Protein AF-A0A1Z4M229-F1 (afdb_monomer_lite)

Foldseek 3Di:
DKKWKAQPPPRDIDIDDADADAPDFGKAFEFCAPPGNHHDPDPLTHNGFWMWTDDPNWIWIAGQPTPNAKAKVNHTHDHGDTDTDDAPIWIDGGRMTMGDDDDDDDDDDDDDDDDDPPCVLVVVVVPPDCDDPLDWWKWAFADWDCQFPFKIKTKIATVVGDWQCDPSANDFQLWWKWWFDQDPNDTDTDIFTWQAASVVRRITMGMAGADDPPDDPDPDCRNVVRVCCVPPGDHGDIITIDHIDDDLGCPNQPDQFAEEAEEQSQCRSVNRVLNHCLVVVDNHAYQHEYEYADPSSDGPVVVLVVSVVPPVRYHYAYEHQHPDCPVPDPGHYHADADVNCCVRCVPQLVHQYEYTYAPVNCVVVVVRCVVVVRPCVSYHYDHPPCVSVVVVVVVD

InterPro domains:
  IPR000253 Forkhead-associated (FHA) domain [PF00498] (29-94)
  IPR000253 Forkhead-associated (FHA) domain [PS50006] (28-77)
  IPR000253 Forkhead-associated (FHA) domain [SM00240] (27-77)
  IPR001433 Oxidoreductase FAD/NAD(P)-binding [PF00175] (260-363)
  IPR008333 Flavoprotein pyridine nucleotide cytochrome reductase-like, FAD-binding domain [PF00970] (166-250)
  IPR008984 SMAD/FHA domain superfamily [SSF49879] (23-103)
  IPR017927 FAD-binding domain, ferredoxin reductase-type [PS51384] (134-251)
  IPR017938 Riboflavin synthase-like beta-barrel [SSF63380] (135-253)
  IPR039261 Ferredoxin-NADP reductase (FNR), nucleotide-binding domain [G3DSA:3.40.50.80] (249-390)
  IPR039261 Ferredoxin-NADP reductase (FNR), nucleotide-binding domain [SSF52343] (239-382)
  IPR050415 Multicomponent Reductase Electron Transfer [PTHR47354] (124-387)

Sequence (396 aa):
MKLKAFNYITGDFLETTIVFEEQNPSKCLIGRHPNCDFILNSPEVSRVHGIILYQQQAYYYIDLASTDGSRINNKPAAVNESFVIETGDGIRIGDYFVFMEFEETSAKYDSDIFFNAETQIAQNIATIPQQSQQEDTTARCIKIIDETEDVKTFCLVAQPPILFNSTSFDYKPGQFVILDLEIEGKQIKCPYYISSSPSRPYNLEITVKRVSSSVNHSELSLDLVSNWLHDSFKVGDKLKISSPMGNFNYFENSHKKLLFISAGSGITPLMSMSRWLCDTTCDFSVIFIYSARTQQDIIFREELEFMAAKYPNFKLAINLTGKESDLNWSGYRGRLNETMLSEIAPDFKERVAYVCGSEGFLEKNQSLLKELNFPMNNYHQESFRLSSAIAFLNHL

Radius of gyration: 25.65 Å; chains: 1; bounding box: 72×62×53 Å

pLDDT: mean 79.86, std 20.77, range [23.44, 98.62]

Structure (mmCIF, N/CA/C/O backbone):
data_AF-A0A1Z4M229-F1
#
_entry.id   AF-A0A1Z4M229-F1
#
loop_
_atom_site.group_PDB
_atom_site.id
_atom_site.type_symbol
_atom_site.label_atom_id
_atom_site.label_alt_id
_atom_site.label_comp_id
_atom_site.label_asym_id
_atom_site.label_entity_id
_atom_site.label_seq_id
_atom_site.pdbx_PDB_ins_code
_atom_site.Cartn_x
_atom_site.Cartn_y
_atom_site.Cartn_z
_atom_site.occupancy
_atom_site.B_iso_or_equiv
_atom_site.auth_seq_id
_atom_site.auth_comp_id
_atom_site.auth_asym_id
_atom_site.auth_atom_id
_atom_site.pdbx_PDB_model_num
ATOM 1 N N . MET A 1 1 ? -25.582 27.043 -8.260 1.00 80.50 1 MET A N 1
ATOM 2 C CA . MET A 1 1 ? -25.320 25.605 -8.036 1.00 80.50 1 MET A CA 1
ATOM 3 C C . MET A 1 1 ? -25.100 24.927 -9.376 1.00 80.50 1 MET A C 1
ATOM 5 O O . MET A 1 1 ? -25.896 25.161 -10.283 1.00 80.50 1 MET A O 1
ATOM 9 N N . LYS A 1 2 ? -24.062 24.102 -9.519 1.00 82.62 2 LYS A N 1
ATOM 10 C CA . LYS A 1 2 ? -23.939 23.176 -10.656 1.00 82.62 2 LYS A CA 1
ATOM 11 C C . LYS A 1 2 ? -24.610 21.855 -10.294 1.00 82.62 2 LYS A C 1
ATOM 13 O O . LYS A 1 2 ? -24.410 21.362 -9.188 1.00 82.62 2 LYS A O 1
ATOM 18 N N . LEU A 1 3 ? -25.412 21.317 -11.206 1.00 85.75 3 LEU A N 1
ATOM 19 C CA . LEU A 1 3 ? -26.000 19.981 -11.135 1.00 85.75 3 LEU A CA 1
ATOM 20 C C . LEU A 1 3 ? -25.361 19.118 -12.213 1.00 85.75 3 LEU A C 1
ATOM 22 O O . LEU A 1 3 ? -25.409 19.463 -13.393 1.00 85.75 3 LEU A O 1
ATOM 26 N N . LYS A 1 4 ? -24.797 17.988 -11.800 1.00 82.94 4 LYS A N 1
ATOM 27 C CA . LYS A 1 4 ? -24.149 17.005 -12.670 1.00 82.94 4 LYS A CA 1
ATOM 28 C C . LYS A 1 4 ? -24.884 15.683 -12.536 1.00 82.94 4 LYS A C 1
ATOM 30 O O . LYS A 1 4 ? -25.168 15.271 -11.418 1.00 82.94 4 LYS A O 1
ATOM 35 N N . ALA A 1 5 ? -25.194 15.013 -13.638 1.00 88.94 5 ALA A N 1
ATOM 36 C CA . ALA A 1 5 ? -25.812 1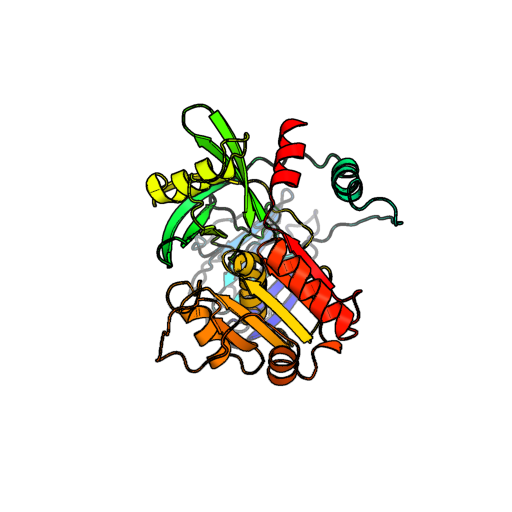3.696 -13.628 1.00 88.94 5 ALA A CA 1
ATOM 37 C C . ALA A 1 5 ? -25.044 12.708 -14.498 1.00 88.94 5 ALA A C 1
ATOM 39 O O . ALA A 1 5 ? -24.694 13.012 -15.635 1.00 88.94 5 ALA A O 1
ATOM 40 N N . PHE A 1 6 ? -24.832 11.509 -13.968 1.00 81.00 6 PHE A N 1
ATOM 41 C CA . PHE A 1 6 ? -24.179 10.403 -14.656 1.00 81.00 6 PHE A CA 1
ATOM 42 C C . PHE A 1 6 ? -25.139 9.219 -14.764 1.00 81.00 6 PHE A C 1
ATOM 44 O O . PHE A 1 6 ? -25.618 8.719 -13.741 1.00 81.00 6 PHE A O 1
ATOM 51 N N . ASN A 1 7 ? -25.415 8.769 -15.988 1.00 88.75 7 ASN A N 1
ATOM 52 C CA . ASN A 1 7 ? -26.138 7.530 -16.239 1.00 88.75 7 ASN A CA 1
ATOM 53 C C . ASN A 1 7 ? -25.174 6.349 -16.071 1.00 88.75 7 ASN A C 1
ATOM 55 O O . ASN A 1 7 ? -24.270 6.165 -16.884 1.00 88.75 7 ASN A O 1
ATOM 59 N N . TYR A 1 8 ? -25.369 5.525 -15.043 1.00 65.56 8 TYR A N 1
ATOM 60 C CA . TYR A 1 8 ? -24.448 4.416 -14.754 1.00 65.56 8 TYR A CA 1
ATOM 61 C C . TYR A 1 8 ? -24.674 3.169 -15.632 1.00 65.56 8 TYR A C 1
ATOM 63 O O . TYR A 1 8 ? -23.929 2.198 -15.502 1.00 65.56 8 TYR A O 1
ATOM 71 N N . ILE A 1 9 ? -25.681 3.181 -16.515 1.00 77.25 9 ILE A N 1
ATOM 72 C CA . ILE A 1 9 ? -25.951 2.120 -17.497 1.00 77.25 9 ILE A CA 1
ATOM 73 C C . ILE A 1 9 ? -25.358 2.470 -18.867 1.00 77.25 9 ILE A C 1
ATOM 75 O O . ILE A 1 9 ? -24.705 1.627 -19.479 1.00 77.25 9 ILE A O 1
ATOM 79 N N . THR A 1 10 ? -25.572 3.695 -19.357 1.00 71.62 10 THR A N 1
ATOM 80 C CA . THR A 1 10 ? -25.078 4.134 -20.677 1.00 71.62 10 THR A CA 1
ATOM 81 C C . THR A 1 10 ? -23.709 4.812 -20.622 1.00 71.62 10 THR A C 1
ATOM 83 O O . THR A 1 10 ? -23.009 4.845 -21.631 1.00 71.62 10 THR A O 1
ATOM 86 N N . GLY A 1 11 ? -23.314 5.336 -19.458 1.00 62.47 11 GLY A N 1
ATOM 87 C CA . GLY A 1 11 ? -22.128 6.176 -19.289 1.00 62.47 11 GLY A CA 1
ATOM 88 C C . GLY A 1 11 ? -22.348 7.653 -19.638 1.00 62.47 11 GLY A C 1
ATOM 89 O O . GLY A 1 11 ? -21.397 8.431 -19.569 1.00 62.47 11 GLY A O 1
ATOM 90 N N . ASP A 1 12 ? -23.570 8.055 -20.011 1.00 74.81 12 ASP A N 1
ATOM 91 C CA . ASP A 1 12 ? -23.869 9.437 -20.402 1.00 74.81 12 ASP A CA 1
ATOM 92 C C . ASP A 1 12 ? -23.716 10.411 -19.228 1.00 74.81 12 ASP A C 1
ATOM 94 O O . ASP A 1 12 ? -24.184 10.154 -18.116 1.00 74.81 12 ASP A O 1
ATOM 98 N N . PHE A 1 13 ? -23.125 11.574 -19.500 1.00 70.25 13 PHE A N 1
ATOM 99 C CA . PHE A 1 13 ? -22.947 12.649 -18.530 1.00 70.25 13 PHE A CA 1
ATOM 100 C C . PHE A 1 13 ? -23.701 13.912 -18.961 1.00 70.25 13 PHE A C 1
ATOM 102 O O . PHE A 1 13 ? -23.641 14.324 -20.120 1.00 70.25 13 PHE A O 1
ATOM 109 N N . LEU A 1 14 ? -24.403 14.530 -18.014 1.00 82.50 14 LEU A N 1
ATOM 110 C CA . LEU A 1 14 ? -25.195 15.746 -18.187 1.00 82.50 14 LEU A CA 1
ATOM 111 C C . LEU A 1 14 ? -24.777 16.765 -17.125 1.00 82.50 14 LEU A C 1
ATOM 113 O O . LEU A 1 14 ? -24.625 16.410 -15.960 1.00 82.50 14 LEU A O 1
ATOM 117 N N . GLU A 1 15 ? -24.657 18.037 -17.491 1.00 86.19 15 GLU A N 1
ATOM 118 C CA . GLU A 1 15 ? -24.398 19.123 -16.543 1.00 86.19 15 GLU A CA 1
ATOM 119 C C . GLU A 1 15 ? -25.287 20.327 -16.861 1.00 86.19 15 GLU A C 1
ATOM 121 O O . GLU A 1 15 ? -25.500 20.669 -18.025 1.00 86.19 15 GLU A O 1
ATOM 126 N N . THR A 1 16 ? -25.808 20.978 -15.822 1.00 81.81 16 THR A N 1
ATOM 127 C CA . THR A 1 16 ? -26.485 22.273 -15.924 1.00 81.81 16 THR A CA 1
ATOM 128 C C . THR A 1 16 ? -26.111 23.163 -14.741 1.00 81.81 16 THR A C 1
ATOM 130 O O . THR A 1 16 ? -25.799 22.680 -13.653 1.00 81.81 16 THR A O 1
ATOM 133 N N . THR A 1 17 ? -26.148 24.480 -14.930 1.00 82.81 17 THR A N 1
ATOM 134 C CA . THR A 1 17 ? -25.972 25.448 -13.840 1.00 82.81 17 THR A CA 1
ATOM 135 C C . THR A 1 17 ? -27.312 26.087 -13.530 1.00 82.81 17 THR A C 1
ATOM 137 O O . THR A 1 17 ? -27.930 26.683 -14.408 1.00 82.81 17 THR A O 1
ATOM 140 N N . ILE A 1 18 ? -27.744 25.989 -12.274 1.00 76.12 18 ILE A N 1
ATOM 141 C CA . ILE A 1 18 ? -28.994 26.580 -11.804 1.00 76.12 18 ILE A CA 1
ATOM 142 C C . ILE A 1 18 ? -28.686 27.720 -10.842 1.00 76.12 18 ILE A C 1
ATOM 144 O O . ILE A 1 18 ? -27.935 27.576 -9.866 1.00 76.12 18 ILE A O 1
ATOM 148 N N . VAL A 1 19 ? -29.279 28.866 -11.159 1.00 75.81 19 VAL A N 1
ATOM 149 C CA . VAL A 1 19 ? -29.286 30.076 -10.346 1.00 75.81 19 VAL A CA 1
ATOM 150 C C . VAL A 1 19 ? -30.622 30.110 -9.616 1.00 75.81 19 VAL A C 1
ATOM 152 O O . VAL A 1 19 ? -31.673 30.006 -10.242 1.00 75.81 19 VAL A O 1
ATOM 155 N N . PHE A 1 20 ? -30.570 30.217 -8.293 1.00 69.38 20 PHE A N 1
ATOM 156 C CA . PHE A 1 20 ? -31.750 30.340 -7.450 1.00 69.38 20 PHE A CA 1
ATOM 157 C C . PHE A 1 20 ? -31.812 31.787 -6.949 1.00 69.38 20 PHE A C 1
ATOM 159 O O . PHE A 1 20 ? -30.894 32.245 -6.274 1.00 69.38 20 PHE A O 1
ATOM 166 N N . GLU A 1 21 ? -32.865 32.514 -7.317 1.00 65.00 21 GLU A N 1
ATOM 167 C CA . GLU A 1 21 ? -33.094 33.903 -6.908 1.00 65.00 21 GLU A CA 1
ATOM 168 C C . GLU A 1 21 ? -33.898 33.961 -5.599 1.00 65.00 21 GLU A C 1
ATOM 170 O O . GLU A 1 21 ? -34.825 33.175 -5.396 1.00 65.00 21 GLU A O 1
ATOM 175 N N . GLU A 1 22 ? -33.571 34.910 -4.716 1.00 53.94 22 GLU A N 1
ATOM 176 C CA . GLU A 1 22 ? -34.121 34.974 -3.350 1.00 53.94 22 GLU A CA 1
ATOM 177 C C . GLU A 1 22 ? -35.581 35.462 -3.253 1.00 53.94 22 GLU A C 1
ATOM 179 O O . GLU A 1 22 ? -36.210 35.284 -2.212 1.00 53.94 22 GLU A O 1
ATOM 184 N N . GLN A 1 23 ? -36.140 36.092 -4.297 1.00 49.03 23 GLN A N 1
ATOM 185 C CA . GLN A 1 23 ? -37.450 36.777 -4.221 1.00 49.03 23 GLN A CA 1
ATOM 186 C C . GLN A 1 23 ? -38.635 36.012 -4.836 1.00 49.03 23 GLN A C 1
ATOM 188 O O . GLN A 1 23 ? -39.755 36.520 -4.872 1.00 49.03 23 GLN A O 1
ATOM 193 N N . ASN A 1 24 ? -38.422 34.781 -5.290 1.00 42.94 24 ASN A N 1
ATOM 194 C CA . ASN A 1 24 ? -39.467 33.858 -5.742 1.00 42.94 24 ASN A CA 1
ATOM 195 C C . ASN A 1 24 ? -39.005 32.436 -5.371 1.00 42.94 24 ASN A C 1
ATOM 197 O O . ASN A 1 24 ? -37.794 32.221 -5.341 1.00 42.94 24 ASN A O 1
ATOM 201 N N . PRO A 1 25 ? -39.888 31.455 -5.084 1.00 49.75 25 PRO A N 1
ATOM 202 C CA . PRO A 1 25 ? -39.459 30.105 -4.721 1.00 49.75 25 PRO A CA 1
ATOM 203 C C . PRO A 1 25 ? -38.812 29.421 -5.929 1.00 49.75 25 PRO A C 1
ATOM 205 O O . PRO A 1 25 ? -39.471 28.777 -6.752 1.00 49.75 25 PRO A O 1
ATOM 208 N N . SER A 1 26 ? -37.501 29.616 -6.031 1.00 66.38 26 SER A N 1
ATOM 209 C CA . SER A 1 26 ? -36.662 29.115 -7.100 1.00 66.38 26 SER A CA 1
ATOM 210 C C . SER A 1 26 ? -36.595 27.599 -6.990 1.00 66.38 26 SER A C 1
ATOM 212 O O . SER A 1 26 ? -36.236 27.037 -5.951 1.00 66.38 26 SER A O 1
ATOM 214 N N . LYS A 1 27 ? -37.015 26.938 -8.065 1.00 84.12 27 LYS A N 1
ATOM 215 C CA . LYS A 1 27 ? -37.248 25.500 -8.101 1.00 84.12 27 LYS A CA 1
ATOM 216 C C . LYS A 1 27 ? -36.703 24.919 -9.398 1.00 84.12 27 LYS A C 1
ATOM 218 O O . LYS A 1 27 ? -36.871 25.521 -10.451 1.00 84.12 27 LYS A O 1
ATOM 223 N N . CYS A 1 28 ? -36.086 23.750 -9.303 1.00 89.69 28 CYS A N 1
ATOM 224 C CA . CYS A 1 28 ? -35.621 22.952 -10.429 1.00 89.69 28 CYS A CA 1
ATOM 225 C C . CYS A 1 28 ? -36.419 21.653 -10.463 1.00 89.69 28 CYS A C 1
ATOM 227 O O . CYS A 1 28 ? -36.239 20.787 -9.606 1.00 89.69 28 CYS A O 1
ATOM 229 N N . LEU A 1 29 ? -37.319 21.523 -11.430 1.00 92.62 29 LEU A N 1
ATOM 230 C CA . LEU A 1 29 ? -38.074 20.308 -11.681 1.00 92.62 29 LEU A CA 1
ATOM 231 C C . LEU A 1 29 ? -37.195 19.292 -12.420 1.00 92.62 29 LEU A C 1
ATOM 233 O O . LEU A 1 29 ? -36.633 19.599 -13.470 1.00 92.62 29 LEU A O 1
ATOM 237 N N . ILE A 1 30 ? -37.122 18.068 -11.903 1.00 94.19 30 ILE A N 1
ATOM 238 C CA . ILE A 1 30 ? -36.312 16.980 -12.459 1.00 94.19 30 ILE A CA 1
ATOM 239 C C . ILE A 1 30 ? -37.234 15.869 -12.966 1.00 94.19 30 ILE A C 1
ATOM 241 O O . ILE A 1 30 ? -38.162 15.449 -12.270 1.00 94.19 30 ILE A O 1
ATOM 245 N N . GLY A 1 31 ? -36.988 15.373 -14.177 1.00 95.75 31 GLY A N 1
ATOM 246 C CA . GLY A 1 31 ? -37.773 14.292 -14.779 1.00 95.75 31 GLY A CA 1
ATOM 247 C C . GLY A 1 31 ? -37.439 14.070 -16.252 1.00 95.75 31 GLY A C 1
ATOM 248 O O . GLY A 1 31 ? -36.588 14.757 -16.810 1.00 95.75 31 GLY A O 1
ATOM 249 N N . ARG A 1 32 ? -38.112 13.116 -16.908 1.00 96.00 32 ARG A N 1
ATOM 250 C CA . ARG A 1 32 ? -37.897 12.855 -18.349 1.00 96.00 32 ARG A CA 1
ATOM 251 C C . ARG A 1 32 ? -38.749 13.703 -19.297 1.00 96.00 32 ARG A C 1
ATOM 253 O O . ARG A 1 32 ? -38.636 13.552 -20.512 1.00 96.00 32 ARG A O 1
ATOM 260 N N . HIS A 1 33 ? -39.680 14.517 -18.795 1.00 95.50 33 HIS A N 1
ATOM 261 C CA . HIS A 1 33 ? -40.506 15.350 -19.670 1.00 95.50 33 HIS A CA 1
ATOM 262 C C . HIS A 1 33 ? -39.702 16.562 -20.173 1.00 95.50 33 HIS A C 1
ATOM 264 O O . HIS A 1 33 ? -39.048 17.208 -19.358 1.00 95.50 33 HIS A O 1
ATOM 270 N N . PRO A 1 34 ? -39.829 16.977 -21.449 1.00 91.88 34 PRO A N 1
ATOM 271 C CA . PRO A 1 34 ? -39.159 18.174 -21.986 1.00 91.88 34 PRO A CA 1
ATOM 272 C C . PRO A 1 34 ? -39.505 19.524 -21.325 1.00 91.88 34 PRO A C 1
ATOM 274 O O . PRO A 1 34 ? -39.027 20.554 -21.781 1.00 91.88 34 PRO A O 1
ATOM 277 N N . ASN A 1 35 ? -40.346 19.529 -20.284 1.00 89.75 35 ASN A N 1
ATOM 278 C CA . ASN A 1 35 ? -40.745 20.727 -19.534 1.00 89.75 35 ASN A CA 1
ATOM 279 C C . ASN A 1 35 ? -40.138 20.735 -18.115 1.00 89.75 35 ASN A C 1
ATOM 281 O O . ASN A 1 35 ? -40.550 21.540 -17.285 1.00 89.75 35 ASN A O 1
ATOM 285 N N . CYS A 1 36 ? -39.237 19.797 -17.810 1.00 90.69 36 CYS A N 1
ATOM 286 C CA . CYS A 1 36 ? -38.433 19.799 -16.594 1.00 90.69 36 CYS A CA 1
ATOM 287 C C . CYS A 1 36 ? -37.188 20.671 -16.799 1.00 90.69 36 CYS A C 1
ATOM 289 O O . CYS A 1 36 ? -36.615 20.680 -17.887 1.00 90.69 36 CYS A O 1
ATOM 291 N N . ASP A 1 37 ? -36.760 21.367 -15.749 1.00 89.75 37 ASP A N 1
ATOM 292 C CA . ASP A 1 37 ? -35.585 22.246 -15.765 1.00 89.75 37 ASP A CA 1
ATOM 293 C C . ASP A 1 37 ? -34.275 21.442 -15.858 1.00 89.75 37 ASP A C 1
ATOM 295 O O . ASP A 1 37 ? -33.289 21.904 -16.434 1.00 89.75 37 ASP A O 1
ATOM 299 N N . PHE A 1 38 ? -34.279 20.203 -15.350 1.00 92.69 38 PHE A N 1
ATOM 300 C CA . PHE A 1 38 ? -33.207 19.231 -15.557 1.00 92.69 38 PHE A CA 1
ATOM 301 C C . PHE A 1 38 ? -33.771 17.907 -16.090 1.00 92.69 38 PHE A C 1
ATOM 303 O O . PHE A 1 38 ? -34.485 17.177 -15.396 1.00 92.69 38 PHE A O 1
ATOM 310 N N . ILE A 1 39 ? -33.479 17.623 -17.363 1.00 95.31 39 ILE A N 1
ATOM 311 C CA . ILE A 1 39 ? -34.082 16.516 -18.112 1.00 95.31 39 ILE A CA 1
ATOM 312 C C . ILE A 1 39 ? -33.192 15.272 -18.024 1.00 95.31 39 ILE A C 1
ATOM 314 O O . ILE A 1 39 ? -32.071 15.270 -18.527 1.00 95.31 39 ILE A O 1
ATOM 318 N N . LEU A 1 40 ? -33.722 14.193 -17.446 1.00 93.88 40 LEU A N 1
ATOM 319 C CA . LEU A 1 40 ? -33.052 12.891 -17.344 1.00 93.88 40 LEU A CA 1
ATOM 320 C C . LEU A 1 40 ? -33.782 11.871 -18.228 1.00 93.88 40 LEU A C 1
ATOM 322 O O . LEU A 1 40 ? -34.872 11.406 -17.894 1.00 93.88 40 LEU A O 1
ATOM 326 N N . ASN A 1 41 ? -33.211 11.551 -19.389 1.00 91.38 41 ASN A N 1
ATOM 327 C CA . ASN A 1 41 ? -33.897 10.801 -20.445 1.00 91.38 41 ASN A CA 1
ATOM 328 C C . ASN A 1 41 ? -33.717 9.271 -20.323 1.00 91.38 41 ASN A C 1
ATOM 330 O O . ASN A 1 41 ? -33.075 8.650 -21.166 1.00 91.38 41 ASN A O 1
ATOM 334 N N . SER A 1 42 ? -34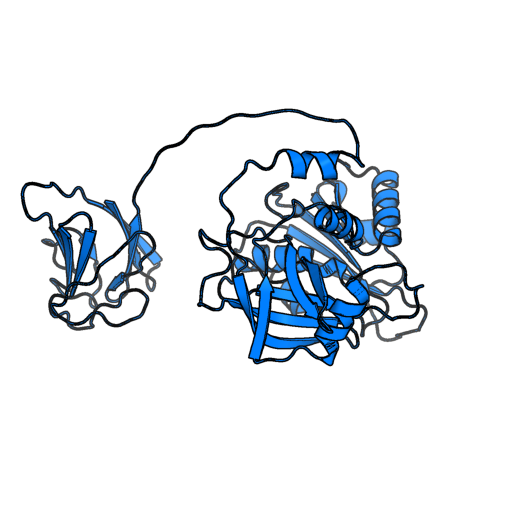.315 8.660 -19.295 1.00 91.75 42 SER A N 1
ATOM 335 C CA . SER A 1 42 ? -34.486 7.196 -19.181 1.00 91.75 42 SER A CA 1
ATOM 336 C C . SER A 1 42 ? -35.970 6.834 -18.975 1.00 91.75 42 SER A C 1
ATOM 338 O O . SER A 1 42 ? -36.710 7.624 -18.379 1.00 91.75 42 SER A O 1
ATOM 340 N N . PRO A 1 43 ? -36.456 5.670 -19.462 1.00 91.38 43 PRO A N 1
ATOM 341 C CA . PRO A 1 43 ? -37.796 5.171 -19.138 1.00 91.38 43 PRO A CA 1
ATOM 342 C C . PRO A 1 43 ? -38.042 5.002 -17.627 1.00 91.38 43 PRO A C 1
ATOM 344 O O . PRO A 1 43 ? -39.168 5.277 -17.203 1.00 91.38 43 PRO A O 1
ATOM 347 N N . GLU A 1 44 ? -37.000 4.667 -16.854 1.00 91.62 44 GLU A N 1
ATOM 348 C CA . GLU A 1 44 ? -36.983 4.491 -15.383 1.00 91.62 44 GLU A CA 1
ATOM 349 C C . GLU A 1 44 ? -37.064 5.828 -14.611 1.00 91.62 44 GLU A C 1
ATOM 351 O O . GLU A 1 44 ? -36.964 5.888 -13.385 1.00 91.62 44 GLU A O 1
ATOM 356 N N . VAL A 1 45 ? -37.199 6.949 -15.324 1.00 95.38 45 VAL A N 1
ATOM 357 C CA . VAL A 1 45 ? -37.417 8.270 -14.735 1.00 95.38 45 VAL A CA 1
ATOM 358 C C . VAL A 1 45 ? -38.862 8.683 -15.004 1.00 95.38 45 VAL A C 1
ATOM 360 O O . VAL A 1 45 ? -39.303 8.767 -16.150 1.00 95.38 45 VAL A O 1
ATOM 363 N N . SER A 1 46 ? -39.644 8.983 -13.965 1.00 96.56 46 SER A N 1
ATOM 364 C CA . SER A 1 46 ? -40.985 9.557 -14.131 1.00 96.56 46 SER A CA 1
ATOM 365 C C . SER A 1 46 ? -40.967 10.878 -14.922 1.00 96.56 46 SER A C 1
ATOM 367 O O . SER A 1 46 ? -39.987 11.624 -14.929 1.00 96.56 46 SER A O 1
ATOM 369 N N . ARG A 1 47 ? -42.067 11.180 -15.633 1.00 95.25 47 ARG A N 1
ATOM 370 C CA . ARG A 1 47 ? -42.184 12.393 -16.478 1.00 9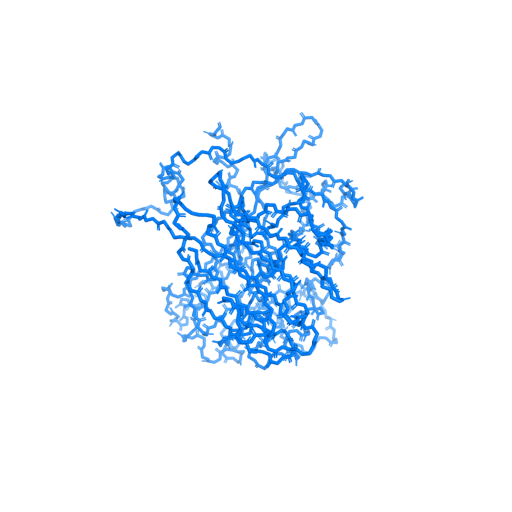5.25 47 ARG A CA 1
ATOM 371 C C . ARG A 1 47 ? -41.855 13.666 -15.700 1.00 95.25 47 ARG A C 1
ATOM 373 O O . ARG A 1 47 ? -41.088 14.484 -16.186 1.00 95.25 47 ARG A O 1
ATOM 380 N N . VAL A 1 48 ? -42.398 13.760 -14.495 1.00 95.31 48 VAL A N 1
ATOM 381 C CA . VAL A 1 48 ? -41.949 14.636 -13.417 1.00 95.31 48 VAL A CA 1
ATOM 382 C C . VAL A 1 48 ? -41.597 13.683 -12.278 1.00 95.31 48 VAL A C 1
ATOM 384 O O . VAL A 1 48 ? -42.431 12.846 -11.938 1.00 95.31 48 VAL A O 1
ATOM 387 N N . HIS A 1 49 ? -40.360 13.718 -11.787 1.00 96.69 49 HIS A N 1
ATOM 388 C CA . HIS A 1 49 ? -39.836 12.737 -10.827 1.00 96.69 49 HIS A CA 1
ATOM 389 C C . HIS A 1 49 ? -39.610 13.372 -9.456 1.00 96.69 49 HIS A C 1
ATOM 391 O O . HIS A 1 49 ? -40.064 12.849 -8.444 1.00 96.69 49 HIS A O 1
ATOM 397 N N . GLY A 1 50 ? -38.963 14.533 -9.427 1.00 94.81 50 GLY A N 1
ATOM 398 C CA . GLY A 1 50 ? -38.717 15.268 -8.196 1.00 94.81 50 GLY A CA 1
ATOM 399 C C . GLY A 1 50 ? -38.434 16.735 -8.455 1.00 94.81 50 GLY A C 1
ATOM 400 O O . GLY A 1 50 ? -38.520 17.211 -9.591 1.00 94.81 50 GLY A O 1
ATOM 401 N N . ILE A 1 51 ? -38.113 17.463 -7.396 1.00 94.12 51 ILE A N 1
ATOM 402 C CA . ILE A 1 51 ? -37.836 18.893 -7.465 1.00 94.12 51 ILE A CA 1
ATOM 403 C C . ILE A 1 51 ? -36.756 19.277 -6.458 1.00 94.12 51 ILE A C 1
ATOM 405 O O . ILE A 1 51 ? -36.776 18.805 -5.323 1.00 94.12 51 ILE A O 1
ATOM 409 N N . ILE A 1 52 ? -35.824 20.135 -6.876 1.00 92.19 52 ILE A N 1
ATOM 410 C CA . ILE A 1 52 ? -34.899 20.817 -5.970 1.00 92.19 52 ILE A CA 1
ATOM 411 C C . ILE A 1 52 ? -35.434 22.219 -5.692 1.00 92.19 52 ILE A C 1
ATOM 413 O O . ILE A 1 52 ? -35.695 22.978 -6.625 1.00 92.19 52 ILE A O 1
ATOM 417 N N . LEU A 1 53 ? -35.586 22.565 -4.418 1.00 87.25 53 LEU A N 1
ATOM 418 C CA . LEU A 1 53 ? -35.950 23.897 -3.936 1.00 87.25 53 LEU A CA 1
ATOM 419 C C . LEU A 1 53 ? -34.747 24.539 -3.248 1.00 87.25 53 LEU A C 1
ATOM 421 O O . LEU A 1 53 ? -34.007 23.847 -2.555 1.00 87.25 53 LEU A O 1
ATOM 425 N N . TYR A 1 54 ? -34.599 25.857 -3.364 1.00 83.75 54 TYR A N 1
ATOM 426 C CA . TYR A 1 54 ? -33.718 26.636 -2.491 1.00 83.75 54 TYR A CA 1
ATOM 427 C C . TYR A 1 54 ? -34.561 27.565 -1.618 1.00 83.75 54 TYR A C 1
ATOM 429 O O . TYR A 1 54 ? -35.349 28.363 -2.129 1.00 83.75 54 TYR A O 1
ATOM 437 N N . GLN A 1 55 ? -34.428 27.437 -0.299 1.00 77.62 55 GLN A N 1
ATOM 438 C CA . GLN A 1 55 ? -35.140 28.251 0.688 1.00 77.62 55 GLN A CA 1
ATOM 439 C C . GLN A 1 55 ? -34.354 28.271 2.003 1.00 77.62 55 GLN A C 1
ATOM 441 O O . GLN A 1 55 ? -33.673 27.306 2.324 1.00 77.62 55 GLN A O 1
ATOM 446 N N . GLN A 1 56 ? -34.454 29.349 2.786 1.00 74.50 56 GLN A N 1
ATOM 447 C CA . GLN A 1 56 ? -33.800 29.449 4.106 1.00 74.50 56 GLN A CA 1
ATOM 448 C C . GLN A 1 56 ? -32.284 29.130 4.082 1.00 74.50 56 GLN A C 1
ATOM 450 O O . GLN A 1 56 ? -31.762 28.533 5.014 1.00 74.50 56 GLN A O 1
ATOM 455 N N . GLN A 1 57 ? -31.589 29.528 3.007 1.00 73.31 57 GLN A N 1
ATOM 456 C CA . GLN A 1 57 ? -30.160 29.259 2.755 1.00 73.31 57 GLN A CA 1
ATOM 457 C C . GLN A 1 57 ? -29.770 27.774 2.595 1.00 73.31 57 GLN A C 1
ATOM 459 O O . GLN A 1 57 ? -28.584 27.460 2.538 1.00 73.31 57 GLN A O 1
ATOM 464 N N . ALA A 1 58 ? -30.739 26.869 2.435 1.00 79.75 58 ALA A N 1
ATOM 465 C CA . ALA A 1 58 ? -30.508 25.450 2.182 1.00 79.75 58 ALA A CA 1
ATOM 466 C C . ALA A 1 58 ? -31.187 24.978 0.886 1.00 79.75 58 ALA A C 1
ATOM 468 O O . ALA A 1 58 ? -32.218 25.511 0.456 1.00 79.75 58 ALA A O 1
ATOM 469 N N . TYR A 1 59 ? -30.608 23.949 0.269 1.00 85.38 59 TYR A N 1
ATOM 470 C CA . TYR A 1 59 ? -31.222 23.229 -0.842 1.00 85.38 59 TYR A CA 1
ATOM 471 C C . TYR A 1 59 ? -31.995 22.024 -0.307 1.00 85.38 59 TYR A C 1
ATOM 473 O O . TYR A 1 59 ? -31.573 21.382 0.654 1.00 85.38 59 TYR A O 1
ATOM 481 N N . TYR A 1 60 ? -33.122 21.706 -0.941 1.00 88.38 60 TYR A N 1
ATOM 482 C CA . TYR A 1 60 ? -33.970 20.575 -0.576 1.00 88.38 60 TYR A CA 1
ATOM 483 C C . TYR A 1 60 ? -34.374 19.782 -1.811 1.00 88.38 60 TYR A C 1
ATOM 485 O O . TYR A 1 60 ? -34.862 20.379 -2.766 1.00 88.38 60 TYR A O 1
ATOM 493 N N . TYR A 1 61 ? -34.260 18.456 -1.771 1.00 93.31 61 TYR A N 1
ATOM 494 C CA . TYR A 1 61 ? -34.876 17.560 -2.747 1.00 93.31 61 TYR A CA 1
ATOM 495 C C . TYR A 1 61 ? -36.216 17.035 -2.225 1.00 93.31 61 TYR A C 1
ATOM 497 O O . TYR A 1 61 ? -36.322 16.652 -1.060 1.00 93.31 61 TYR A O 1
ATOM 505 N N . ILE A 1 62 ? -37.218 16.966 -3.100 1.00 91.88 62 ILE A N 1
ATOM 506 C CA . ILE A 1 62 ? -38.506 16.309 -2.846 1.00 91.88 62 ILE A CA 1
ATOM 507 C C . ILE A 1 62 ? -38.794 15.346 -4.002 1.00 91.88 62 ILE A C 1
ATOM 509 O O . ILE A 1 62 ? -38.799 15.763 -5.163 1.00 91.88 62 ILE A O 1
ATOM 513 N N . ASP A 1 63 ? -39.082 14.078 -3.697 1.00 95.12 63 ASP A N 1
ATOM 514 C CA . ASP A 1 63 ? -39.640 13.126 -4.668 1.00 95.12 63 ASP A CA 1
ATOM 515 C C . ASP A 1 63 ? -41.143 13.398 -4.849 1.00 95.12 63 ASP A C 1
ATOM 517 O O . ASP A 1 63 ? -41.891 13.448 -3.872 1.00 95.12 63 ASP A O 1
ATOM 521 N N . LEU A 1 64 ? -41.599 13.582 -6.090 1.00 92.56 64 LEU A N 1
ATOM 522 C CA . LEU A 1 64 ? -42.969 14.000 -6.415 1.00 92.56 64 LEU A CA 1
ATOM 523 C C . LEU A 1 64 ? -43.890 12.812 -6.741 1.00 92.56 64 LEU A C 1
ATOM 525 O O . LEU A 1 64 ? -44.656 12.857 -7.706 1.00 92.56 64 LEU A O 1
ATOM 529 N N . ALA A 1 65 ? -43.817 11.758 -5.925 1.00 89.19 65 ALA A N 1
ATOM 530 C CA . ALA A 1 65 ? -44.513 10.484 -6.126 1.00 89.19 65 ALA A CA 1
ATOM 531 C C . ALA A 1 65 ? -44.084 9.786 -7.426 1.00 89.19 65 ALA A C 1
ATOM 533 O O . ALA A 1 65 ? -44.915 9.363 -8.239 1.00 89.19 65 ALA A O 1
ATOM 534 N N . SER A 1 66 ? -42.769 9.689 -7.621 1.00 93.00 66 SER A N 1
ATOM 535 C CA . SER A 1 66 ? -42.184 8.956 -8.736 1.00 93.00 66 SER A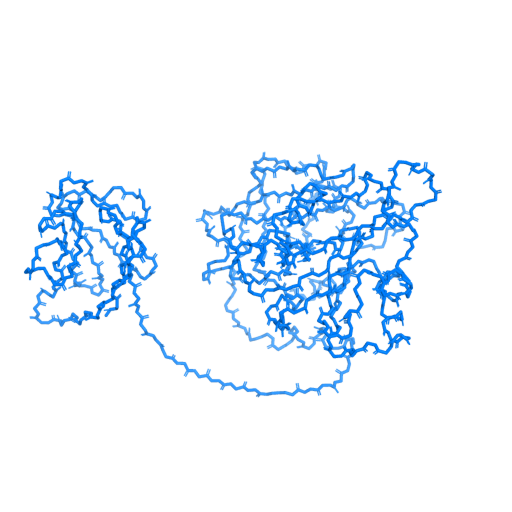 CA 1
ATOM 536 C C . SER A 1 66 ? -42.531 7.461 -8.679 1.00 93.00 66 SER A C 1
ATOM 538 O O . SER A 1 66 ? -42.866 6.902 -7.635 1.00 93.00 66 SER A O 1
ATOM 540 N N . THR A 1 67 ? -42.488 6.803 -9.836 1.00 88.94 67 THR A N 1
ATOM 541 C CA . THR A 1 67 ? -42.882 5.392 -9.977 1.00 88.94 67 THR A CA 1
ATOM 542 C C . THR A 1 67 ? -41.884 4.449 -9.305 1.00 88.94 67 THR A C 1
ATOM 544 O O . THR A 1 67 ? -42.297 3.497 -8.647 1.00 88.94 67 THR A O 1
ATOM 547 N N . ASP A 1 68 ? -40.591 4.751 -9.429 1.00 86.00 68 ASP A N 1
ATOM 548 C CA . ASP A 1 68 ? -39.490 3.867 -9.023 1.00 86.00 68 ASP A CA 1
ATOM 549 C C . ASP A 1 68 ? -38.741 4.369 -7.773 1.00 86.00 68 ASP A C 1
ATOM 551 O O . ASP A 1 68 ? -37.907 3.655 -7.203 1.00 86.00 68 ASP A O 1
ATOM 555 N N . GLY A 1 69 ? -39.090 5.574 -7.307 1.00 89.06 69 GLY A N 1
ATOM 556 C CA . GLY A 1 69 ? -38.556 6.210 -6.110 1.00 89.06 69 GLY A CA 1
ATOM 557 C C . GLY A 1 69 ? -37.155 6.798 -6.289 1.00 89.06 69 GLY A C 1
ATOM 558 O O . GLY A 1 69 ? -36.261 6.212 -6.904 1.00 89.06 69 GLY A O 1
ATOM 559 N N . SER A 1 70 ? -36.926 7.933 -5.638 1.00 90.75 70 SER A N 1
ATOM 560 C CA . SER A 1 70 ? -35.592 8.518 -5.497 1.00 90.75 70 SER A CA 1
ATOM 561 C C . SER A 1 70 ? -34.821 7.920 -4.317 1.00 90.75 70 SER A C 1
ATOM 563 O O . SER A 1 70 ? -35.405 7.474 -3.323 1.00 90.75 70 SER A O 1
ATOM 565 N N . ARG A 1 71 ? -33.484 7.947 -4.373 1.00 84.62 71 ARG A N 1
ATOM 566 C CA . ARG A 1 71 ? -32.628 7.637 -3.211 1.00 84.62 71 ARG A CA 1
ATOM 567 C C . ARG A 1 71 ? -31.562 8.705 -3.005 1.00 84.62 71 ARG A C 1
ATOM 569 O O . ARG A 1 71 ? -30.789 8.949 -3.919 1.00 84.62 71 ARG A O 1
ATOM 576 N N . ILE A 1 72 ? -31.448 9.263 -1.805 1.00 79.00 72 ILE A N 1
ATOM 577 C CA . ILE A 1 72 ? -30.384 10.212 -1.441 1.00 79.00 72 ILE A CA 1
ATOM 578 C C . ILE A 1 72 ? -29.363 9.459 -0.592 1.00 79.00 72 ILE A C 1
ATOM 580 O O . ILE A 1 72 ? -29.726 8.823 0.401 1.00 79.00 72 ILE A O 1
ATOM 584 N N . ASN A 1 73 ? -28.095 9.456 -1.010 1.00 65.75 73 ASN A N 1
ATOM 585 C CA . ASN A 1 73 ? -27.012 8.701 -0.365 1.00 65.75 73 ASN A CA 1
ATOM 586 C C . ASN A 1 73 ? -27.399 7.231 -0.094 1.00 65.75 73 ASN A C 1
ATOM 588 O O . ASN A 1 73 ? -27.192 6.681 0.989 1.00 65.75 73 ASN A O 1
ATOM 592 N N . ASN A 1 74 ? -28.019 6.605 -1.103 1.00 61.75 74 ASN A N 1
ATOM 593 C CA . ASN A 1 74 ? -28.580 5.247 -1.102 1.00 61.75 74 ASN A CA 1
ATOM 594 C C . ASN A 1 74 ? -29.753 4.967 -0.134 1.00 61.75 74 ASN A C 1
ATOM 596 O O . ASN A 1 74 ? -30.279 3.851 -0.147 1.00 61.75 74 ASN A O 1
ATOM 600 N N . LYS A 1 75 ? -30.239 5.948 0.635 1.00 72.38 75 LYS A N 1
ATOM 601 C CA . LYS A 1 75 ? -31.482 5.830 1.422 1.00 72.38 75 LYS A CA 1
ATOM 602 C C . LYS A 1 75 ? -32.691 6.233 0.566 1.00 72.38 75 LYS A C 1
ATOM 604 O O . LYS A 1 75 ? -32.591 7.243 -0.126 1.00 72.38 75 LYS A O 1
ATOM 609 N N . PRO A 1 76 ? -33.824 5.503 0.588 1.00 83.62 76 PRO A N 1
ATOM 610 C CA . PRO A 1 76 ? -35.049 5.940 -0.085 1.00 83.62 76 PRO A CA 1
ATOM 611 C C . PRO A 1 76 ? -35.495 7.321 0.404 1.00 83.62 76 PRO A C 1
ATOM 613 O O . PRO A 1 76 ? -35.593 7.534 1.612 1.00 83.62 76 PRO A O 1
ATOM 616 N N . ALA A 1 77 ? -35.768 8.235 -0.526 1.00 83.25 77 ALA A N 1
ATOM 617 C CA . ALA A 1 77 ? -36.447 9.486 -0.217 1.00 83.25 77 ALA A CA 1
ATOM 618 C C . ALA A 1 77 ? -37.951 9.206 -0.101 1.00 83.25 77 ALA A C 1
ATOM 620 O O . ALA A 1 77 ? -38.534 8.542 -0.960 1.00 83.25 77 ALA A O 1
ATOM 621 N N . ALA A 1 78 ? -38.579 9.678 0.973 1.00 85.38 78 ALA A N 1
ATOM 622 C CA . ALA A 1 78 ? -40.017 9.549 1.145 1.00 85.38 78 ALA A CA 1
ATOM 623 C C . ALA A 1 78 ? -40.759 10.501 0.194 1.00 85.38 78 ALA A C 1
ATOM 625 O O . ALA A 1 78 ? -40.372 11.652 -0.011 1.00 85.38 78 ALA A O 1
ATOM 626 N N . VAL A 1 79 ? -41.840 9.997 -0.395 1.00 87.00 79 VAL A N 1
ATOM 627 C CA . VAL A 1 79 ? -42.665 10.729 -1.358 1.00 87.00 79 VAL A CA 1
ATOM 628 C C . VAL A 1 79 ? -43.279 11.974 -0.709 1.00 87.00 79 VAL A C 1
ATOM 630 O O . VAL A 1 79 ? -43.945 11.877 0.320 1.00 87.00 79 VAL A O 1
ATOM 633 N N . ASN A 1 80 ? -43.105 13.127 -1.357 1.00 83.56 80 ASN A N 1
ATOM 634 C CA . ASN A 1 80 ? -43.528 14.461 -0.920 1.00 83.56 80 ASN A CA 1
ATOM 635 C C . ASN A 1 80 ? -42.898 14.973 0.397 1.00 83.56 80 ASN A C 1
ATOM 637 O O . ASN A 1 80 ? -43.370 15.978 0.930 1.00 83.56 80 ASN A O 1
ATOM 641 N N . GLU A 1 81 ? -41.829 14.349 0.905 1.00 87.00 81 GLU A N 1
ATOM 642 C CA . GLU A 1 81 ? -41.029 14.899 2.012 1.00 87.00 81 GLU A CA 1
ATOM 643 C C . GLU A 1 81 ? -39.804 15.675 1.502 1.00 87.00 81 GLU A C 1
ATOM 645 O O . GLU A 1 81 ? -39.218 15.341 0.471 1.00 87.00 81 GLU A O 1
ATOM 650 N N . SER A 1 82 ? -39.415 16.720 2.240 1.00 85.19 82 SER A N 1
ATOM 651 C CA . SER A 1 82 ? -38.260 17.571 1.927 1.00 85.19 82 SER A CA 1
ATOM 652 C C . SER A 1 82 ? -36.993 17.064 2.603 1.00 85.19 82 SER A C 1
ATOM 654 O O . SER A 1 82 ? -36.877 17.103 3.828 1.00 85.19 82 SER A O 1
ATOM 656 N N . PHE A 1 83 ? -36.005 16.685 1.801 1.00 80.00 83 PHE A N 1
ATOM 657 C CA . PHE A 1 83 ? -34.682 16.268 2.255 1.00 80.00 83 PHE A CA 1
ATOM 658 C C . PHE A 1 83 ? -33.684 17.388 1.998 1.00 80.00 83 PHE A C 1
ATOM 660 O O . PHE A 1 83 ? -33.549 17.803 0.853 1.00 80.00 83 PHE A O 1
ATOM 667 N N . VAL A 1 84 ? -32.991 17.876 3.031 1.00 82.81 84 VAL A N 1
ATOM 668 C CA . VAL A 1 84 ? -31.851 18.795 2.848 1.00 82.81 84 VAL A CA 1
ATOM 669 C C . VAL A 1 84 ? -30.785 18.095 2.004 1.00 82.81 84 VAL A C 1
ATOM 671 O O . VAL A 1 84 ? -30.561 16.898 2.192 1.00 82.81 84 VAL A O 1
ATOM 674 N N . ILE A 1 85 ? -30.169 18.833 1.080 1.00 79.38 85 ILE A N 1
ATOM 675 C CA . ILE A 1 85 ? -29.099 18.341 0.208 1.00 79.38 85 ILE A CA 1
ATOM 676 C C . ILE A 1 85 ? -27.933 19.339 0.144 1.00 79.38 85 ILE A C 1
ATOM 678 O O . ILE A 1 85 ? -28.143 20.551 0.044 1.00 79.38 85 ILE A O 1
ATOM 682 N N . GLU A 1 86 ? -26.707 18.827 0.175 1.00 77.06 86 GLU A N 1
ATOM 683 C CA . GLU A 1 86 ? -25.457 19.598 0.205 1.00 77.06 86 GLU A CA 1
ATOM 684 C C . GLU A 1 86 ? -24.484 19.160 -0.914 1.00 77.06 86 GLU A C 1
ATOM 686 O O . GLU A 1 86 ? -24.747 18.224 -1.675 1.00 77.06 86 GLU A O 1
ATOM 691 N N . THR A 1 87 ? -23.346 19.852 -1.071 1.00 59.62 87 THR A N 1
ATOM 692 C CA . THR A 1 87 ? -22.317 19.429 -2.043 1.00 59.62 87 THR A CA 1
ATOM 693 C C . THR A 1 87 ? -21.709 18.100 -1.604 1.00 59.62 87 THR A C 1
ATOM 695 O O . THR A 1 87 ? -21.281 17.948 -0.463 1.00 59.62 87 THR A O 1
ATOM 698 N N . GLY A 1 88 ? -21.654 17.144 -2.532 1.00 53.44 88 GLY A N 1
ATOM 699 C CA . GLY A 1 88 ? -21.242 15.764 -2.266 1.00 53.44 88 GLY A CA 1
ATOM 700 C C . GLY A 1 88 ? -22.399 14.783 -2.043 1.00 53.44 88 GLY A C 1
ATOM 701 O O . GLY A 1 88 ? -22.173 13.577 -2.151 1.00 53.44 88 GLY A O 1
ATOM 702 N N . ASP A 1 89 ? -23.632 15.256 -1.826 1.00 73.44 89 ASP A N 1
ATOM 703 C CA . ASP A 1 89 ? -24.799 14.370 -1.789 1.00 73.44 89 ASP A CA 1
ATOM 704 C C . ASP A 1 89 ? -25.119 13.808 -3.181 1.00 73.44 89 ASP A C 1
ATOM 706 O O . ASP A 1 89 ? -25.177 14.531 -4.181 1.00 73.44 89 ASP A O 1
ATOM 710 N N . GLY A 1 90 ? -25.359 12.496 -3.232 1.00 72.50 90 GLY A N 1
ATOM 711 C CA . GLY A 1 90 ? -25.741 11.773 -4.442 1.00 72.50 90 GLY A CA 1
ATOM 712 C C . GLY A 1 90 ? -27.220 11.394 -4.433 1.00 72.50 90 GLY A C 1
ATOM 713 O O . GLY A 1 90 ? -27.642 10.539 -3.648 1.00 72.50 90 GLY A O 1
ATOM 714 N N . ILE A 1 91 ? -27.999 11.978 -5.343 1.00 88.50 91 ILE A N 1
ATOM 715 C CA . ILE A 1 91 ? -29.417 11.666 -5.557 1.00 88.50 91 ILE A CA 1
ATOM 716 C C . ILE A 1 91 ? -29.537 10.699 -6.735 1.00 88.50 91 ILE A C 1
ATOM 718 O O . ILE A 1 91 ? -29.317 11.067 -7.887 1.00 88.50 91 ILE A O 1
ATOM 722 N N . ARG A 1 92 ? -29.904 9.447 -6.471 1.00 90.25 92 ARG A N 1
ATOM 723 C CA . ARG A 1 92 ? -30.214 8.465 -7.510 1.00 90.25 92 ARG A CA 1
ATOM 724 C C . ARG A 1 92 ? -31.664 8.609 -7.964 1.00 90.25 92 ARG A C 1
ATOM 726 O O . ARG A 1 92 ? -32.575 8.493 -7.144 1.00 90.25 92 ARG A O 1
ATOM 733 N N . ILE A 1 93 ? -31.842 8.806 -9.267 1.00 92.94 93 ILE A N 1
ATOM 734 C CA . ILE A 1 93 ? -33.119 9.001 -9.962 1.00 92.94 93 ILE A CA 1
ATOM 735 C C . ILE A 1 93 ? -33.126 8.039 -11.158 1.00 92.94 93 ILE A C 1
ATOM 737 O O . ILE A 1 93 ? -32.490 8.303 -12.181 1.00 92.94 93 ILE A O 1
ATOM 741 N N . GLY A 1 94 ? -33.784 6.885 -11.007 1.00 91.12 94 GLY A N 1
ATOM 742 C CA . GLY A 1 94 ? -33.694 5.781 -11.973 1.00 91.12 94 GLY A CA 1
ATOM 743 C C . GLY A 1 94 ? -32.238 5.349 -12.218 1.00 91.12 94 GLY A C 1
ATOM 744 O O . GLY A 1 94 ? -31.521 4.980 -11.279 1.00 91.12 94 GLY A O 1
ATOM 745 N N . ASP A 1 95 ? -31.806 5.453 -13.479 1.00 89.62 95 ASP A N 1
ATOM 746 C CA . ASP A 1 95 ? -30.454 5.112 -13.956 1.00 89.62 95 ASP A CA 1
ATOM 747 C C . ASP A 1 95 ? -29.400 6.211 -13.778 1.00 89.62 95 ASP A C 1
ATOM 749 O O . ASP A 1 95 ? -28.240 6.025 -14.148 1.00 89.62 95 ASP A O 1
ATOM 753 N N . TYR A 1 96 ? -29.781 7.359 -13.220 1.00 90.62 96 TYR A N 1
ATOM 754 C CA . TYR A 1 96 ? -28.883 8.491 -13.020 1.00 90.62 96 TYR A CA 1
ATOM 755 C C . TYR A 1 96 ? -28.485 8.632 -11.553 1.00 90.62 96 TYR A C 1
ATOM 757 O O . TYR A 1 96 ? -29.334 8.549 -10.666 1.00 90.62 96 TYR A O 1
ATOM 765 N N . PHE A 1 97 ? -27.211 8.932 -11.303 1.00 78.75 97 PHE A N 1
ATOM 766 C CA . PHE A 1 97 ? -26.785 9.618 -10.083 1.00 78.75 97 PHE A CA 1
ATOM 767 C C . PHE A 1 97 ? -26.634 11.107 -10.376 1.00 78.75 97 PHE A C 1
ATOM 769 O O . PHE A 1 97 ? -25.914 11.469 -11.303 1.00 78.75 97 PHE A O 1
ATOM 776 N N . VAL A 1 98 ? -27.302 11.946 -9.591 1.00 85.75 98 VAL A N 1
ATOM 777 C CA . VAL A 1 98 ? -27.263 13.408 -9.655 1.00 85.75 98 VAL A CA 1
ATOM 778 C C . VAL A 1 98 ? -26.488 13.944 -8.452 1.00 85.75 98 VAL A C 1
ATOM 780 O O . VAL A 1 98 ? -26.754 13.539 -7.323 1.00 85.75 98 VAL A O 1
ATOM 783 N N . PHE A 1 99 ? -25.558 14.862 -8.692 1.00 76.44 99 PHE A N 1
ATOM 784 C CA . PHE A 1 99 ? -24.662 15.465 -7.706 1.00 76.44 99 PHE A CA 1
ATOM 785 C C . PHE A 1 99 ? -24.674 16.991 -7.837 1.00 76.44 99 PHE A C 1
ATOM 787 O O . PHE A 1 99 ? -24.977 17.526 -8.910 1.00 76.44 99 PHE A O 1
ATOM 794 N N . MET A 1 100 ? -24.310 17.689 -6.762 1.00 78.88 100 MET A N 1
ATOM 795 C CA . MET A 1 100 ? -24.262 19.153 -6.710 1.00 78.88 100 MET A CA 1
ATOM 796 C C . MET A 1 100 ? -22.871 19.664 -6.347 1.00 78.88 100 MET A C 1
ATOM 798 O O . MET A 1 100 ? -22.190 19.067 -5.515 1.00 78.88 100 MET A O 1
ATOM 802 N N . GLU A 1 101 ? -22.496 20.792 -6.952 1.00 73.94 101 GLU A N 1
ATOM 803 C CA . GLU A 1 101 ? -21.276 21.545 -6.642 1.00 73.94 101 GLU A CA 1
ATOM 804 C C . GLU A 1 101 ? -21.583 23.040 -6.411 1.00 73.94 101 GLU A C 1
ATOM 806 O O . GLU A 1 101 ? -22.396 23.664 -7.118 1.00 73.94 101 GLU A O 1
ATOM 811 N N . PHE A 1 102 ? -20.883 23.616 -5.430 1.00 65.38 102 PHE A N 1
ATOM 812 C CA . PHE A 1 102 ? -20.828 25.043 -5.088 1.00 65.38 102 PHE A CA 1
ATOM 813 C C . PHE A 1 102 ? -19.368 25.549 -5.234 1.00 65.38 102 PHE A C 1
ATOM 815 O O . PHE A 1 102 ? -18.440 24.753 -5.119 1.00 65.38 102 PHE A O 1
ATOM 822 N N . GLU A 1 103 ? -19.141 26.842 -5.506 1.00 56.00 103 GLU A N 1
ATOM 823 C CA . GLU A 1 103 ? -17.801 27.418 -5.782 1.00 56.00 103 GLU A CA 1
ATOM 824 C C . GLU A 1 103 ? -17.384 28.477 -4.732 1.00 56.00 103 GLU A C 1
ATOM 826 O O . GLU A 1 103 ? -18.186 29.347 -4.400 1.00 56.00 103 GLU A O 1
ATOM 831 N N . GLU A 1 104 ? -16.120 28.451 -4.270 1.00 43.31 104 GLU A N 1
ATOM 832 C CA . GLU A 1 104 ? -15.489 29.438 -3.355 1.00 43.31 104 GLU A CA 1
ATOM 833 C C . GLU A 1 104 ? -14.038 29.814 -3.794 1.00 43.31 104 GLU A C 1
ATOM 835 O O . GLU A 1 104 ? -13.491 29.197 -4.708 1.00 43.31 104 GLU A O 1
ATOM 840 N N . THR A 1 105 ? -13.408 30.858 -3.211 1.00 36.66 105 THR A N 1
ATOM 841 C CA . THR A 1 105 ? -12.231 31.592 -3.786 1.00 36.66 105 THR A CA 1
ATOM 842 C C . THR A 1 105 ? -10.973 31.723 -2.872 1.00 36.66 105 THR A C 1
ATOM 844 O O . THR A 1 105 ? -11.073 31.589 -1.659 1.00 36.66 105 THR A O 1
ATOM 847 N N . SER A 1 106 ? -9.765 31.966 -3.443 1.00 37.19 106 SER A N 1
ATOM 848 C CA . SER A 1 106 ? -8.423 31.558 -2.898 1.00 37.19 106 SER A CA 1
ATOM 849 C C . SER A 1 106 ? -7.241 32.588 -2.916 1.00 37.19 106 SER A C 1
ATOM 851 O O . SER A 1 106 ? -7.292 33.525 -3.711 1.00 37.19 106 SER A O 1
ATOM 853 N N . ALA A 1 107 ? -6.105 32.341 -2.205 1.00 31.98 107 ALA A N 1
ATOM 854 C CA . ALA A 1 107 ? -4.784 33.047 -2.344 1.00 31.98 107 ALA A CA 1
ATOM 855 C C . ALA A 1 107 ? -3.505 32.224 -1.909 1.00 31.98 107 ALA A C 1
ATOM 857 O O . ALA A 1 107 ? -3.660 31.159 -1.321 1.00 31.98 107 ALA A O 1
ATOM 858 N N . LYS A 1 108 ? -2.255 32.687 -2.209 1.00 33.97 108 LYS A N 1
ATOM 859 C CA . LYS A 1 108 ? -0.938 31.937 -2.234 1.00 33.97 108 LYS A CA 1
ATOM 860 C C . LYS A 1 108 ? 0.275 32.618 -1.520 1.00 33.97 108 LYS A C 1
ATOM 862 O O . LYS A 1 108 ? 0.218 33.838 -1.399 1.00 33.97 108 LYS A O 1
ATOM 867 N N . TYR A 1 109 ? 1.403 31.905 -1.243 1.00 27.25 109 TYR A N 1
ATOM 868 C CA . TYR A 1 109 ? 2.762 32.098 -1.871 1.00 27.25 109 TYR A CA 1
ATOM 869 C C . TYR A 1 109 ? 3.925 31.184 -1.354 1.00 27.25 109 TYR A C 1
ATOM 871 O O . TYR A 1 109 ? 3.841 30.602 -0.277 1.00 27.25 109 TYR A O 1
ATOM 879 N N . ASP A 1 110 ? 4.987 31.085 -2.170 1.00 29.67 110 ASP A N 1
ATOM 880 C CA . ASP A 1 110 ? 6.240 30.284 -2.083 1.00 29.67 110 ASP A CA 1
ATOM 881 C C . ASP A 1 110 ? 7.388 30.989 -1.265 1.00 29.67 110 ASP A C 1
ATOM 883 O O . ASP A 1 110 ? 7.133 32.067 -0.728 1.00 29.67 110 ASP A O 1
ATOM 887 N N . SER A 1 111 ? 8.660 30.543 -1.091 1.00 27.94 111 SER A N 1
ATOM 888 C CA . SER A 1 111 ? 9.533 29.493 -1.698 1.00 27.94 111 SER A CA 1
ATOM 889 C C . SER A 1 111 ? 10.795 29.124 -0.830 1.00 27.94 111 SER A C 1
ATOM 891 O O . SER A 1 111 ? 10.969 29.642 0.271 1.00 27.94 111 SER A O 1
ATOM 893 N N . ASP A 1 112 ? 11.712 28.295 -1.384 1.00 25.78 112 ASP A N 1
ATOM 894 C CA . ASP A 1 112 ? 13.181 28.164 -1.111 1.00 25.78 112 ASP A CA 1
ATOM 895 C C . ASP A 1 112 ? 13.771 27.169 -0.054 1.00 25.78 112 ASP A C 1
ATOM 897 O O . ASP A 1 112 ? 13.056 26.340 0.505 1.00 25.78 112 ASP A O 1
ATOM 901 N N . ILE A 1 113 ? 15.125 27.057 0.006 1.00 27.00 113 ILE A N 1
ATOM 902 C CA . ILE A 1 113 ? 15.835 25.761 -0.228 1.00 27.00 113 ILE A CA 1
ATOM 903 C C . ILE A 1 113 ? 17.245 25.550 0.448 1.00 27.00 113 ILE A C 1
ATOM 905 O O . ILE A 1 113 ? 17.954 26.497 0.764 1.00 27.00 113 ILE A O 1
ATOM 909 N N . PHE A 1 114 ? 17.665 24.271 0.607 1.00 25.89 114 PHE A N 1
ATOM 910 C CA . PHE A 1 114 ? 18.994 23.674 0.960 1.00 25.89 114 PHE A CA 1
ATOM 911 C C . PHE A 1 114 ? 19.880 24.252 2.097 1.00 25.89 114 PHE A C 1
ATOM 913 O O . PHE A 1 114 ? 20.960 24.797 1.859 1.00 25.89 114 PHE A O 1
ATOM 920 N N . PHE A 1 115 ? 19.578 23.856 3.341 1.00 23.44 115 PHE A N 1
ATOM 921 C CA . PHE A 1 115 ? 20.606 23.430 4.310 1.00 23.44 115 PHE A CA 1
ATOM 922 C C . PHE A 1 115 ? 20.031 22.335 5.238 1.00 23.44 115 PHE A C 1
ATOM 924 O O . PHE A 1 115 ? 18.834 22.328 5.506 1.00 23.44 115 PHE A O 1
ATOM 931 N N . ASN A 1 116 ? 20.892 21.445 5.750 1.00 27.64 116 ASN A N 1
ATOM 932 C CA . ASN A 1 116 ? 20.630 20.413 6.776 1.00 27.64 116 ASN A CA 1
ATOM 933 C C . ASN A 1 116 ? 19.734 19.193 6.437 1.00 27.64 116 ASN A C 1
ATOM 935 O O . ASN A 1 116 ? 18.513 19.261 6.525 1.00 27.64 116 ASN A O 1
ATOM 939 N N . ALA A 1 117 ? 20.332 18.005 6.289 1.00 29.78 117 ALA A N 1
ATOM 940 C CA . ALA A 1 117 ? 19.581 16.738 6.317 1.00 29.78 117 ALA A CA 1
ATOM 941 C C . ALA A 1 117 ? 19.005 16.393 7.714 1.00 29.78 117 ALA A C 1
ATOM 943 O O . ALA A 1 117 ? 17.992 15.708 7.810 1.00 29.78 117 ALA A O 1
ATOM 944 N N . GLU A 1 118 ? 19.614 16.892 8.798 1.00 27.31 118 GLU A N 1
ATOM 945 C CA . GLU A 1 118 ? 19.128 16.684 10.175 1.00 27.31 118 GLU A CA 1
ATOM 946 C C . GLU A 1 118 ? 18.142 17.775 10.627 1.00 27.31 118 GLU A C 1
ATOM 948 O O . GLU A 1 118 ? 17.236 17.512 11.413 1.00 27.31 118 GLU A O 1
ATOM 953 N N . THR A 1 119 ? 18.258 18.997 10.094 1.00 30.70 119 THR A N 1
ATOM 954 C CA . THR A 1 119 ? 17.361 20.115 10.439 1.00 30.70 119 THR A CA 1
ATOM 955 C C . THR A 1 119 ? 16.198 20.278 9.459 1.00 30.70 119 THR A C 1
ATOM 957 O O . THR A 1 119 ? 15.225 20.909 9.841 1.00 30.70 119 THR A O 1
ATOM 960 N N . GLN A 1 120 ? 16.198 19.665 8.265 1.00 33.44 120 GLN A N 1
ATOM 961 C CA . GLN A 1 120 ? 15.007 19.646 7.393 1.00 33.44 120 GLN A CA 1
ATOM 962 C C . GLN A 1 120 ? 13.824 18.894 8.018 1.00 33.44 120 GLN A C 1
ATOM 964 O O . GLN A 1 120 ? 12.684 19.307 7.823 1.00 33.44 120 GLN A O 1
ATOM 969 N N . ILE A 1 121 ? 14.067 17.852 8.824 1.00 35.38 121 ILE A N 1
ATOM 970 C CA . ILE A 1 121 ? 12.997 17.197 9.596 1.00 35.38 121 ILE A CA 1
ATOM 971 C C . ILE A 1 121 ? 12.459 18.167 10.660 1.00 35.38 121 ILE A C 1
ATOM 973 O O . ILE A 1 121 ? 11.254 18.361 10.752 1.00 35.38 121 ILE A O 1
ATOM 977 N N . ALA A 1 122 ? 13.333 18.854 11.403 1.00 31.80 122 ALA A N 1
ATOM 978 C CA . ALA A 1 122 ? 12.912 19.837 12.404 1.00 31.80 122 ALA A CA 1
ATOM 979 C C . ALA A 1 122 ? 12.224 21.081 11.794 1.00 31.80 122 ALA A C 1
ATOM 981 O O . ALA A 1 122 ? 11.274 21.604 12.369 1.00 31.80 122 ALA A O 1
ATOM 982 N N . GLN A 1 123 ? 12.672 21.554 10.627 1.00 32.00 123 GLN A N 1
ATOM 983 C CA . GLN A 1 123 ? 12.172 22.772 9.982 1.00 32.00 123 GLN A CA 1
ATOM 984 C C . GLN A 1 123 ? 10.866 22.546 9.221 1.00 32.00 123 GLN A C 1
ATOM 986 O O . GLN A 1 123 ? 9.971 23.370 9.364 1.00 32.00 123 GLN A O 1
ATOM 991 N N . ASN A 1 124 ? 10.696 21.418 8.518 1.00 37.47 124 ASN A N 1
ATOM 992 C CA . ASN A 1 124 ? 9.419 21.084 7.867 1.00 37.47 124 ASN A CA 1
ATOM 993 C C . ASN A 1 124 ? 8.280 20.858 8.873 1.00 37.47 124 ASN A C 1
ATOM 995 O O . ASN A 1 124 ? 7.112 20.940 8.504 1.00 37.47 124 ASN A O 1
ATOM 999 N N . ILE A 1 125 ? 8.610 20.575 10.136 1.00 36.72 125 ILE A N 1
ATOM 1000 C CA . ILE A 1 125 ? 7.632 20.480 11.221 1.00 36.72 125 ILE A CA 1
ATOM 1001 C C . ILE A 1 125 ? 7.426 21.850 11.904 1.00 36.72 125 ILE A C 1
ATOM 1003 O O . ILE A 1 125 ? 6.311 22.178 12.303 1.00 36.72 125 ILE A O 1
ATOM 1007 N N . ALA A 1 126 ? 8.459 22.697 11.978 1.00 28.95 126 ALA A N 1
ATOM 1008 C CA . ALA A 1 126 ? 8.377 24.041 12.562 1.00 28.95 126 ALA A CA 1
ATOM 1009 C C . ALA A 1 126 ? 7.679 25.101 11.679 1.00 28.95 126 ALA A C 1
ATOM 1011 O O . ALA A 1 126 ? 7.337 26.168 12.189 1.00 28.95 126 ALA A O 1
ATOM 1012 N N . THR A 1 127 ? 7.462 24.843 10.384 1.00 28.42 127 THR A N 1
ATOM 1013 C CA . THR A 1 127 ? 6.701 25.725 9.470 1.00 28.42 127 THR A CA 1
ATOM 1014 C C . THR A 1 127 ? 5.304 25.213 9.115 1.00 28.42 127 THR A C 1
ATOM 1016 O O . THR A 1 127 ? 4.653 25.781 8.238 1.00 28.42 127 THR A O 1
ATOM 1019 N N . ILE A 1 128 ? 4.794 24.204 9.830 1.00 34.47 128 ILE A N 1
ATOM 1020 C CA . ILE A 1 128 ? 3.363 23.874 9.815 1.00 34.47 128 ILE A CA 1
ATOM 1021 C C . ILE A 1 128 ? 2.595 25.123 10.292 1.00 34.47 128 ILE A C 1
ATOM 1023 O O . ILE A 1 128 ? 2.795 25.550 11.435 1.00 34.47 128 ILE A O 1
ATOM 1027 N N . PRO A 1 129 ? 1.724 25.744 9.468 1.00 23.92 129 PRO A N 1
ATOM 1028 C CA . PRO A 1 129 ? 0.822 26.776 9.966 1.00 23.92 129 PRO A CA 1
ATOM 1029 C C . PRO A 1 129 ? -0.040 26.152 11.062 1.00 23.92 129 PRO A C 1
ATOM 1031 O O . PRO A 1 129 ? -0.415 24.990 10.930 1.00 23.92 129 PRO A O 1
ATOM 1034 N N . GLN A 1 130 ? -0.403 26.902 12.108 1.00 32.06 130 GLN A N 1
ATOM 1035 C CA . GLN A 1 130 ? -1.361 26.439 13.122 1.00 32.06 130 GLN A CA 1
ATOM 1036 C C . GLN A 1 130 ? -2.767 26.280 12.512 1.00 32.06 130 GLN A C 1
ATOM 1038 O O . GLN A 1 130 ? -3.675 27.071 12.760 1.00 32.06 130 GLN A O 1
ATOM 1043 N N . GLN A 1 131 ? -2.939 25.257 11.678 1.00 32.03 131 GLN A N 1
ATOM 1044 C CA . GLN A 1 131 ? -4.226 24.765 11.235 1.00 32.03 131 GLN A CA 1
ATOM 1045 C C . GLN A 1 131 ? -4.876 24.074 12.432 1.00 32.03 131 GLN A C 1
ATOM 1047 O O . GLN A 1 131 ? -4.230 23.338 13.178 1.00 32.03 131 GLN A O 1
ATOM 1052 N N . SER A 1 132 ? -6.145 24.413 12.645 1.00 29.06 132 SER A N 1
ATOM 1053 C CA . SER A 1 132 ? -6.987 23.980 13.760 1.00 29.06 132 SER A CA 1
ATOM 1054 C C . SER A 1 132 ? -6.774 22.514 14.133 1.00 29.06 132 SER A C 1
ATOM 1056 O O . SER A 1 132 ? -6.792 21.667 13.243 1.00 29.06 132 SER A O 1
ATOM 1058 N N . GLN A 1 133 ? -6.655 22.235 15.437 1.00 32.00 133 GLN A N 1
ATOM 1059 C CA . GLN A 1 133 ? -6.582 20.884 16.003 1.00 32.00 133 GLN A CA 1
ATOM 1060 C C . GLN A 1 133 ? -7.654 19.975 15.383 1.00 32.00 133 GLN A C 1
ATOM 1062 O O . GLN A 1 133 ? -8.828 20.051 15.738 1.00 32.00 133 GLN A O 1
ATOM 1067 N N . GLN A 1 134 ? -7.242 19.135 14.436 1.00 47.22 134 GLN A N 1
ATOM 1068 C CA . GLN A 1 134 ? -8.094 18.128 13.824 1.00 47.22 134 GLN A CA 1
ATOM 1069 C C . GLN A 1 134 ? -8.055 16.912 14.755 1.00 47.22 134 GLN A C 1
ATOM 1071 O O . GLN A 1 134 ? -6.982 16.366 15.007 1.00 47.22 134 GLN A O 1
ATOM 1076 N N . GLU A 1 135 ? -9.192 16.566 15.362 1.00 56.09 135 GLU A N 1
ATOM 1077 C CA . GLU A 1 135 ? -9.241 15.540 16.410 1.00 56.09 135 GLU A CA 1
ATOM 1078 C C . GLU A 1 135 ? -8.839 14.154 15.878 1.00 56.09 135 GLU A C 1
ATOM 1080 O O . GLU A 1 135 ? -9.228 13.763 14.775 1.00 56.09 135 GLU A O 1
ATOM 1085 N N . ASP A 1 136 ? -8.094 13.387 16.687 1.00 67.56 136 ASP A N 1
ATOM 1086 C CA . ASP A 1 136 ? -7.696 12.018 16.344 1.00 67.56 136 ASP A CA 1
ATOM 1087 C C . ASP A 1 136 ? -8.929 11.162 16.011 1.00 67.56 136 ASP A C 1
ATOM 1089 O O . ASP A 1 136 ? -9.830 10.963 16.838 1.00 67.56 136 ASP A O 1
ATOM 1093 N N . THR A 1 137 ? -8.948 10.580 14.814 1.00 82.38 137 THR A N 1
ATOM 1094 C CA . THR A 1 137 ? -10.039 9.707 14.382 1.00 82.38 137 THR A CA 1
ATOM 1095 C C . THR A 1 137 ? -9.968 8.395 15.154 1.00 82.38 137 THR A C 1
ATOM 1097 O O . THR A 1 137 ? -8.980 7.667 15.090 1.00 82.38 137 THR A O 1
ATOM 1100 N N . THR A 1 138 ? -11.036 8.033 15.866 1.00 89.75 138 THR A N 1
ATOM 1101 C CA . THR A 1 138 ? -11.136 6.679 16.426 1.00 89.75 138 THR A CA 1
ATOM 1102 C C . THR A 1 138 ? -11.412 5.695 15.292 1.00 89.75 138 THR A C 1
ATOM 1104 O O . THR A 1 138 ? -12.393 5.835 14.565 1.00 89.75 138 THR A O 1
ATOM 1107 N N . ALA A 1 139 ? -10.566 4.680 15.142 1.00 90.44 139 ALA A N 1
ATOM 1108 C CA . ALA A 1 139 ? -10.693 3.637 14.135 1.00 90.44 139 ALA A CA 1
ATOM 1109 C C . ALA A 1 139 ? -10.861 2.265 14.802 1.00 90.44 139 ALA A C 1
ATOM 1111 O O . ALA A 1 139 ? -10.216 1.955 15.804 1.00 90.44 139 ALA A O 1
ATOM 1112 N N . ARG A 1 140 ? -11.751 1.436 14.254 1.00 94.31 140 ARG A N 1
ATOM 1113 C CA . ARG A 1 140 ? -12.096 0.104 14.764 1.00 94.31 140 ARG A CA 1
ATOM 1114 C C . ARG A 1 140 ? -11.610 -0.981 13.813 1.00 94.31 140 ARG A C 1
ATOM 1116 O O . ARG A 1 140 ? -11.889 -0.914 12.616 1.00 94.31 140 ARG A O 1
ATOM 1123 N N . CYS A 1 141 ? -10.966 -2.015 14.345 1.00 95.44 141 CYS A N 1
ATOM 1124 C CA . CYS A 1 141 ? -10.575 -3.183 13.564 1.00 95.44 141 CYS A CA 1
ATOM 1125 C C . CYS A 1 141 ? -11.809 -3.980 13.106 1.00 95.44 141 CYS A C 1
ATOM 1127 O O . CYS A 1 141 ? -12.679 -4.325 13.914 1.00 95.44 141 CYS A O 1
ATOM 1129 N N . ILE A 1 142 ? -11.887 -4.280 11.807 1.00 93.69 142 ILE A N 1
ATOM 1130 C CA . ILE A 1 142 ? -12.933 -5.129 11.205 1.00 93.69 142 ILE A CA 1
ATOM 1131 C C . ILE A 1 142 ? -12.409 -6.474 10.703 1.00 93.69 142 ILE A C 1
ATOM 1133 O O . ILE A 1 142 ? -13.190 -7.412 10.560 1.00 93.69 142 ILE A O 1
ATOM 1137 N N . LYS A 1 143 ? -11.109 -6.569 10.417 1.00 94.88 143 LYS A N 1
ATOM 1138 C CA . LYS A 1 143 ? -10.458 -7.761 9.873 1.00 94.88 143 LYS A CA 1
ATOM 1139 C C . LYS A 1 143 ? -8.972 -7.711 10.217 1.00 94.88 143 LYS A C 1
ATOM 1141 O O . LYS A 1 143 ? -8.371 -6.639 10.196 1.00 94.88 143 LYS A O 1
ATOM 1146 N N . ILE A 1 144 ? -8.404 -8.876 10.497 1.00 96.69 144 ILE A N 1
ATOM 1147 C CA . ILE A 1 144 ? -6.962 -9.101 10.587 1.00 96.69 144 ILE A CA 1
ATOM 1148 C C . ILE A 1 144 ? -6.627 -10.163 9.536 1.00 96.69 144 ILE A C 1
ATOM 1150 O O . ILE A 1 144 ? -7.412 -11.095 9.337 1.00 96.69 144 ILE A O 1
ATOM 1154 N N . ILE A 1 145 ? -5.521 -9.981 8.822 1.00 95.44 145 ILE A N 1
ATOM 1155 C CA . ILE A 1 145 ? -4.996 -10.908 7.815 1.00 95.44 145 ILE A CA 1
ATOM 1156 C C . ILE A 1 145 ? -3.575 -11.258 8.240 1.00 95.44 145 ILE A C 1
ATOM 1158 O O . ILE A 1 145 ? -2.771 -10.354 8.452 1.00 95.44 145 ILE A O 1
ATOM 1162 N N . ASP A 1 146 ? -3.262 -12.543 8.365 1.00 95.62 146 ASP A N 1
ATOM 1163 C CA . ASP A 1 146 ? -1.890 -13.006 8.557 1.00 95.62 146 ASP A CA 1
ATOM 1164 C C . ASP A 1 146 ? -1.211 -13.080 7.174 1.00 95.62 146 ASP A C 1
ATOM 1166 O O . ASP A 1 146 ? -1.592 -13.893 6.334 1.00 95.62 146 ASP A O 1
ATOM 1170 N N . GLU A 1 147 ? -0.257 -12.182 6.910 1.00 94.50 147 GLU A N 1
ATOM 1171 C CA . GLU A 1 147 ? 0.462 -12.080 5.625 1.00 94.50 147 GLU A CA 1
ATOM 1172 C C . GLU A 1 147 ? 1.656 -13.043 5.574 1.00 94.50 147 GLU A C 1
ATOM 1174 O O . GLU A 1 147 ? 1.949 -13.650 4.546 1.00 94.50 147 GLU A O 1
ATOM 1179 N N . THR A 1 148 ? 2.362 -13.163 6.701 1.00 93.50 148 THR A N 1
ATOM 1180 C CA . THR A 1 148 ? 3.462 -14.105 6.954 1.00 93.50 148 THR A CA 1
ATOM 1181 C C . THR A 1 148 ? 3.425 -14.509 8.434 1.00 93.50 148 THR A C 1
ATOM 1183 O O . THR A 1 148 ? 2.633 -13.970 9.205 1.00 93.50 148 THR A O 1
ATOM 1186 N N . GLU A 1 149 ? 4.309 -15.412 8.874 1.00 93.25 149 GLU A N 1
ATOM 1187 C CA . GLU A 1 149 ? 4.424 -15.805 10.293 1.00 93.25 149 GLU A CA 1
ATOM 1188 C C . GLU A 1 149 ? 4.604 -14.607 11.251 1.00 93.25 149 GLU A C 1
ATOM 1190 O O . GLU A 1 149 ? 4.103 -14.630 12.374 1.00 93.25 149 GLU A O 1
ATOM 1195 N N . ASP A 1 150 ? 5.293 -13.547 10.810 1.00 92.25 150 ASP A N 1
ATOM 1196 C CA . ASP A 1 150 ? 5.602 -12.370 11.626 1.00 92.25 150 ASP A CA 1
ATOM 1197 C C . ASP A 1 150 ? 5.024 -11.048 11.083 1.00 92.25 150 ASP A C 1
ATOM 1199 O O . ASP A 1 150 ? 5.399 -9.979 11.570 1.00 92.25 150 ASP A O 1
ATOM 1203 N N . VAL A 1 151 ? 4.086 -11.083 10.124 1.00 95.62 151 VAL A N 1
ATOM 1204 C CA . VAL A 1 151 ? 3.434 -9.888 9.550 1.00 95.62 151 VAL A CA 1
ATOM 1205 C C . VAL A 1 151 ? 1.918 -10.049 9.495 1.00 95.62 151 VAL A C 1
ATOM 1207 O O . VAL A 1 151 ? 1.411 -11.034 8.965 1.00 95.62 151 VAL A O 1
ATOM 1210 N N . LYS A 1 152 ? 1.193 -9.035 9.982 1.00 97.75 152 LYS A N 1
ATOM 1211 C CA . LYS A 1 152 ? -0.274 -8.964 9.918 1.00 97.75 152 LYS A CA 1
ATOM 1212 C C . LYS A 1 152 ? -0.757 -7.647 9.320 1.00 97.75 152 LYS A C 1
ATOM 1214 O O . LYS A 1 152 ? -0.219 -6.592 9.661 1.00 97.75 152 LYS A O 1
ATOM 1219 N N . THR A 1 153 ? -1.808 -7.705 8.510 1.00 98.00 153 THR A N 1
ATOM 1220 C CA . THR A 1 153 ? -2.561 -6.541 8.023 1.00 98.00 153 THR A CA 1
ATOM 1221 C C . THR A 1 153 ? -3.809 -6.343 8.876 1.00 98.00 153 THR A C 1
ATOM 1223 O O . THR A 1 153 ? -4.623 -7.256 9.022 1.00 98.00 153 THR A O 1
ATOM 1226 N N . PHE A 1 154 ? -3.984 -5.145 9.429 1.00 97.62 154 PHE A N 1
ATOM 1227 C CA . PHE A 1 154 ? -5.148 -4.751 10.221 1.00 97.62 154 PHE A CA 1
ATOM 1228 C C . PHE A 1 154 ? -6.021 -3.818 9.385 1.00 97.62 154 PHE A C 1
ATOM 1230 O O . PHE A 1 154 ? -5.639 -2.677 9.121 1.00 97.62 154 PHE A O 1
ATOM 1237 N N . CYS A 1 155 ? -7.201 -4.290 8.984 1.00 95.69 155 CYS A N 1
ATOM 1238 C CA . CYS A 1 155 ? -8.181 -3.477 8.273 1.00 95.69 155 CYS A CA 1
ATOM 1239 C C . CYS A 1 155 ? -9.024 -2.704 9.295 1.00 95.69 155 CYS A C 1
ATOM 1241 O O . CYS A 1 155 ? -9.727 -3.300 10.124 1.00 95.69 155 CYS A O 1
ATOM 1243 N N . LEU A 1 156 ? -8.964 -1.378 9.224 1.00 93.88 156 LEU A N 1
ATOM 1244 C CA . LEU A 1 156 ? -9.640 -0.449 10.120 1.00 93.88 156 LEU A CA 1
ATOM 1245 C C . LEU A 1 156 ? -10.782 0.272 9.390 1.00 93.88 156 LEU A C 1
ATOM 1247 O O . LEU A 1 156 ? -10.683 0.564 8.199 1.00 93.88 156 LEU A O 1
ATOM 1251 N N . VAL A 1 157 ? -11.848 0.605 10.118 1.00 89.19 157 VAL A N 1
ATOM 1252 C CA . VAL A 1 157 ? -12.903 1.542 9.682 1.00 89.19 157 VAL A CA 1
ATOM 1253 C C . VAL A 1 157 ? -13.035 2.661 10.703 1.00 89.19 157 VAL A C 1
ATOM 1255 O O . VAL A 1 157 ? -12.898 2.410 11.902 1.00 89.19 157 VAL A O 1
ATOM 1258 N N . ALA A 1 158 ? -13.324 3.884 10.270 1.00 83.25 158 ALA A N 1
ATOM 1259 C CA . ALA A 1 158 ? -13.544 4.981 11.204 1.00 83.25 158 ALA A CA 1
ATOM 1260 C C . ALA A 1 158 ? -14.810 4.771 12.060 1.00 83.25 158 ALA A C 1
ATOM 1262 O O . ALA A 1 158 ? -15.789 4.138 11.644 1.00 83.25 158 ALA A O 1
ATOM 1263 N N . GLN A 1 159 ? -14.785 5.302 13.280 1.00 76.62 159 GLN A N 1
ATOM 1264 C CA . GLN A 1 159 ? -15.901 5.319 14.216 1.00 76.62 159 GLN A CA 1
ATOM 1265 C C . GLN A 1 159 ? -15.950 6.682 14.943 1.00 76.62 159 GLN A C 1
ATOM 1267 O O . GLN A 1 159 ? -15.153 6.892 15.853 1.00 76.62 159 GLN A O 1
ATOM 1272 N N . PRO A 1 160 ? -16.900 7.585 14.621 1.00 69.50 160 PRO A N 1
ATOM 1273 C CA . PRO A 1 160 ? -18.039 7.398 13.715 1.00 69.50 160 PRO A CA 1
ATOM 1274 C C . PRO A 1 160 ? -17.618 7.135 12.256 1.00 69.50 160 PRO A C 1
ATOM 1276 O O . PRO A 1 160 ? -16.497 7.474 11.887 1.00 69.50 160 PRO A O 1
ATOM 1279 N N . PRO A 1 161 ? -18.478 6.507 11.428 1.00 68.12 161 PRO A N 1
ATOM 1280 C CA . PRO A 1 161 ? -18.136 6.186 10.045 1.00 68.12 161 PRO A CA 1
ATOM 1281 C C . PRO A 1 161 ? -17.914 7.450 9.206 1.00 68.12 161 PRO A C 1
ATOM 1283 O O . PRO A 1 161 ? -18.864 8.050 8.708 1.00 68.12 161 PRO A O 1
ATOM 1286 N N . ILE A 1 162 ? -16.649 7.824 9.039 1.00 67.94 162 ILE A N 1
ATOM 1287 C CA . ILE A 1 162 ? -16.175 8.746 8.006 1.00 67.94 162 ILE A CA 1
ATOM 1288 C C . ILE A 1 162 ? -15.436 7.955 6.926 1.00 67.94 162 ILE A C 1
ATOM 1290 O O . ILE A 1 162 ? -14.972 6.836 7.160 1.00 67.94 162 ILE A O 1
ATOM 1294 N N . LEU A 1 163 ? -15.330 8.542 5.738 1.00 63.66 163 LEU A N 1
ATOM 1295 C CA . LEU A 1 163 ? -14.439 8.037 4.704 1.00 63.66 163 LEU A CA 1
ATOM 1296 C C . LEU A 1 163 ? -13.005 8.458 5.033 1.00 63.66 163 LEU A C 1
ATOM 1298 O O . LEU A 1 163 ? -12.739 9.643 5.253 1.00 63.66 163 LEU A O 1
ATOM 1302 N N . PHE A 1 164 ? -12.081 7.504 5.001 1.00 57.69 164 PHE A N 1
ATOM 1303 C CA . PHE A 1 164 ? -10.676 7.830 4.796 1.00 57.69 164 PHE A CA 1
ATOM 1304 C C . PHE A 1 164 ? -10.540 8.312 3.350 1.00 57.69 164 PHE A C 1
ATOM 1306 O O . PHE A 1 164 ? -11.105 7.692 2.458 1.00 57.69 164 PHE A O 1
ATOM 1313 N N . ASN A 1 165 ? -9.831 9.409 3.109 1.00 50.75 165 ASN A N 1
ATOM 1314 C CA . ASN A 1 165 ? -9.911 10.204 1.880 1.00 50.75 165 ASN A CA 1
ATOM 1315 C C . ASN A 1 165 ? -11.233 10.996 1.707 1.00 50.75 165 ASN A C 1
ATOM 1317 O O . ASN A 1 165 ? -11.861 10.988 0.650 1.00 50.75 165 ASN A O 1
ATOM 1321 N N . SER A 1 166 ? -11.663 11.677 2.776 1.00 51.44 166 SER A N 1
ATOM 1322 C CA . SER A 1 166 ? -12.657 12.769 2.741 1.00 51.44 166 SER A CA 1
ATOM 1323 C C . SER A 1 166 ? -12.006 14.111 3.094 1.00 51.44 166 SER A C 1
ATOM 1325 O O . SER A 1 166 ? -10.828 14.153 3.438 1.00 51.44 166 SER A O 1
ATOM 1327 N N . THR A 1 167 ? -12.772 15.206 3.100 1.00 49.00 167 THR A N 1
ATOM 1328 C CA . THR A 1 167 ? -12.322 16.533 3.570 1.00 49.00 167 THR A CA 1
ATOM 1329 C C . THR A 1 167 ? -11.751 16.543 4.995 1.00 49.00 167 THR A C 1
ATOM 1331 O O . THR A 1 167 ? -11.010 17.461 5.337 1.00 49.00 167 THR A O 1
ATOM 1334 N N . SER A 1 168 ? -12.047 15.535 5.826 1.00 50.16 168 SER A N 1
ATOM 1335 C CA . SER A 1 168 ? -11.454 15.364 7.159 1.00 50.16 168 SER A CA 1
ATOM 1336 C C . SER A 1 168 ? -10.287 14.365 7.223 1.00 50.16 168 SER A C 1
ATOM 1338 O O . SER A 1 168 ? -9.718 14.194 8.298 1.00 50.16 168 SER A O 1
ATOM 1340 N N . PHE A 1 169 ? -9.923 13.697 6.118 1.00 57.78 169 PHE A N 1
ATOM 1341 C CA . PHE A 1 169 ? -8.869 12.669 6.092 1.00 57.78 169 PHE A CA 1
ATOM 1342 C C . PHE A 1 169 ? -8.274 12.428 4.681 1.00 57.78 169 PHE A C 1
ATOM 1344 O O . PHE A 1 169 ? -8.187 11.284 4.246 1.00 57.78 169 PHE A O 1
ATOM 1351 N N . ASP A 1 170 ? -7.908 13.458 3.914 1.00 71.50 170 ASP A N 1
ATOM 1352 C CA . ASP A 1 170 ? -7.276 13.289 2.586 1.00 71.50 170 ASP A CA 1
ATOM 1353 C C . ASP A 1 170 ? -5.881 12.646 2.722 1.00 71.50 170 ASP A C 1
ATOM 1355 O O . ASP A 1 170 ? -4.992 13.240 3.334 1.00 71.50 170 ASP A O 1
ATOM 1359 N N . TYR A 1 171 ? -5.695 11.429 2.185 1.00 80.88 171 TYR A N 1
ATOM 1360 C CA . TYR A 1 171 ? -4.407 10.726 2.213 1.00 80.88 171 TYR A CA 1
ATOM 1361 C C . TYR A 1 171 ? -3.904 10.356 0.820 1.00 80.88 171 TYR A C 1
ATOM 1363 O O . TYR A 1 171 ? -4.602 9.763 -0.003 1.00 80.88 171 TYR A O 1
ATOM 1371 N N . LYS A 1 172 ? -2.624 10.638 0.586 1.00 90.06 172 LYS A N 1
ATOM 1372 C CA . LYS A 1 172 ? -1.894 10.282 -0.632 1.00 90.06 172 LYS A CA 1
ATOM 1373 C C . LYS A 1 172 ? -1.305 8.868 -0.494 1.00 90.06 172 LYS A C 1
ATOM 1375 O O . LYS A 1 172 ? -0.836 8.502 0.588 1.00 90.06 172 LYS A O 1
ATOM 1380 N N . PRO A 1 173 ? -1.266 8.053 -1.564 1.00 94.06 173 PRO A N 1
ATOM 1381 C CA . PRO A 1 173 ? -0.785 6.682 -1.461 1.00 94.06 173 PRO A CA 1
ATOM 1382 C C . PRO A 1 173 ? 0.725 6.660 -1.182 1.00 94.06 173 PRO A C 1
ATOM 1384 O O . PRO A 1 173 ? 1.508 7.260 -1.925 1.00 94.06 173 PRO A O 1
ATOM 1387 N N . GLY A 1 174 ? 1.111 5.980 -0.101 1.00 91.19 174 GLY A N 1
ATOM 1388 C CA . GLY A 1 174 ? 2.468 5.977 0.462 1.00 91.19 174 GLY A CA 1
ATOM 1389 C C . GLY A 1 174 ? 2.620 6.686 1.819 1.00 91.19 174 GLY A C 1
ATOM 1390 O O . GLY A 1 174 ? 3.642 6.509 2.476 1.00 91.19 174 GLY A O 1
ATOM 1391 N N . GLN A 1 175 ? 1.613 7.440 2.272 1.00 89.12 175 GLN A N 1
ATOM 1392 C CA . GLN A 1 175 ? 1.630 8.123 3.575 1.00 89.12 175 GLN A CA 1
ATOM 1393 C C . GLN A 1 175 ? 1.487 7.181 4.785 1.00 89.12 175 GLN A C 1
ATOM 1395 O O . GLN A 1 175 ? 1.156 6.000 4.655 1.00 89.12 175 GLN A O 1
ATOM 1400 N N . PHE A 1 176 ? 1.732 7.719 5.983 1.00 88.50 176 PHE A N 1
ATOM 1401 C CA . PHE A 1 176 ? 1.569 7.035 7.269 1.00 88.50 176 PHE A CA 1
ATOM 1402 C C . PHE A 1 176 ? 0.567 7.752 8.184 1.00 88.50 176 PHE A C 1
ATOM 1404 O O . PHE A 1 176 ? 0.248 8.919 7.979 1.00 88.50 176 PHE A O 1
ATOM 1411 N N . VAL A 1 177 ? 0.094 7.054 9.215 1.00 85.50 177 VAL A N 1
ATOM 1412 C CA . VAL A 1 177 ? -0.707 7.608 10.324 1.00 85.50 177 VAL A CA 1
ATOM 1413 C C . VAL A 1 177 ? 0.007 7.359 11.645 1.00 85.50 177 VAL A C 1
ATOM 1415 O O . VAL A 1 177 ? 0.745 6.382 11.763 1.00 85.50 177 VAL A O 1
ATOM 1418 N N . ILE A 1 178 ? -0.216 8.197 12.654 1.00 83.50 178 ILE A N 1
ATOM 1419 C CA . ILE A 1 178 ? 0.228 7.938 14.027 1.00 83.50 178 ILE A CA 1
ATOM 1420 C C . ILE A 1 178 ? -0.899 7.217 14.761 1.00 83.50 178 ILE A C 1
ATOM 1422 O O . ILE A 1 178 ? -1.999 7.751 14.867 1.00 83.50 178 ILE A O 1
ATOM 1426 N N . LEU A 1 179 ? -0.625 6.017 15.273 1.00 85.31 179 LEU A N 1
ATOM 1427 C CA . LEU A 1 179 ? -1.512 5.334 16.212 1.00 85.31 179 LEU A CA 1
ATOM 1428 C C . LEU A 1 179 ? -1.276 5.916 17.606 1.00 85.31 179 LEU A C 1
ATOM 1430 O O . LEU A 1 179 ? -0.126 5.949 18.047 1.00 85.31 179 LEU A O 1
ATOM 1434 N N . ASP A 1 180 ? -2.339 6.333 18.287 1.00 84.25 180 ASP A N 1
ATOM 1435 C CA . ASP A 1 180 ? -2.313 6.749 19.694 1.00 84.25 180 ASP A CA 1
ATOM 1436 C C . ASP A 1 180 ? -2.970 5.646 20.542 1.00 84.25 180 ASP A C 1
ATOM 1438 O O . ASP A 1 180 ? -4.138 5.286 20.334 1.00 84.25 180 ASP A O 1
ATOM 1442 N N . LEU A 1 181 ? -2.166 5.028 21.412 1.00 84.00 181 LEU A N 1
ATOM 1443 C CA . LEU A 1 181 ? -2.443 3.749 22.068 1.00 84.00 181 LEU A CA 1
ATOM 1444 C C . LEU A 1 181 ? -2.096 3.799 23.556 1.00 84.00 181 LEU A C 1
ATOM 1446 O O . LEU A 1 181 ? -0.969 4.121 23.924 1.00 84.00 181 LEU A O 1
ATOM 1450 N N . GLU A 1 182 ? -3.018 3.343 24.403 1.00 84.12 182 GLU A N 1
ATOM 1451 C CA . GLU A 1 182 ? -2.748 3.129 25.824 1.00 84.12 182 GLU A CA 1
ATOM 1452 C C . GLU A 1 182 ? -2.360 1.663 26.070 1.00 84.12 182 GLU A C 1
ATOM 1454 O O . GLU A 1 182 ? -3.200 0.763 25.994 1.00 84.12 182 GLU A O 1
ATOM 1459 N N . ILE A 1 183 ? -1.082 1.411 26.361 1.00 82.94 183 ILE A N 1
ATOM 1460 C CA . ILE A 1 183 ? -0.545 0.072 26.639 1.00 82.94 183 ILE A CA 1
ATOM 1461 C C . ILE A 1 183 ? 0.005 0.063 28.065 1.00 82.94 183 ILE A C 1
ATOM 1463 O O . ILE A 1 183 ? 0.863 0.870 28.413 1.00 82.94 183 ILE A O 1
ATOM 1467 N N . GLU A 1 184 ? -0.507 -0.839 28.908 1.00 81.25 184 GLU A N 1
ATOM 1468 C CA . GLU A 1 184 ? -0.112 -0.968 30.325 1.00 81.25 184 GLU A CA 1
ATOM 1469 C C . GLU A 1 184 ? -0.209 0.357 31.122 1.00 81.25 184 GLU A C 1
ATOM 1471 O O . GLU A 1 184 ? 0.596 0.631 32.012 1.00 81.25 184 GLU A O 1
ATOM 1476 N N . GLY A 1 185 ? -1.195 1.202 30.791 1.00 79.12 185 GLY A N 1
ATOM 1477 C CA . GLY A 1 185 ? -1.401 2.516 31.416 1.00 79.12 185 GLY A CA 1
ATOM 1478 C C . GLY A 1 185 ? -0.419 3.605 30.960 1.00 79.12 185 GLY A C 1
ATOM 1479 O O . GLY A 1 185 ? -0.374 4.679 31.560 1.00 79.12 185 GLY A O 1
ATOM 1480 N N . LYS A 1 186 ? 0.378 3.350 29.915 1.00 78.00 186 LYS A N 1
ATOM 1481 C CA . LYS A 1 186 ? 1.241 4.340 29.258 1.00 78.00 186 LYS A CA 1
ATOM 1482 C C . LYS A 1 186 ? 0.635 4.715 27.913 1.00 78.00 186 LYS A C 1
ATOM 1484 O O . LYS A 1 186 ? 0.340 3.829 27.115 1.00 78.00 186 LYS A O 1
ATOM 1489 N N . GLN A 1 187 ? 0.495 6.012 27.648 1.00 79.50 187 GLN A N 1
ATOM 1490 C CA . GLN A 1 187 ? 0.165 6.487 26.305 1.00 79.50 187 GLN A CA 1
ATOM 1491 C C . GLN A 1 187 ? 1.396 6.400 25.407 1.00 79.50 187 GLN A C 1
ATOM 1493 O O . GLN A 1 187 ? 2.497 6.792 25.802 1.00 79.50 187 GLN A O 1
ATOM 1498 N N . ILE A 1 188 ? 1.203 5.858 24.211 1.00 78.75 188 ILE A N 1
ATOM 1499 C CA . ILE A 1 188 ? 2.252 5.576 23.242 1.00 78.75 188 ILE A CA 1
ATOM 1500 C C . ILE A 1 188 ? 1.761 5.987 21.858 1.00 78.75 188 ILE A C 1
ATOM 1502 O O . ILE A 1 188 ? 0.775 5.456 21.350 1.00 78.75 188 ILE A O 1
ATOM 1506 N N . LYS A 1 189 ? 2.509 6.893 21.223 1.00 78.75 189 LYS A N 1
ATOM 1507 C CA . LYS A 1 189 ? 2.272 7.329 19.847 1.00 78.75 189 LYS A CA 1
ATOM 1508 C C . LYS A 1 189 ? 3.290 6.688 18.907 1.00 78.75 189 LYS A C 1
ATOM 1510 O O . LYS A 1 189 ? 4.495 6.897 19.061 1.00 78.75 189 LYS A O 1
ATOM 1515 N N . CYS A 1 190 ? 2.818 5.901 17.939 1.00 76.25 190 CYS A N 1
ATOM 1516 C CA . CYS A 1 190 ? 3.669 5.195 16.974 1.00 76.25 190 CYS A CA 1
ATOM 1517 C C . CYS A 1 190 ? 3.169 5.359 15.529 1.00 76.25 190 CYS A C 1
ATOM 1519 O O . CYS A 1 190 ? 2.034 4.980 15.240 1.00 76.25 190 CYS A O 1
ATOM 1521 N N . PRO A 1 191 ? 4.002 5.864 14.602 1.00 82.44 191 PRO A N 1
ATOM 1522 C CA . PRO A 1 191 ? 3.651 5.949 13.185 1.00 82.44 191 PRO A CA 1
ATOM 1523 C C . PRO A 1 191 ? 3.654 4.584 12.478 1.00 82.44 191 PRO A C 1
ATOM 1525 O O . PRO A 1 191 ? 4.530 3.756 12.717 1.00 82.44 191 PRO A O 1
ATOM 1528 N N . TYR A 1 192 ? 2.704 4.377 11.564 1.00 86.19 192 TYR A N 1
ATOM 1529 C CA . TYR A 1 192 ? 2.592 3.199 10.699 1.00 86.19 192 TYR A CA 1
ATOM 1530 C C . TYR A 1 192 ? 2.141 3.589 9.288 1.00 86.19 192 TYR A C 1
ATOM 1532 O O . TYR A 1 192 ? 1.167 4.324 9.116 1.00 86.19 192 TYR A O 1
ATOM 1540 N N . TYR A 1 193 ? 2.839 3.074 8.272 1.00 90.94 193 TYR A N 1
ATOM 1541 C CA . TYR A 1 193 ? 2.504 3.303 6.866 1.00 90.94 193 TYR A CA 1
ATOM 1542 C C . TYR A 1 193 ? 1.151 2.698 6.500 1.00 90.94 193 TYR A C 1
ATOM 1544 O O . TYR A 1 193 ? 0.846 1.550 6.843 1.00 90.94 193 TYR A O 1
ATOM 1552 N N . ILE A 1 194 ? 0.360 3.475 5.762 1.00 94.75 194 ILE A N 1
ATOM 1553 C CA . ILE A 1 194 ? -0.885 3.012 5.169 1.00 94.75 194 ILE A CA 1
ATOM 1554 C C . ILE A 1 194 ? -0.522 2.104 3.991 1.00 94.75 194 ILE A C 1
ATOM 1556 O O . ILE A 1 194 ? 0.250 2.477 3.110 1.00 94.75 194 ILE A O 1
ATOM 1560 N N . SER A 1 195 ? -1.085 0.901 3.986 1.00 96.06 195 SER A N 1
ATOM 1561 C CA . SER A 1 195 ? -0.941 -0.095 2.918 1.00 96.06 195 SER A CA 1
ATOM 1562 C C . SER A 1 195 ? -2.156 -0.146 1.987 1.00 96.06 195 SER A C 1
ATOM 1564 O O . SER A 1 195 ? -2.033 -0.566 0.836 1.00 96.06 195 SER A O 1
ATOM 1566 N N . SER A 1 196 ? -3.331 0.306 2.436 1.00 95.06 196 SER A N 1
ATOM 1567 C CA . SER A 1 196 ? -4.528 0.473 1.598 1.00 95.06 196 SER A CA 1
ATOM 1568 C C . SER A 1 196 ? -4.355 1.588 0.563 1.00 95.06 196 SER A C 1
ATOM 1570 O O . SER A 1 196 ? -3.506 2.470 0.700 1.00 95.06 196 SER A O 1
ATOM 1572 N N . SER A 1 197 ? -5.185 1.565 -0.480 1.00 93.12 197 SER A N 1
ATOM 1573 C CA . SER A 1 197 ? -5.261 2.658 -1.450 1.00 93.12 197 SER A CA 1
ATOM 1574 C C . SER A 1 197 ? -6.310 3.700 -1.042 1.00 93.12 197 SER A C 1
ATOM 1576 O O . SER A 1 197 ? -7.419 3.305 -0.672 1.00 93.12 197 SER A O 1
ATOM 1578 N N . PRO A 1 198 ? -6.053 5.010 -1.224 1.00 90.06 198 PRO A N 1
ATOM 1579 C CA . PRO A 1 198 ? -7.057 6.058 -1.029 1.00 90.06 198 PRO A CA 1
ATOM 1580 C C . PRO A 1 198 ? -8.204 6.037 -2.058 1.00 90.06 198 PRO A C 1
ATOM 1582 O O . PRO A 1 198 ? -9.190 6.749 -1.884 1.00 90.06 198 PRO A O 1
ATOM 1585 N N . SER A 1 199 ? -8.140 5.183 -3.092 1.00 86.12 199 SER A N 1
ATOM 1586 C CA . SER A 1 199 ? -9.296 4.823 -3.939 1.00 86.12 199 SER A CA 1
ATOM 1587 C C . SER A 1 199 ? -10.286 3.864 -3.259 1.00 86.12 199 SER A C 1
ATOM 1589 O O . SER A 1 199 ? -11.353 3.600 -3.812 1.00 86.12 199 SER A O 1
ATOM 1591 N N . ARG A 1 200 ? -9.961 3.326 -2.073 1.00 85.81 200 ARG A N 1
ATOM 1592 C CA . ARG A 1 200 ? -10.789 2.382 -1.298 1.00 85.81 200 ARG A CA 1
ATOM 1593 C C . ARG A 1 200 ? -11.217 3.014 0.045 1.00 85.81 200 ARG A C 1
ATOM 1595 O O . ARG A 1 200 ? -10.896 2.476 1.101 1.00 85.81 200 ARG A O 1
ATOM 1602 N N . PRO A 1 201 ? -11.958 4.139 0.036 1.00 79.81 201 PRO A N 1
ATOM 1603 C CA . PRO A 1 201 ? -12.079 5.063 1.174 1.00 79.81 201 PRO A CA 1
ATOM 1604 C C . PRO A 1 201 ? -12.799 4.513 2.422 1.00 79.81 201 PRO A C 1
ATOM 1606 O O . PRO A 1 201 ? -12.759 5.110 3.496 1.00 79.81 201 PRO A O 1
ATOM 1609 N N . TYR A 1 202 ? -13.473 3.368 2.305 1.00 77.38 202 TYR A N 1
ATOM 1610 C CA . TYR A 1 202 ? -14.211 2.739 3.406 1.00 77.38 202 TYR A CA 1
ATOM 1611 C C . TYR A 1 202 ? -13.329 1.984 4.407 1.00 77.38 202 TYR A C 1
ATOM 1613 O O . TYR A 1 202 ? -13.823 1.604 5.469 1.00 77.38 202 TYR A O 1
ATOM 1621 N N . ASN A 1 203 ? -12.062 1.721 4.080 1.00 83.69 203 ASN A N 1
ATOM 1622 C CA . ASN A 1 203 ? -11.118 1.082 4.989 1.00 83.69 203 ASN A CA 1
ATOM 1623 C C . ASN A 1 203 ? -9.730 1.725 4.907 1.00 83.69 203 ASN A C 1
ATOM 1625 O O . ASN A 1 203 ? -9.339 2.290 3.887 1.00 83.69 203 ASN A O 1
ATOM 1629 N N . LEU A 1 204 ? -9.001 1.630 6.015 1.00 92.69 204 LEU A N 1
ATOM 1630 C CA . LEU A 1 204 ? -7.592 1.976 6.106 1.00 92.69 204 LEU A CA 1
ATOM 1631 C C . LEU A 1 204 ? -6.848 0.759 6.644 1.00 92.69 204 LEU A C 1
ATOM 1633 O O . LEU A 1 204 ? -7.225 0.199 7.672 1.00 92.69 204 LEU A O 1
ATOM 1637 N N . GLU A 1 205 ? -5.822 0.317 5.928 1.00 96.75 205 GLU A N 1
ATOM 1638 C CA . GLU A 1 205 ? -5.079 -0.897 6.259 1.00 96.75 205 GLU A CA 1
ATOM 1639 C C . GLU A 1 205 ? -3.659 -0.542 6.677 1.00 96.75 205 GLU A C 1
ATOM 1641 O O . GLU A 1 205 ? -2.899 0.013 5.880 1.00 96.75 205 GLU A O 1
ATOM 1646 N N . ILE A 1 206 ? -3.273 -0.912 7.897 1.00 96.19 206 ILE A N 1
ATOM 1647 C CA . ILE A 1 206 ? -1.875 -0.882 8.345 1.00 96.19 206 ILE A CA 1
ATOM 1648 C C . ILE A 1 206 ? -1.322 -2.304 8.349 1.00 96.19 206 ILE A C 1
ATOM 1650 O O . ILE A 1 206 ? -2.009 -3.238 8.760 1.00 96.19 206 ILE A O 1
ATOM 1654 N N . THR A 1 207 ? -0.077 -2.472 7.913 1.00 96.44 207 THR A N 1
ATOM 1655 C CA . THR A 1 207 ? 0.567 -3.790 7.845 1.00 96.44 207 THR A CA 1
ATOM 1656 C C . THR A 1 207 ? 1.822 -3.791 8.698 1.00 96.44 207 THR A C 1
ATOM 1658 O O . THR A 1 207 ? 2.741 -2.996 8.498 1.00 96.44 207 THR A O 1
ATOM 1661 N N . VAL A 1 208 ? 1.829 -4.657 9.705 1.00 94.25 208 VAL A N 1
ATOM 1662 C CA . VAL A 1 208 ? 2.699 -4.562 10.875 1.00 94.25 208 VAL A CA 1
ATOM 1663 C C . VAL A 1 208 ? 3.538 -5.822 10.976 1.00 94.25 208 VAL A C 1
ATOM 1665 O O . VAL A 1 208 ? 3.013 -6.913 11.208 1.00 94.25 208 VAL A O 1
ATOM 1668 N N . LYS A 1 209 ? 4.855 -5.658 10.848 1.00 91.06 209 LYS A N 1
ATOM 1669 C CA . LYS A 1 209 ? 5.829 -6.705 11.157 1.00 91.06 209 LYS A CA 1
ATOM 1670 C C . LYS A 1 209 ? 6.140 -6.701 12.651 1.00 91.06 209 LYS A C 1
ATOM 1672 O O . LYS A 1 209 ? 6.424 -5.647 13.218 1.00 91.06 209 LYS A O 1
ATOM 1677 N N . ARG A 1 210 ? 6.115 -7.878 13.269 1.00 89.12 210 ARG A N 1
ATOM 1678 C CA . ARG A 1 210 ? 6.491 -8.097 14.665 1.00 89.12 210 ARG A CA 1
ATOM 1679 C C . ARG A 1 210 ? 7.993 -7.871 14.847 1.00 89.12 210 ARG A C 1
ATOM 1681 O O . ARG A 1 210 ? 8.803 -8.373 14.068 1.00 89.12 210 ARG A O 1
ATOM 1688 N N . VAL A 1 211 ? 8.378 -7.137 15.889 1.00 81.69 211 VAL A N 1
ATOM 1689 C CA . VAL A 1 211 ? 9.789 -6.929 16.249 1.00 81.69 211 VAL A CA 1
ATOM 1690 C C . VAL A 1 211 ? 10.169 -7.871 17.390 1.00 81.69 211 VAL A C 1
ATOM 1692 O O . VAL A 1 211 ? 9.496 -7.920 18.417 1.00 81.69 211 VAL A O 1
ATOM 1695 N N . SER A 1 212 ? 11.253 -8.631 17.224 1.00 68.75 212 SER A N 1
ATOM 1696 C CA . SER A 1 212 ? 11.773 -9.519 18.269 1.00 68.75 212 SER A CA 1
ATOM 1697 C C . SER A 1 212 ? 12.470 -8.724 19.376 1.00 68.75 212 SER A C 1
ATOM 1699 O O . SER A 1 212 ? 13.402 -7.973 19.085 1.00 68.75 212 SER A O 1
ATOM 1701 N N . SER A 1 213 ? 12.115 -8.981 20.633 1.00 56.34 213 SER A N 1
ATOM 1702 C CA . SER A 1 213 ? 12.608 -8.327 21.861 1.00 56.34 213 SER A CA 1
ATOM 1703 C C . SER A 1 213 ? 14.082 -8.604 22.234 1.00 56.34 213 SER A C 1
ATOM 1705 O O . SER A 1 213 ? 14.472 -8.487 23.390 1.00 56.34 213 SER A O 1
ATOM 1707 N N . SER A 1 214 ? 14.924 -8.990 21.270 1.00 47.53 214 SER A N 1
ATOM 1708 C CA . SER A 1 214 ? 16.338 -9.353 21.478 1.00 47.53 214 SER A CA 1
ATOM 1709 C C . SER A 1 214 ? 17.328 -8.196 21.276 1.00 47.53 214 SER A C 1
ATOM 1711 O O . SER A 1 214 ? 18.538 -8.395 21.388 1.00 47.53 214 SER A O 1
ATOM 1713 N N . VAL A 1 215 ? 16.837 -6.991 20.974 1.00 44.00 215 VAL A N 1
ATOM 1714 C CA . VAL A 1 215 ? 17.653 -5.778 20.823 1.00 44.00 215 VAL A CA 1
ATOM 1715 C C . VAL A 1 215 ? 17.478 -4.916 22.071 1.00 44.00 215 VAL A C 1
ATOM 1717 O O . VAL A 1 215 ? 16.353 -4.669 22.489 1.00 44.00 215 VAL A O 1
ATOM 1720 N N . ASN A 1 216 ? 18.599 -4.499 22.670 1.00 38.47 216 ASN A N 1
ATOM 1721 C CA . ASN A 1 216 ? 18.674 -3.818 23.969 1.00 38.47 216 ASN A CA 1
ATOM 1722 C C . ASN A 1 216 ? 17.574 -2.760 24.182 1.00 38.47 216 ASN A C 1
ATOM 1724 O O . ASN A 1 216 ? 17.395 -1.883 23.339 1.00 38.47 216 ASN A O 1
ATOM 1728 N N . HIS A 1 217 ? 16.908 -2.810 25.342 1.00 36.09 217 HIS A N 1
ATOM 1729 C CA . HIS A 1 217 ? 15.796 -1.935 25.735 1.00 36.09 217 HIS A CA 1
ATOM 1730 C C . HIS A 1 217 ? 16.201 -0.457 25.931 1.00 36.09 217 HIS A C 1
ATOM 1732 O O . HIS A 1 217 ? 16.228 0.052 27.052 1.00 36.09 217 HIS A O 1
ATOM 1738 N N . SER A 1 218 ? 16.492 0.255 24.844 1.00 38.81 218 SER A N 1
ATOM 1739 C CA . SER A 1 218 ? 16.609 1.715 24.816 1.00 38.81 218 SER A CA 1
ATOM 1740 C C . SER A 1 218 ? 15.309 2.337 24.298 1.00 38.81 218 SER A C 1
ATOM 1742 O O . SER A 1 218 ? 15.172 2.535 23.094 1.00 38.81 218 SER A O 1
ATOM 1744 N N . GLU A 1 219 ? 14.363 2.599 25.206 1.00 41.41 219 GLU A N 1
ATOM 1745 C CA . GLU A 1 219 ? 13.246 3.567 25.085 1.00 41.41 219 GLU A CA 1
ATOM 1746 C C . GLU A 1 219 ? 12.462 3.642 23.747 1.00 41.41 219 GLU A C 1
ATOM 1748 O O . GLU A 1 219 ? 11.893 4.683 23.423 1.00 41.41 219 GLU A O 1
ATOM 1753 N N . LEU A 1 220 ? 12.378 2.563 22.959 1.00 49.78 220 LEU A N 1
ATOM 1754 C CA . LEU A 1 220 ? 11.688 2.573 21.664 1.00 49.78 220 LEU A CA 1
ATOM 1755 C C . LEU A 1 220 ? 10.345 1.847 21.728 1.00 49.78 220 LEU A C 1
ATOM 1757 O O . LEU A 1 220 ? 10.280 0.627 21.737 1.00 49.78 220 LEU A O 1
ATOM 1761 N N . SER A 1 221 ? 9.265 2.617 21.654 1.00 59.28 221 SER A N 1
ATOM 1762 C CA . SER A 1 221 ? 7.857 2.190 21.687 1.00 59.28 221 SER A CA 1
ATOM 1763 C C . SER A 1 221 ? 7.402 1.174 20.618 1.00 59.28 221 SER A C 1
ATOM 1765 O O . SER A 1 221 ? 6.279 0.675 20.674 1.00 59.28 221 SER A O 1
ATOM 1767 N N . LEU A 1 222 ? 8.245 0.861 19.633 1.00 64.38 222 LEU A N 1
ATOM 1768 C CA . LEU A 1 222 ? 7.883 0.112 18.425 1.00 64.38 222 LEU A CA 1
ATOM 1769 C C . LEU A 1 222 ? 7.830 -1.406 18.615 1.00 64.38 222 LEU A C 1
ATOM 1771 O O . LEU A 1 222 ? 6.995 -2.067 17.990 1.00 64.38 222 LEU A O 1
ATOM 1775 N N . ASP A 1 223 ? 8.690 -1.981 19.458 1.00 73.31 223 ASP A N 1
ATOM 1776 C CA . ASP A 1 223 ? 8.604 -3.408 19.777 1.00 73.31 223 ASP A CA 1
ATOM 1777 C C . ASP A 1 223 ? 7.351 -3.683 20.617 1.00 73.31 223 ASP A C 1
ATOM 1779 O O . ASP A 1 223 ? 6.561 -4.559 20.262 1.00 73.31 223 ASP A O 1
ATOM 1783 N N . LEU A 1 224 ? 7.096 -2.859 21.632 1.00 81.75 224 LEU A N 1
ATOM 1784 C CA . LEU A 1 224 ? 5.906 -2.920 22.472 1.00 81.75 224 LEU A CA 1
ATOM 1785 C C . LEU A 1 224 ? 4.613 -2.804 21.650 1.00 81.75 224 LEU A C 1
ATOM 1787 O O . LEU A 1 224 ? 3.758 -3.682 21.750 1.00 81.75 224 LEU A O 1
ATOM 1791 N N . VAL A 1 225 ? 4.482 -1.789 20.785 1.00 85.75 225 VAL A N 1
ATOM 1792 C CA . VAL A 1 225 ? 3.272 -1.625 19.957 1.00 85.75 225 VAL A CA 1
ATOM 1793 C C . VAL A 1 225 ? 3.125 -2.741 18.921 1.00 85.75 225 VAL A C 1
ATOM 1795 O O . VAL A 1 225 ? 2.023 -3.261 18.760 1.00 85.75 225 VAL A O 1
ATOM 1798 N N . SER A 1 226 ? 4.196 -3.160 18.235 1.00 86.94 226 SER A N 1
ATOM 1799 C CA . SER A 1 226 ? 4.083 -4.233 17.230 1.00 86.94 226 SER A CA 1
ATOM 1800 C C . SER A 1 226 ? 3.724 -5.588 17.854 1.00 86.94 226 SER A C 1
ATOM 1802 O O . SER A 1 226 ? 2.893 -6.304 17.296 1.00 86.94 226 SER A O 1
ATOM 1804 N N . ASN A 1 227 ? 4.268 -5.926 19.029 1.00 89.56 227 ASN A N 1
ATOM 1805 C CA . ASN A 1 227 ? 3.879 -7.137 19.759 1.00 89.56 227 ASN A CA 1
ATOM 1806 C C . ASN A 1 227 ? 2.447 -7.019 20.318 1.00 89.56 227 ASN A C 1
ATOM 1808 O O . ASN A 1 227 ? 1.659 -7.948 20.153 1.00 89.56 227 ASN A O 1
ATOM 1812 N N . TRP A 1 228 ? 2.060 -5.871 20.887 1.00 92.12 228 TRP A N 1
ATOM 1813 C CA . TRP A 1 228 ? 0.696 -5.649 21.385 1.00 92.12 228 TRP A CA 1
ATOM 1814 C C . TRP A 1 228 ? -0.364 -5.750 20.277 1.00 92.12 228 TRP A C 1
ATOM 1816 O O . TRP A 1 228 ? -1.389 -6.407 20.471 1.00 92.12 228 TRP A O 1
ATOM 1826 N N . LEU A 1 229 ? -0.101 -5.183 19.094 1.00 93.88 229 LEU A N 1
ATOM 1827 C CA . LEU A 1 229 ? -0.977 -5.330 17.928 1.00 93.88 229 LEU A CA 1
ATOM 1828 C C . LEU A 1 229 ? -1.103 -6.799 17.491 1.00 93.88 229 LEU A C 1
ATOM 1830 O O . LEU A 1 229 ? -2.182 -7.234 17.106 1.00 93.88 229 LEU A O 1
ATOM 1834 N N . HIS A 1 230 ? -0.022 -7.580 17.571 1.00 94.75 230 HIS A N 1
ATOM 1835 C CA . HIS A 1 230 ? -0.025 -8.997 17.182 1.00 94.75 230 HIS A CA 1
ATOM 1836 C C . HIS A 1 230 ? -0.723 -9.929 18.180 1.00 94.75 230 HIS A C 1
ATOM 1838 O O . HIS A 1 230 ? -1.353 -10.895 17.733 1.00 94.75 230 HIS A O 1
ATOM 1844 N N . ASP A 1 231 ? -0.590 -9.656 19.482 1.00 93.75 231 ASP A N 1
ATOM 1845 C CA . ASP A 1 231 ? -1.001 -10.550 20.577 1.00 93.75 231 ASP A CA 1
ATOM 1846 C C . ASP A 1 231 ? -2.322 -10.141 21.253 1.00 93.75 231 ASP A C 1
ATOM 1848 O O . ASP A 1 231 ? -3.099 -10.998 21.686 1.00 93.75 231 ASP A O 1
ATOM 1852 N N . SER A 1 232 ? -2.572 -8.833 21.382 1.00 93.50 232 SER A N 1
ATOM 1853 C CA . SER A 1 232 ? -3.680 -8.282 22.177 1.00 93.50 232 SER A CA 1
ATOM 1854 C C . SER A 1 232 ? -4.806 -7.702 21.325 1.00 93.50 232 SER A C 1
ATOM 1856 O O . SER A 1 232 ? -5.967 -7.976 21.631 1.00 93.50 232 SER A O 1
ATOM 1858 N N . PHE A 1 233 ? -4.478 -6.944 20.273 1.00 94.94 233 PHE A N 1
ATOM 1859 C CA . PHE A 1 233 ? -5.453 -6.226 19.443 1.00 94.94 233 PHE A CA 1
ATOM 1860 C C . PHE A 1 233 ? -6.236 -7.165 18.512 1.00 94.94 233 PHE A C 1
ATOM 1862 O O . PHE A 1 233 ? -5.662 -7.979 17.784 1.00 94.94 233 PHE A O 1
ATOM 1869 N N . LYS A 1 234 ? -7.567 -7.068 18.543 1.00 95.38 234 LYS A N 1
ATOM 1870 C CA . LYS A 1 234 ? -8.499 -8.011 17.906 1.00 95.38 234 LYS A CA 1
ATOM 1871 C C . LYS A 1 234 ? -9.566 -7.299 17.077 1.00 95.38 234 LYS A C 1
ATOM 1873 O O . LYS A 1 234 ? -9.828 -6.107 17.212 1.00 95.38 234 LYS A O 1
ATOM 1878 N N . VAL A 1 235 ? -10.242 -8.068 16.224 1.00 95.62 235 VAL A N 1
ATOM 1879 C CA . VAL A 1 235 ? -11.430 -7.594 15.499 1.00 95.62 235 VAL A CA 1
ATOM 1880 C C . VAL A 1 235 ? -12.490 -7.121 16.499 1.00 95.62 235 VAL A C 1
ATOM 1882 O O . VAL A 1 235 ? -12.888 -7.871 17.387 1.00 95.62 235 VAL A O 1
ATOM 1885 N N . GLY A 1 236 ? -12.958 -5.884 16.329 1.00 93.56 236 GLY A N 1
ATOM 1886 C CA . GLY A 1 236 ? -13.863 -5.197 17.253 1.00 93.56 236 GLY A CA 1
ATOM 1887 C C . GLY A 1 236 ? -13.185 -4.136 18.125 1.00 93.56 236 GLY A C 1
ATOM 1888 O O . GLY A 1 236 ? -13.855 -3.165 18.488 1.00 93.56 236 GLY A O 1
ATOM 1889 N N . ASP A 1 237 ? -11.881 -4.264 18.387 1.00 95.12 237 ASP A N 1
ATOM 1890 C CA . ASP A 1 237 ? -11.120 -3.297 19.182 1.00 95.12 237 ASP A CA 1
ATOM 1891 C C . ASP A 1 237 ? -10.937 -1.972 18.438 1.00 95.12 237 ASP A C 1
ATOM 1893 O O . ASP A 1 237 ? -11.056 -1.887 17.209 1.00 95.12 237 ASP A O 1
ATOM 1897 N N . LYS A 1 238 ? -10.657 -0.916 19.204 1.00 94.44 238 LYS A N 1
ATOM 1898 C CA . LYS A 1 238 ? -10.512 0.452 18.705 1.00 94.44 238 LYS A CA 1
ATOM 1899 C C . LYS A 1 238 ? -9.176 1.039 19.122 1.00 94.44 238 LYS A C 1
ATOM 1901 O O . LYS A 1 238 ? -8.682 0.747 20.206 1.00 94.44 238 LYS A O 1
ATOM 1906 N N . LEU A 1 239 ? -8.655 1.911 18.277 1.00 92.06 239 LEU A N 1
ATOM 1907 C CA . LEU A 1 239 ? -7.497 2.755 18.539 1.00 92.06 239 LEU A CA 1
ATOM 1908 C C . LEU A 1 239 ? -7.759 4.155 17.974 1.00 92.06 239 LEU A C 1
ATOM 1910 O O . LEU A 1 239 ? -8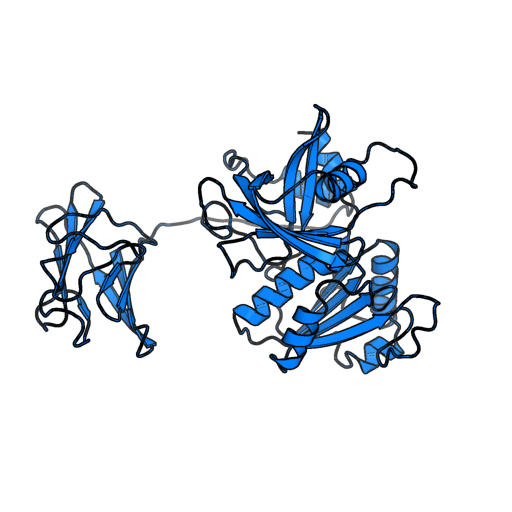.722 4.356 17.230 1.00 92.06 239 LEU A O 1
ATOM 1914 N N . LYS A 1 240 ? -6.928 5.128 18.330 1.00 89.88 240 LYS A N 1
ATOM 1915 C CA . LYS A 1 240 ? -6.940 6.453 17.705 1.00 89.88 240 LYS A CA 1
ATOM 1916 C C . LYS A 1 240 ? -5.900 6.509 16.594 1.00 89.88 240 LYS A C 1
ATOM 1918 O O . LYS A 1 240 ? -4.813 5.954 16.755 1.00 89.88 240 LYS A O 1
ATOM 1923 N N . ILE A 1 241 ? -6.224 7.191 15.500 1.00 87.44 241 ILE A N 1
ATOM 1924 C CA . ILE A 1 241 ? -5.282 7.527 14.432 1.00 87.44 241 ILE A CA 1
ATOM 1925 C C . ILE A 1 241 ? -5.284 9.030 14.161 1.00 87.44 241 ILE A C 1
ATOM 1927 O O . ILE A 1 241 ? -6.346 9.653 14.094 1.00 87.44 241 ILE A O 1
ATOM 1931 N N . SER A 1 242 ? -4.095 9.595 13.971 1.00 81.44 242 SER A N 1
ATOM 1932 C CA . SER A 1 242 ? -3.940 10.962 13.476 1.00 81.44 242 SER A CA 1
ATOM 1933 C C . SER A 1 242 ? -4.422 11.090 12.028 1.00 81.44 242 SER A C 1
ATOM 1935 O O . SER A 1 242 ? -4.519 10.095 11.301 1.00 81.44 242 SER A O 1
ATOM 1937 N N . SER A 1 243 ? -4.589 12.331 11.570 1.00 80.62 243 SER A N 1
ATOM 1938 C CA . SER A 1 243 ? -4.564 12.661 10.140 1.00 80.62 243 SER A CA 1
ATOM 1939 C C . SER A 1 243 ? -3.309 12.073 9.454 1.00 80.62 243 SER A C 1
ATOM 1941 O O . SER A 1 243 ? -2.279 11.870 10.114 1.00 80.62 243 SER A O 1
ATOM 1943 N N . PRO A 1 244 ? -3.377 11.769 8.147 1.00 81.75 244 PRO A N 1
ATOM 1944 C CA . PRO A 1 244 ? -2.273 11.188 7.385 1.00 81.75 244 PRO A CA 1
ATOM 1945 C C . PRO A 1 244 ? -1.096 12.162 7.232 1.00 81.75 244 PRO A C 1
ATOM 1947 O O . PRO A 1 244 ? -1.271 13.375 7.126 1.00 81.75 244 PRO A O 1
ATOM 1950 N N . MET A 1 245 ? 0.123 11.623 7.209 1.00 79.56 245 MET A N 1
ATOM 1951 C CA . MET A 1 245 ? 1.373 12.385 7.209 1.00 79.56 245 MET A CA 1
ATOM 1952 C C . MET A 1 245 ? 2.421 11.776 6.265 1.00 79.56 245 MET A C 1
ATOM 1954 O O . MET A 1 245 ? 2.368 10.600 5.902 1.00 79.56 245 MET A O 1
ATOM 1958 N N . GLY A 1 246 ? 3.421 12.586 5.907 1.00 79.19 246 GLY A N 1
ATOM 1959 C CA . GLY A 1 246 ? 4.609 12.163 5.164 1.00 79.19 246 GLY A CA 1
ATOM 1960 C C . GLY A 1 246 ? 4.614 12.570 3.688 1.00 79.19 246 GLY A C 1
ATOM 1961 O O . GLY A 1 246 ? 3.574 12.660 3.032 1.00 79.19 246 GLY A O 1
ATOM 1962 N N . ASN A 1 247 ? 5.821 12.789 3.161 1.00 83.94 247 ASN A N 1
ATOM 1963 C CA . ASN A 1 247 ? 6.053 13.250 1.785 1.00 83.94 247 ASN A CA 1
ATOM 1964 C C . ASN A 1 247 ? 6.430 12.102 0.828 1.00 83.94 247 ASN A C 1
ATOM 1966 O O . ASN A 1 247 ? 6.522 12.308 -0.378 1.00 83.94 247 ASN A O 1
ATOM 1970 N N . PHE A 1 248 ? 6.629 10.881 1.336 1.00 88.00 248 PHE A N 1
ATOM 1971 C CA . PHE A 1 248 ? 6.900 9.697 0.518 1.00 88.00 248 PHE A CA 1
ATOM 1972 C C . PHE A 1 248 ? 5.608 9.160 -0.118 1.00 88.00 248 PHE A C 1
ATOM 1974 O O . PHE A 1 248 ? 5.070 8.128 0.275 1.00 88.00 248 PHE A O 1
ATOM 1981 N N . ASN A 1 249 ? 5.072 9.891 -1.093 1.00 91.88 249 ASN A N 1
ATOM 1982 C CA . ASN A 1 249 ? 3.848 9.519 -1.795 1.00 91.88 249 ASN A CA 1
ATOM 1983 C C . ASN A 1 249 ? 4.014 9.604 -3.327 1.00 91.88 249 ASN A C 1
ATOM 1985 O O . ASN A 1 249 ? 4.981 10.183 -3.833 1.00 91.88 249 ASN A O 1
ATOM 1989 N N . TYR A 1 250 ? 3.086 8.999 -4.075 1.00 90.44 250 TYR A N 1
ATOM 1990 C CA . TYR A 1 250 ? 3.119 9.026 -5.547 1.00 90.44 250 TYR A CA 1
ATOM 1991 C C . TYR A 1 250 ? 3.032 10.450 -6.124 1.00 90.44 250 TYR A C 1
ATOM 1993 O O . TYR A 1 250 ? 3.717 10.763 -7.095 1.00 90.44 250 TYR A O 1
ATOM 2001 N N . PHE A 1 251 ? 2.203 11.319 -5.539 1.00 88.62 251 PHE A N 1
ATOM 2002 C CA . PHE A 1 251 ? 1.859 12.596 -6.157 1.00 88.62 251 PHE A CA 1
ATOM 2003 C C . PHE A 1 251 ? 3.029 13.584 -6.204 1.00 88.62 251 PHE A C 1
ATOM 2005 O O . PHE A 1 251 ? 3.184 14.243 -7.233 1.00 88.62 251 PHE A O 1
ATOM 2012 N N . GLU A 1 252 ? 3.882 13.634 -5.169 1.00 86.06 252 GLU A N 1
ATOM 2013 C CA . GLU A 1 252 ? 5.040 14.554 -5.131 1.00 86.06 252 GLU A CA 1
ATOM 2014 C C . GLU A 1 252 ? 6.001 14.365 -6.317 1.00 86.06 252 GLU A C 1
ATOM 2016 O O . GLU A 1 252 ? 6.618 15.326 -6.764 1.00 86.06 252 GLU A O 1
ATOM 2021 N N . ASN A 1 253 ? 6.124 13.138 -6.842 1.00 85.44 253 ASN A N 1
ATOM 2022 C CA . ASN A 1 253 ? 7.026 12.801 -7.951 1.00 85.44 253 ASN A CA 1
ATOM 2023 C C . ASN A 1 253 ? 6.288 11.991 -9.034 1.00 85.44 253 ASN A C 1
ATOM 2025 O O . ASN A 1 253 ? 6.795 10.995 -9.556 1.00 85.44 253 ASN A O 1
ATOM 2029 N N . SER A 1 254 ? 5.061 12.427 -9.352 1.00 84.19 254 SER A N 1
ATOM 2030 C CA . SER A 1 254 ? 4.154 11.784 -10.314 1.00 84.19 254 SER A CA 1
ATOM 2031 C C . SER A 1 254 ? 4.843 11.498 -11.652 1.00 84.19 254 SER A C 1
ATOM 2033 O O . SER A 1 254 ? 5.173 12.418 -12.403 1.00 84.19 254 SER A O 1
ATOM 2035 N N . HIS A 1 255 ? 5.021 10.221 -11.994 1.00 88.62 255 HIS A N 1
ATOM 2036 C CA . HIS A 1 255 ? 5.698 9.820 -13.227 1.00 88.62 255 HIS A CA 1
ATOM 2037 C C . HIS A 1 255 ? 5.123 8.527 -13.808 1.00 88.62 255 HIS A C 1
ATOM 2039 O O . HIS A 1 255 ? 4.758 7.611 -13.074 1.00 88.62 255 HIS A O 1
ATOM 2045 N N . LYS A 1 256 ? 5.090 8.422 -15.145 1.00 89.69 256 LYS A N 1
ATOM 2046 C CA . LYS A 1 256 ? 4.559 7.232 -15.831 1.00 89.69 256 LYS A CA 1
ATOM 2047 C C . LYS A 1 256 ? 5.419 5.995 -15.587 1.00 89.69 256 LYS A C 1
ATOM 2049 O O . LYS A 1 256 ? 4.887 4.927 -15.307 1.00 89.69 256 LYS A O 1
ATOM 2054 N N . LYS A 1 257 ? 6.747 6.114 -15.702 1.00 96.38 257 LYS A N 1
ATOM 2055 C CA . LYS A 1 257 ? 7.677 4.998 -15.464 1.00 96.38 257 LYS A CA 1
ATOM 2056 C C . LYS A 1 257 ? 8.163 4.991 -14.017 1.00 96.38 257 LYS A C 1
ATOM 2058 O O . LYS A 1 257 ? 8.904 5.888 -13.613 1.00 96.38 257 LYS A O 1
ATOM 2063 N N . LEU A 1 258 ? 7.804 3.955 -13.272 1.00 97.94 258 LEU A N 1
ATOM 2064 C CA . LEU A 1 258 ? 8.131 3.793 -11.857 1.00 97.94 258 LEU A CA 1
ATOM 2065 C C . LEU A 1 258 ? 9.016 2.562 -11.640 1.00 97.94 258 LEU A C 1
ATOM 2067 O O . LEU A 1 258 ? 8.884 1.552 -12.342 1.00 97.94 258 LEU A O 1
ATOM 2071 N N . LEU A 1 259 ? 9.923 2.658 -10.672 1.00 98.50 259 LEU A N 1
ATOM 2072 C CA . LEU A 1 259 ? 10.779 1.576 -10.197 1.00 98.50 259 LEU A CA 1
ATOM 2073 C C . LEU A 1 259 ? 10.625 1.470 -8.677 1.00 98.50 259 LEU A C 1
ATOM 2075 O O . LEU A 1 259 ? 11.147 2.288 -7.926 1.00 98.50 259 LEU A O 1
ATOM 2079 N N . PHE A 1 260 ? 9.875 0.480 -8.221 1.00 98.62 260 PHE A N 1
ATOM 2080 C CA . PHE A 1 260 ? 9.628 0.234 -6.805 1.00 98.62 260 PHE A CA 1
ATOM 2081 C C . PHE A 1 260 ? 10.630 -0.809 -6.310 1.00 98.62 260 PHE A C 1
ATOM 2083 O O . PHE A 1 260 ? 10.727 -1.884 -6.894 1.00 98.62 260 PHE A O 1
ATOM 2090 N N . ILE A 1 261 ? 11.398 -0.497 -5.265 1.00 98.56 261 ILE A N 1
ATOM 2091 C CA . ILE A 1 261 ? 12.416 -1.393 -4.697 1.00 98.56 261 ILE A CA 1
ATOM 2092 C C . ILE A 1 261 ? 12.174 -1.499 -3.190 1.00 98.56 261 ILE A C 1
ATOM 2094 O O . ILE A 1 261 ? 12.383 -0.535 -2.455 1.00 98.56 261 ILE A O 1
ATOM 2098 N N . SER A 1 262 ? 11.741 -2.660 -2.700 1.00 97.69 262 SER A N 1
ATOM 2099 C CA . SER A 1 262 ? 11.462 -2.829 -1.265 1.00 97.69 262 SER A CA 1
ATOM 2100 C C . SER A 1 262 ? 11.931 -4.146 -0.665 1.00 97.69 262 SER A C 1
ATOM 2102 O O . SER A 1 262 ? 12.229 -5.108 -1.373 1.00 97.69 262 SER A O 1
ATOM 2104 N N . ALA A 1 263 ? 12.018 -4.174 0.667 1.00 94.25 263 ALA A N 1
ATOM 2105 C CA . ALA A 1 263 ? 12.339 -5.369 1.439 1.00 94.25 263 ALA A CA 1
ATOM 2106 C C . ALA A 1 263 ? 11.549 -5.436 2.752 1.00 94.25 263 ALA A C 1
ATOM 2108 O O . ALA A 1 263 ? 11.481 -4.452 3.496 1.00 94.25 263 ALA A O 1
ATOM 2109 N N . GLY A 1 264 ? 11.009 -6.618 3.069 1.00 90.25 264 GLY A N 1
ATOM 2110 C CA . GLY A 1 264 ? 10.203 -6.841 4.274 1.00 90.25 264 GLY A CA 1
ATOM 2111 C C . GLY A 1 264 ? 9.052 -5.835 4.404 1.00 90.25 264 GLY A C 1
ATOM 2112 O O . GLY A 1 264 ? 8.426 -5.467 3.415 1.00 90.25 264 GLY A O 1
ATOM 2113 N N . SER A 1 265 ? 8.809 -5.324 5.616 1.00 89.69 265 SER A N 1
ATOM 2114 C CA . SER A 1 265 ? 7.748 -4.335 5.889 1.00 89.69 265 SER A CA 1
ATOM 2115 C C . SER A 1 265 ? 7.892 -3.000 5.144 1.00 89.69 265 SER A C 1
ATOM 2117 O O . SER A 1 265 ? 6.922 -2.245 5.077 1.00 89.69 265 SER A O 1
ATOM 2119 N N . GLY A 1 266 ? 9.045 -2.719 4.522 1.00 91.44 266 GLY A N 1
ATOM 2120 C CA . GLY A 1 266 ? 9.211 -1.580 3.610 1.00 91.44 266 GLY A CA 1
ATOM 2121 C C . GLY A 1 266 ? 8.347 -1.667 2.345 1.00 91.44 266 GLY A C 1
ATOM 2122 O O . GLY A 1 266 ? 8.242 -0.698 1.602 1.00 91.44 266 GLY A O 1
ATOM 2123 N N . ILE A 1 267 ? 7.688 -2.802 2.095 1.00 96.56 267 ILE A N 1
ATOM 2124 C CA . ILE A 1 267 ? 6.715 -2.940 1.007 1.00 96.56 267 ILE A CA 1
ATOM 2125 C C . ILE A 1 267 ? 5.471 -2.054 1.190 1.00 96.56 267 ILE A C 1
ATOM 2127 O O . ILE A 1 267 ? 4.827 -1.689 0.212 1.00 96.56 267 ILE A O 1
ATOM 2131 N N . THR A 1 268 ? 5.129 -1.687 2.427 1.00 95.69 268 THR A N 1
ATOM 2132 C CA . THR A 1 268 ? 3.825 -1.100 2.784 1.00 95.69 268 THR A CA 1
ATOM 2133 C C . THR A 1 268 ? 3.444 0.190 2.039 1.00 95.69 268 THR A C 1
ATOM 2135 O O . THR A 1 268 ? 2.381 0.175 1.409 1.00 95.69 268 THR A O 1
ATOM 2138 N N . PRO A 1 269 ? 4.269 1.258 1.979 1.00 95.50 269 PRO A N 1
ATOM 2139 C CA . PRO A 1 269 ? 3.928 2.442 1.187 1.00 95.50 269 PRO A CA 1
ATOM 2140 C C . PRO A 1 269 ? 3.881 2.146 -0.320 1.00 95.50 269 PRO A C 1
ATOM 2142 O O . PRO A 1 269 ? 3.023 2.672 -1.028 1.00 95.50 269 PRO A O 1
ATOM 2145 N N . LEU A 1 270 ? 4.749 1.258 -0.822 1.00 97.88 270 LEU A N 1
ATOM 2146 C CA . LEU A 1 270 ? 4.778 0.891 -2.245 1.00 97.88 270 LEU A CA 1
ATOM 2147 C C . LEU A 1 270 ? 3.565 0.037 -2.639 1.00 97.88 270 LEU A C 1
ATOM 2149 O O . LEU A 1 270 ? 3.116 0.101 -3.785 1.00 97.88 270 LEU A O 1
ATOM 2153 N N . MET A 1 271 ? 2.993 -0.719 -1.697 1.00 97.81 271 MET A N 1
ATOM 2154 C CA . MET A 1 271 ? 1.739 -1.443 -1.895 1.00 97.81 271 MET A CA 1
ATOM 2155 C C . MET A 1 271 ? 0.553 -0.481 -1.998 1.00 97.81 271 MET A C 1
ATOM 2157 O O . MET A 1 271 ? -0.265 -0.631 -2.903 1.00 97.81 271 MET A O 1
ATOM 2161 N N . SER A 1 272 ? 0.501 0.557 -1.155 1.00 96.94 272 SER A N 1
ATOM 2162 C CA . SER A 1 272 ? -0.507 1.625 -1.257 1.00 96.94 272 SER A CA 1
ATOM 2163 C C . SER A 1 272 ? -0.454 2.323 -2.623 1.00 96.94 272 SER A C 1
ATOM 2165 O O . SER A 1 272 ? -1.479 2.432 -3.301 1.00 96.94 272 SER A O 1
ATOM 2167 N N . MET A 1 273 ? 0.749 2.687 -3.092 1.00 96.81 273 MET A N 1
ATOM 2168 C CA . MET A 1 273 ? 0.965 3.222 -4.448 1.00 96.81 273 MET A CA 1
ATOM 2169 C C . MET A 1 273 ? 0.523 2.240 -5.539 1.00 96.81 273 MET A C 1
ATOM 2171 O O . MET A 1 273 ? -0.180 2.629 -6.469 1.00 96.81 273 MET A O 1
ATOM 2175 N N . SER A 1 274 ? 0.890 0.961 -5.424 1.00 97.06 274 SER A N 1
ATOM 2176 C CA . SER A 1 274 ? 0.565 -0.067 -6.425 1.00 97.06 274 SER A CA 1
ATOM 2177 C C . SER A 1 274 ? -0.938 -0.324 -6.527 1.00 97.06 274 SER A C 1
ATOM 2179 O O . SER A 1 274 ? -1.478 -0.354 -7.635 1.00 97.06 274 SER A O 1
ATOM 2181 N N . ARG A 1 275 ? -1.630 -0.434 -5.384 1.00 95.81 275 ARG A N 1
ATOM 2182 C CA . ARG A 1 275 ? -3.094 -0.543 -5.313 1.00 95.81 275 ARG A CA 1
ATOM 2183 C C . ARG A 1 275 ? -3.761 0.683 -5.944 1.00 95.81 275 ARG A C 1
ATOM 2185 O O . ARG A 1 275 ? -4.644 0.509 -6.775 1.00 95.81 275 ARG A O 1
ATOM 2192 N N . TRP A 1 276 ? -3.302 1.898 -5.631 1.00 94.38 276 TRP A N 1
ATOM 2193 C CA . TRP A 1 276 ? -3.861 3.132 -6.202 1.00 94.38 276 TRP A CA 1
ATOM 2194 C C . TRP A 1 276 ? -3.687 3.231 -7.720 1.00 94.38 276 TRP A C 1
ATOM 2196 O O . TRP A 1 276 ? -4.647 3.535 -8.431 1.00 94.38 276 TRP A O 1
ATOM 2206 N N . LEU A 1 277 ? -2.496 2.914 -8.235 1.00 93.50 277 LEU A N 1
ATOM 2207 C CA . LEU A 1 277 ? -2.218 2.903 -9.674 1.00 93.50 277 LEU A CA 1
ATOM 2208 C C . LEU A 1 277 ? -3.119 1.894 -10.406 1.00 93.50 277 LEU A C 1
ATOM 2210 O O . LEU A 1 277 ? -3.751 2.235 -11.407 1.00 93.50 277 LEU A O 1
ATOM 2214 N N . CYS A 1 278 ? -3.226 0.672 -9.875 1.00 91.69 278 CYS A N 1
ATOM 2215 C CA . CYS A 1 278 ? -4.032 -0.404 -10.459 1.00 91.69 278 CYS A CA 1
ATOM 2216 C C . CYS A 1 278 ? -5.547 -0.142 -10.386 1.00 91.69 278 CYS A C 1
ATOM 2218 O O . CYS A 1 278 ? -6.273 -0.516 -11.313 1.00 91.69 278 CYS A O 1
ATOM 2220 N N . ASP A 1 279 ? -6.026 0.486 -9.309 1.00 89.88 279 ASP A N 1
ATOM 2221 C CA . ASP A 1 279 ? -7.439 0.834 -9.119 1.00 89.88 279 ASP A CA 1
ATOM 2222 C C . ASP A 1 279 ? -7.878 1.989 -10.029 1.00 89.88 279 ASP A C 1
ATOM 2224 O O . ASP A 1 279 ? -8.968 1.947 -10.592 1.00 89.88 279 ASP A O 1
ATOM 2228 N N . THR A 1 280 ? -7.034 3.013 -10.191 1.00 83.62 280 THR A N 1
ATOM 2229 C CA . THR A 1 280 ? -7.345 4.200 -11.010 1.00 83.62 280 THR A CA 1
ATOM 2230 C C . THR A 1 280 ? -7.101 3.989 -12.507 1.00 83.62 280 THR A C 1
ATOM 2232 O O . THR A 1 280 ? -7.437 4.854 -13.312 1.00 83.62 280 THR A O 1
ATOM 2235 N N . THR A 1 281 ? -6.542 2.840 -12.912 1.00 70.75 281 THR A N 1
ATOM 2236 C CA . THR A 1 281 ? -6.207 2.504 -14.313 1.00 70.75 281 THR A CA 1
ATOM 2237 C C . THR A 1 281 ? -5.341 3.563 -15.011 1.00 70.75 281 THR A C 1
ATOM 2239 O O . THR A 1 281 ? -5.456 3.784 -16.215 1.00 70.75 281 THR A O 1
ATOM 2242 N N . CYS A 1 282 ? -4.467 4.231 -14.249 1.00 67.56 282 CYS A N 1
ATOM 2243 C CA . CYS A 1 282 ? -3.579 5.266 -14.775 1.00 67.56 282 CYS A CA 1
ATOM 2244 C C . CYS A 1 282 ? -2.665 4.731 -15.898 1.00 67.56 282 CYS A C 1
ATOM 2246 O O . CYS A 1 282 ? -2.308 3.554 -15.932 1.00 67.56 282 CYS A O 1
ATOM 2248 N N . ASP A 1 283 ? -2.206 5.620 -16.784 1.00 83.06 283 ASP A N 1
ATOM 2249 C CA . ASP A 1 283 ? -1.184 5.307 -17.794 1.00 83.06 283 ASP A CA 1
ATOM 2250 C C . ASP A 1 283 ? 0.213 5.232 -17.147 1.00 83.06 283 ASP A C 1
ATOM 2252 O O . ASP A 1 283 ? 1.030 6.154 -17.242 1.00 83.06 283 ASP A O 1
ATOM 2256 N N . PHE A 1 284 ? 0.447 4.144 -16.410 1.00 87.00 284 PHE A N 1
ATOM 2257 C CA . PHE A 1 284 ? 1.688 3.852 -15.695 1.00 87.00 284 PHE A CA 1
ATOM 2258 C C . PHE A 1 284 ? 2.460 2.685 -16.326 1.00 87.00 284 PHE A C 1
ATOM 2260 O O . PHE A 1 284 ? 1.925 1.900 -17.102 1.00 87.00 284 PHE A O 1
ATOM 2267 N N . SER A 1 285 ? 3.726 2.541 -15.939 1.00 95.12 285 SER A N 1
ATOM 2268 C CA . SER A 1 285 ? 4.586 1.375 -16.140 1.00 95.12 285 SER A CA 1
ATOM 2269 C C . SER A 1 285 ? 5.391 1.170 -14.859 1.00 95.12 285 SER A C 1
ATOM 2271 O O . SER A 1 285 ? 6.372 1.878 -14.626 1.00 95.12 285 SER A O 1
ATOM 2273 N N . VAL A 1 286 ? 4.991 0.212 -14.026 1.00 97.38 286 VAL A N 1
ATOM 2274 C CA . VAL A 1 286 ? 5.671 -0.133 -12.769 1.00 97.38 286 VAL A CA 1
ATOM 2275 C C . VAL A 1 286 ? 6.576 -1.335 -13.004 1.00 97.38 286 VAL A C 1
ATOM 2277 O O . VAL A 1 286 ? 6.150 -2.344 -13.566 1.00 97.38 286 VAL A O 1
ATOM 2280 N N . ILE A 1 287 ? 7.816 -1.243 -12.527 1.00 98.56 287 ILE A N 1
ATOM 2281 C CA . ILE A 1 287 ? 8.642 -2.415 -12.237 1.00 98.56 287 ILE A CA 1
ATOM 2282 C C . ILE A 1 287 ? 8.801 -2.488 -10.721 1.00 98.56 287 ILE A C 1
ATOM 2284 O O . ILE A 1 287 ? 9.325 -1.556 -10.114 1.00 98.56 287 ILE A O 1
ATOM 2288 N N . PHE A 1 288 ? 8.324 -3.574 -10.120 1.00 98.62 288 PHE A N 1
ATOM 2289 C CA . PHE A 1 288 ? 8.335 -3.820 -8.685 1.00 98.62 288 PHE A CA 1
ATOM 2290 C C . PHE A 1 288 ? 9.366 -4.900 -8.360 1.00 98.62 288 PHE A C 1
ATOM 2292 O O . PHE A 1 288 ? 9.182 -6.066 -8.703 1.00 98.62 288 PHE A O 1
ATOM 2299 N N . ILE A 1 289 ? 10.442 -4.513 -7.682 1.00 98.56 289 ILE A N 1
ATOM 2300 C CA . ILE A 1 289 ? 11.490 -5.396 -7.175 1.00 98.56 289 ILE A CA 1
ATOM 2301 C C . ILE A 1 289 ? 11.282 -5.579 -5.671 1.00 98.56 289 ILE A C 1
ATOM 2303 O O . ILE A 1 289 ? 11.374 -4.616 -4.904 1.00 98.56 289 ILE A O 1
ATOM 2307 N N . TYR A 1 290 ? 11.015 -6.811 -5.238 1.00 98.19 290 TYR A N 1
ATOM 2308 C CA . TYR A 1 290 ? 10.791 -7.131 -3.829 1.00 98.19 290 TYR A CA 1
ATOM 2309 C C . TYR A 1 290 ? 11.777 -8.176 -3.296 1.00 98.19 290 TYR A C 1
ATOM 2311 O O . TYR A 1 290 ? 11.856 -9.303 -3.786 1.00 98.19 290 TYR A O 1
ATOM 2319 N N . SER A 1 291 ? 12.515 -7.799 -2.253 1.00 96.00 291 SER A N 1
ATOM 2320 C CA . SER A 1 291 ? 13.474 -8.652 -1.553 1.00 96.00 291 SER A CA 1
ATOM 2321 C C . SER A 1 291 ? 12.863 -9.280 -0.297 1.00 96.00 291 SER A C 1
ATOM 2323 O O . SER A 1 291 ? 12.634 -8.596 0.703 1.00 96.00 291 SER A O 1
ATOM 2325 N N . ALA A 1 292 ? 12.702 -10.602 -0.310 1.00 93.88 292 ALA A N 1
ATOM 2326 C CA . ALA A 1 292 ? 12.313 -11.397 0.856 1.00 93.88 292 ALA A CA 1
ATOM 2327 C C . ALA A 1 292 ? 13.498 -12.242 1.374 1.00 93.88 292 ALA A C 1
ATOM 2329 O O . ALA A 1 292 ? 14.572 -12.293 0.760 1.00 93.88 292 ALA A O 1
ATOM 2330 N N . ARG A 1 293 ? 13.350 -12.890 2.535 1.00 90.50 293 ARG A N 1
ATOM 2331 C CA . ARG A 1 293 ? 14.341 -13.856 3.049 1.00 90.50 293 ARG A CA 1
ATOM 2332 C C . ARG A 1 293 ? 14.106 -15.226 2.413 1.00 90.50 293 ARG A C 1
ATOM 2334 O O . ARG A 1 293 ? 14.955 -15.676 1.645 1.00 90.50 293 ARG A O 1
ATOM 2341 N N . THR A 1 294 ? 12.958 -15.829 2.686 1.00 90.88 294 THR A N 1
ATOM 2342 C CA . THR A 1 294 ? 12.466 -17.097 2.127 1.00 90.88 294 THR A CA 1
ATOM 2343 C C . THR A 1 294 ? 11.174 -16.873 1.335 1.00 90.88 294 THR A C 1
ATOM 2345 O O . THR A 1 294 ? 10.664 -15.750 1.286 1.00 90.88 294 THR A O 1
ATOM 2348 N N . GLN A 1 295 ? 10.621 -17.923 0.721 1.00 90.69 295 GLN A N 1
ATOM 2349 C CA . GLN A 1 295 ? 9.322 -17.843 0.048 1.00 90.69 295 GLN A CA 1
ATOM 2350 C C . GLN A 1 295 ? 8.169 -17.536 1.029 1.00 90.69 295 GLN A C 1
ATOM 2352 O O . GLN A 1 295 ? 7.165 -16.942 0.642 1.00 90.69 295 GLN A O 1
ATOM 2357 N N . GLN A 1 296 ? 8.319 -17.920 2.298 1.00 90.50 296 GLN A N 1
ATOM 2358 C CA . GLN A 1 296 ? 7.357 -17.712 3.382 1.00 90.50 296 GLN A CA 1
ATOM 2359 C C . GLN A 1 296 ? 7.390 -16.270 3.926 1.00 90.50 296 GLN A C 1
ATOM 2361 O O . GLN A 1 296 ? 6.430 -15.826 4.548 1.00 90.50 296 GLN A O 1
ATOM 2366 N N . ASP A 1 297 ? 8.461 -15.513 3.657 1.00 91.81 297 ASP A N 1
ATOM 2367 C CA . ASP A 1 297 ? 8.601 -14.094 4.020 1.00 91.81 297 ASP A CA 1
ATOM 2368 C C . ASP A 1 297 ? 7.984 -13.129 2.976 1.00 91.81 297 ASP A C 1
ATOM 2370 O O . ASP A 1 297 ? 8.197 -11.909 3.046 1.00 91.81 297 ASP A O 1
ATOM 2374 N N . ILE A 1 298 ? 7.271 -13.639 1.961 1.00 94.06 298 ILE A N 1
ATOM 2375 C CA . ILE A 1 298 ? 6.704 -12.810 0.888 1.00 94.06 298 ILE A CA 1
ATOM 2376 C C . ILE A 1 298 ? 5.344 -12.224 1.310 1.00 94.06 298 ILE A C 1
ATOM 2378 O O . ILE A 1 298 ? 4.296 -12.809 1.065 1.00 94.06 298 ILE A O 1
ATOM 2382 N N . ILE A 1 299 ? 5.377 -11.031 1.908 1.00 96.50 299 ILE A N 1
ATOM 2383 C CA . ILE A 1 299 ? 4.196 -10.210 2.242 1.00 96.50 299 ILE A CA 1
ATOM 2384 C C . ILE A 1 299 ? 3.406 -9.867 0.961 1.00 96.50 299 ILE A C 1
ATOM 2386 O O . ILE A 1 299 ? 4.021 -9.579 -0.069 1.00 96.50 299 ILE A O 1
ATOM 2390 N N . PHE A 1 300 ? 2.066 -9.874 1.020 1.00 97.44 300 PHE A N 1
ATOM 2391 C CA . PHE A 1 300 ? 1.154 -9.584 -0.102 1.00 97.44 300 PHE A CA 1
ATOM 2392 C C . PHE A 1 300 ? 1.337 -10.451 -1.361 1.00 97.44 300 PHE A C 1
ATOM 2394 O O . PHE A 1 300 ? 0.920 -10.048 -2.451 1.00 97.44 300 PHE A O 1
ATOM 2401 N N . ARG A 1 301 ? 1.955 -11.636 -1.248 1.00 94.00 301 ARG A N 1
ATOM 2402 C CA . ARG A 1 301 ? 2.355 -12.461 -2.401 1.00 94.00 301 ARG A CA 1
ATOM 2403 C C . ARG A 1 301 ? 1.254 -12.634 -3.451 1.00 94.00 301 ARG A C 1
ATOM 2405 O O . ARG A 1 301 ? 1.480 -12.330 -4.619 1.00 94.00 301 ARG A O 1
ATOM 2412 N N . GLU A 1 302 ? 0.084 -13.112 -3.033 1.00 92.44 302 GLU A N 1
ATOM 2413 C CA . GLU A 1 302 ? -1.026 -13.422 -3.940 1.00 92.44 302 GLU A CA 1
ATOM 2414 C C . GLU A 1 302 ? -1.560 -12.166 -4.647 1.00 92.44 302 GLU A C 1
ATOM 2416 O O . GLU A 1 302 ? -1.876 -12.214 -5.834 1.00 92.44 302 GLU A O 1
ATOM 2421 N N . GLU A 1 303 ? -1.613 -11.021 -3.955 1.00 95.06 303 GLU A N 1
ATOM 2422 C CA . GLU A 1 303 ? -2.083 -9.761 -4.543 1.00 95.06 303 GLU A CA 1
ATOM 2423 C C . GLU A 1 303 ? -1.063 -9.191 -5.542 1.00 95.06 303 GLU A C 1
ATOM 2425 O O . GLU A 1 303 ? -1.457 -8.720 -6.609 1.00 95.06 303 GLU A O 1
ATOM 2430 N N . LEU A 1 304 ? 0.239 -9.288 -5.254 1.00 95.94 304 LEU A N 1
ATOM 2431 C CA . LEU A 1 304 ? 1.308 -8.873 -6.173 1.00 95.94 304 LEU A CA 1
ATOM 2432 C C . LEU A 1 304 ? 1.349 -9.751 -7.433 1.00 95.94 304 LEU A C 1
ATOM 2434 O O . LEU A 1 304 ? 1.440 -9.229 -8.547 1.00 95.94 304 LEU A O 1
ATOM 2438 N N . GLU A 1 305 ? 1.264 -11.076 -7.270 1.00 93.44 305 GLU A N 1
ATOM 2439 C CA . GLU A 1 305 ? 1.198 -12.028 -8.387 1.00 93.44 305 GLU A CA 1
ATOM 2440 C C . GLU A 1 305 ? -0.075 -11.792 -9.227 1.00 93.44 305 GLU A C 1
ATOM 2442 O O . GLU A 1 305 ? -0.007 -11.764 -10.459 1.00 93.44 305 GLU A O 1
ATOM 2447 N N . PHE A 1 306 ? -1.217 -11.507 -8.587 1.00 91.94 306 PHE A N 1
ATOM 2448 C CA . PHE A 1 306 ? -2.458 -11.123 -9.269 1.00 91.94 306 PHE A CA 1
ATOM 2449 C C . PHE A 1 306 ? -2.344 -9.787 -10.020 1.00 91.94 306 PHE A C 1
ATOM 2451 O O . PHE A 1 306 ? -2.798 -9.696 -11.162 1.00 91.94 306 PHE A O 1
ATOM 2458 N N . MET A 1 307 ? -1.722 -8.758 -9.431 1.00 93.12 307 MET A N 1
ATOM 2459 C CA . MET A 1 307 ? -1.470 -7.480 -10.112 1.00 93.12 307 MET A CA 1
ATOM 2460 C C . MET A 1 307 ? -0.618 -7.682 -11.369 1.00 93.12 307 MET A C 1
ATOM 2462 O O . MET A 1 307 ? -0.989 -7.193 -12.436 1.00 93.12 307 MET A O 1
ATOM 2466 N N . ALA A 1 308 ? 0.467 -8.455 -11.270 1.00 93.94 308 ALA A N 1
ATOM 2467 C CA . ALA A 1 308 ? 1.343 -8.754 -12.402 1.00 93.94 308 ALA A CA 1
ATOM 2468 C C . ALA A 1 308 ? 0.657 -9.587 -13.501 1.00 93.94 308 ALA A C 1
ATOM 2470 O O . ALA A 1 308 ? 0.937 -9.399 -14.684 1.00 93.94 308 ALA A O 1
ATOM 2471 N N . ALA A 1 309 ? -0.265 -10.482 -13.133 1.00 91.44 309 ALA A N 1
ATOM 2472 C CA . ALA A 1 309 ? -1.052 -11.256 -14.092 1.00 91.44 309 ALA A CA 1
ATOM 2473 C C . ALA A 1 309 ? -2.170 -10.433 -14.763 1.00 91.44 309 ALA A C 1
ATOM 2475 O O . ALA A 1 309 ? -2.475 -10.649 -15.937 1.00 91.44 309 ALA A O 1
ATOM 2476 N N . LYS A 1 310 ? -2.798 -9.502 -14.030 1.00 90.94 310 LYS A N 1
ATOM 2477 C CA . LYS A 1 310 ? -3.945 -8.708 -14.504 1.00 90.94 310 LYS A CA 1
ATOM 2478 C C . LYS A 1 310 ? -3.538 -7.465 -15.301 1.00 90.94 310 LYS A C 1
ATOM 2480 O O . LYS A 1 310 ? -4.248 -7.097 -16.237 1.00 90.94 310 LYS A O 1
ATOM 2485 N N . TYR A 1 311 ? -2.441 -6.803 -14.935 1.00 91.25 311 TYR A N 1
ATOM 2486 C CA . TYR A 1 311 ? -2.026 -5.526 -15.517 1.00 91.25 311 TYR A CA 1
ATOM 2487 C C . TYR A 1 311 ? -0.687 -5.684 -16.260 1.00 91.25 311 TYR A C 1
ATOM 2489 O O . TYR A 1 311 ? 0.357 -5.704 -15.614 1.00 91.25 311 TYR A O 1
ATOM 2497 N N . PRO A 1 312 ? -0.664 -5.705 -17.611 1.00 89.50 312 PRO A N 1
ATOM 2498 C CA . PRO A 1 312 ? 0.574 -5.857 -18.397 1.00 89.50 312 PRO A CA 1
ATOM 2499 C C . PRO A 1 312 ? 1.652 -4.798 -18.110 1.00 89.50 312 PRO A C 1
ATOM 2501 O O . PRO A 1 312 ? 2.839 -5.008 -18.368 1.00 89.50 312 PRO A O 1
ATOM 2504 N N . ASN A 1 313 ? 1.232 -3.654 -17.568 1.00 90.88 313 ASN A N 1
ATOM 2505 C CA . ASN A 1 313 ? 2.086 -2.533 -17.201 1.00 90.88 313 ASN A CA 1
ATOM 2506 C C . ASN A 1 313 ? 2.689 -2.647 -15.786 1.00 90.88 313 ASN A C 1
ATOM 2508 O O . ASN A 1 313 ? 3.481 -1.784 -15.404 1.00 90.88 313 ASN A O 1
ATOM 2512 N N . PHE A 1 314 ? 2.337 -3.680 -15.014 1.00 96.06 314 PHE A N 1
ATOM 2513 C CA . PHE A 1 314 ? 2.893 -3.974 -13.695 1.00 96.06 314 PHE A CA 1
ATOM 2514 C C . PHE A 1 314 ? 3.794 -5.212 -13.785 1.00 96.06 314 PHE A C 1
ATOM 2516 O O . PHE A 1 314 ? 3.319 -6.340 -13.898 1.00 96.06 314 PHE A O 1
ATOM 2523 N N . LYS A 1 315 ? 5.114 -5.018 -13.752 1.00 97.50 315 LYS A N 1
ATOM 2524 C CA . LYS A 1 315 ? 6.091 -6.116 -13.791 1.00 97.50 315 LYS A CA 1
ATOM 2525 C C . LYS A 1 315 ? 6.619 -6.394 -12.392 1.00 97.50 315 LYS A C 1
ATOM 2527 O O . LYS A 1 315 ? 7.217 -5.511 -11.786 1.00 97.50 315 LYS A O 1
ATOM 2532 N N . LEU A 1 316 ? 6.447 -7.619 -11.910 1.00 97.69 316 LEU A N 1
ATOM 2533 C CA . LEU A 1 316 ? 6.926 -8.062 -10.602 1.00 97.69 316 LEU A CA 1
ATOM 2534 C C . LEU A 1 316 ? 8.205 -8.899 -10.737 1.00 97.69 316 LEU A C 1
ATOM 2536 O O . LEU A 1 316 ? 8.259 -9.833 -11.535 1.00 97.69 316 LEU A O 1
ATOM 2540 N N . ALA A 1 317 ? 9.204 -8.602 -9.911 1.00 97.38 317 ALA A N 1
ATOM 2541 C CA . ALA A 1 317 ? 10.398 -9.412 -9.719 1.00 97.38 317 ALA A CA 1
ATOM 2542 C C . ALA A 1 317 ? 10.641 -9.609 -8.216 1.00 97.38 317 ALA A C 1
ATOM 2544 O O . ALA A 1 317 ? 10.837 -8.648 -7.475 1.00 97.38 317 ALA A O 1
ATOM 2545 N N . ILE A 1 318 ? 10.643 -10.862 -7.760 1.00 95.75 318 ILE A N 1
ATOM 2546 C CA . ILE A 1 318 ? 10.917 -11.209 -6.361 1.00 95.75 318 ILE A CA 1
ATOM 2547 C C . ILE A 1 318 ? 12.292 -11.878 -6.277 1.00 95.75 318 ILE A C 1
ATOM 2549 O O . ILE A 1 318 ? 12.591 -12.793 -7.051 1.00 95.75 318 ILE A O 1
ATOM 2553 N N . ASN A 1 319 ? 13.122 -11.433 -5.330 1.00 94.00 319 ASN A N 1
ATOM 2554 C CA . ASN A 1 319 ? 14.437 -12.010 -5.059 1.00 94.00 319 ASN A CA 1
ATOM 2555 C C . ASN A 1 319 ? 14.549 -12.519 -3.611 1.00 94.00 319 ASN A C 1
ATOM 2557 O O . ASN A 1 319 ? 14.270 -11.792 -2.656 1.00 94.00 319 ASN A O 1
ATOM 2561 N N . LEU A 1 320 ? 14.982 -13.773 -3.439 1.00 93.38 320 LEU A N 1
ATOM 2562 C CA . LEU A 1 320 ? 15.158 -14.385 -2.115 1.00 93.38 320 LEU A CA 1
ATOM 2563 C C . LEU A 1 320 ? 16.598 -14.238 -1.618 1.00 93.38 320 LEU A C 1
ATOM 2565 O O . LEU A 1 320 ? 17.550 -14.596 -2.311 1.00 93.38 320 LEU A O 1
ATOM 2569 N N . THR A 1 321 ? 16.761 -13.716 -0.402 1.00 91.44 321 THR A N 1
ATOM 2570 C CA . THR A 1 321 ? 18.066 -13.357 0.189 1.00 91.44 321 THR A CA 1
ATOM 2571 C C . THR A 1 321 ? 18.579 -14.342 1.245 1.00 91.44 321 THR A C 1
ATOM 2573 O O . THR A 1 321 ? 19.711 -14.193 1.718 1.00 91.44 321 THR A O 1
ATOM 2576 N N . GLY A 1 322 ? 17.766 -15.330 1.631 1.00 84.75 322 GLY A N 1
ATOM 2577 C CA . GLY A 1 322 ? 18.123 -16.395 2.565 1.00 84.75 322 GLY A CA 1
ATOM 2578 C C . GLY A 1 322 ? 19.215 -17.325 2.028 1.00 84.75 322 GLY A C 1
ATOM 2579 O O . GLY A 1 322 ? 19.435 -17.432 0.824 1.00 84.75 322 GLY A O 1
ATOM 2580 N N . LYS A 1 323 ? 19.923 -17.997 2.945 1.00 70.00 323 LYS A N 1
ATOM 2581 C CA . LYS A 1 323 ? 20.963 -18.985 2.599 1.00 70.00 323 LYS A CA 1
ATOM 2582 C C . LYS A 1 323 ? 20.408 -20.378 2.311 1.00 70.00 323 LYS A C 1
ATOM 2584 O O . LYS A 1 323 ? 21.115 -21.187 1.719 1.00 70.00 323 LYS A O 1
ATOM 2589 N N . GLU A 1 324 ? 19.205 -20.678 2.790 1.00 60.34 324 GLU A N 1
ATOM 2590 C CA . GLU A 1 324 ? 18.645 -22.019 2.686 1.00 60.34 324 GLU A CA 1
ATOM 2591 C C . GLU A 1 324 ? 18.166 -22.306 1.267 1.00 60.34 324 GLU A C 1
ATOM 2593 O O . GLU A 1 324 ? 17.601 -21.456 0.572 1.00 60.34 324 GLU A O 1
ATOM 2598 N N . SER A 1 325 ? 18.454 -23.525 0.823 1.00 50.75 325 SER A N 1
ATOM 2599 C CA . SER A 1 325 ? 18.143 -24.011 -0.510 1.00 50.75 325 SER A CA 1
ATOM 2600 C C . SER A 1 325 ? 16.657 -24.329 -0.617 1.00 50.75 325 SER A C 1
ATOM 2602 O O . SER A 1 325 ? 16.259 -25.494 -0.602 1.00 50.75 325 SER A O 1
ATOM 2604 N N . ASP A 1 326 ? 15.840 -23.291 -0.760 1.00 54.66 326 ASP A N 1
ATOM 2605 C CA . ASP A 1 326 ? 14.461 -23.429 -1.216 1.00 54.66 326 ASP A CA 1
ATOM 2606 C C . ASP A 1 326 ? 14.507 -23.829 -2.703 1.00 54.66 326 ASP A C 1
ATOM 2608 O O . ASP A 1 326 ? 14.467 -22.979 -3.597 1.00 54.66 326 ASP A O 1
ATOM 2612 N N . LEU A 1 327 ? 14.789 -25.113 -2.972 1.00 56.81 327 LEU A N 1
ATOM 2613 C CA . LEU A 1 327 ? 15.195 -25.646 -4.287 1.00 56.81 327 LEU A CA 1
ATOM 2614 C C . LEU A 1 327 ? 14.155 -25.391 -5.387 1.00 56.81 327 LEU A C 1
ATOM 2616 O O . LEU A 1 327 ? 14.503 -25.372 -6.564 1.00 56.81 327 LEU A O 1
ATOM 2620 N N . ASN A 1 328 ? 12.906 -25.145 -4.994 1.00 73.31 328 ASN A N 1
ATOM 2621 C CA . ASN A 1 328 ? 11.773 -24.942 -5.888 1.00 73.31 328 ASN A CA 1
ATOM 2622 C C . ASN A 1 328 ? 11.580 -23.474 -6.318 1.00 73.31 328 ASN A C 1
ATOM 2624 O O . ASN A 1 328 ? 10.763 -23.209 -7.197 1.00 73.31 328 ASN A O 1
ATOM 2628 N N . TRP A 1 329 ? 12.321 -22.515 -5.744 1.00 83.44 329 TRP A N 1
ATOM 2629 C CA . TRP A 1 329 ? 12.233 -21.114 -6.168 1.00 83.44 329 TRP A CA 1
ATOM 2630 C C . TRP A 1 329 ? 12.931 -20.880 -7.518 1.00 83.44 329 TRP A C 1
ATOM 2632 O O . TRP A 1 329 ? 14.161 -20.950 -7.624 1.00 83.44 329 TRP A O 1
ATOM 2642 N N . SER A 1 330 ? 12.138 -20.577 -8.546 1.00 82.31 330 SER A N 1
ATOM 2643 C CA . SER A 1 330 ? 12.586 -20.304 -9.920 1.00 82.31 330 SER A CA 1
ATOM 2644 C C . SER A 1 330 ? 12.924 -18.832 -10.197 1.00 82.31 330 SER A C 1
ATOM 2646 O O . SER A 1 330 ? 13.438 -18.524 -11.270 1.00 82.31 330 SER A O 1
ATOM 2648 N N . GLY A 1 331 ? 12.637 -17.926 -9.258 1.00 84.75 331 GLY A N 1
ATOM 2649 C CA . GLY A 1 331 ? 12.942 -16.500 -9.376 1.00 84.75 331 GLY A CA 1
ATOM 2650 C C . GLY A 1 331 ? 14.372 -16.134 -8.961 1.00 84.75 331 GLY A C 1
ATOM 2651 O O . GLY A 1 331 ? 15.224 -16.987 -8.700 1.00 84.75 331 GLY A O 1
ATOM 2652 N N . TYR A 1 332 ? 14.624 -14.830 -8.842 1.00 90.69 332 TYR A N 1
ATOM 2653 C CA . TYR A 1 332 ? 15.938 -14.287 -8.494 1.00 90.69 332 TYR A CA 1
ATOM 2654 C C . TYR A 1 332 ? 16.399 -14.707 -7.086 1.00 90.69 332 TYR A C 1
ATOM 2656 O O . TYR A 1 332 ? 15.591 -14.934 -6.178 1.00 90.69 332 TYR A O 1
ATOM 2664 N N . ARG A 1 333 ? 17.721 -14.790 -6.886 1.00 91.12 333 ARG A N 1
ATOM 2665 C CA . ARG A 1 333 ? 18.354 -15.194 -5.617 1.00 91.12 333 ARG A CA 1
ATOM 2666 C C . ARG A 1 333 ? 19.543 -14.314 -5.272 1.00 91.12 333 ARG A C 1
ATOM 2668 O O . ARG A 1 333 ? 20.332 -13.970 -6.141 1.00 91.12 333 ARG A O 1
ATOM 2675 N N . GLY A 1 334 ? 19.717 -14.033 -3.987 1.00 91.62 334 GLY A N 1
ATOM 2676 C CA . GLY A 1 334 ? 20.689 -13.071 -3.484 1.00 91.62 334 GLY A CA 1
ATOM 2677 C C . GLY A 1 334 ? 20.088 -11.672 -3.340 1.00 91.62 334 GLY A C 1
ATOM 2678 O O . GLY A 1 334 ? 18.882 -11.468 -3.472 1.00 91.62 334 GLY A O 1
ATOM 2679 N N . ARG A 1 335 ? 20.942 -10.701 -3.007 1.00 93.12 335 ARG A N 1
ATOM 2680 C CA . ARG A 1 335 ? 20.567 -9.279 -2.948 1.00 93.12 335 ARG A CA 1
ATOM 2681 C C . ARG A 1 335 ? 20.627 -8.675 -4.350 1.00 93.12 335 ARG A C 1
ATOM 2683 O O . ARG A 1 335 ? 21.457 -9.113 -5.143 1.00 93.12 335 ARG A O 1
ATOM 2690 N N . LEU A 1 336 ? 19.800 -7.656 -4.600 1.00 95.62 336 LEU A N 1
ATOM 2691 C CA . LEU A 1 336 ? 19.819 -6.899 -5.851 1.00 95.62 336 LEU A CA 1
ATOM 2692 C C . LEU A 1 336 ? 21.242 -6.412 -6.169 1.00 95.62 336 LEU A C 1
ATOM 2694 O O . LEU A 1 336 ? 21.963 -5.941 -5.286 1.00 95.62 336 LEU A O 1
ATOM 2698 N N . ASN A 1 337 ? 21.636 -6.569 -7.429 1.00 95.81 337 ASN A N 1
ATOM 2699 C CA . ASN A 1 337 ? 22.931 -6.182 -7.975 1.00 95.81 337 ASN A CA 1
ATOM 2700 C C . ASN A 1 337 ? 22.753 -5.656 -9.411 1.00 95.81 337 ASN A C 1
ATOM 2702 O O . ASN A 1 337 ? 21.642 -5.671 -9.942 1.00 95.81 337 ASN A O 1
ATOM 2706 N N . GLU A 1 338 ? 23.842 -5.203 -10.035 1.00 96.50 338 GLU A N 1
ATOM 2707 C CA . GLU A 1 338 ? 23.840 -4.644 -11.394 1.00 96.50 338 GLU A CA 1
ATOM 2708 C C . GLU A 1 338 ? 23.222 -5.583 -12.435 1.00 96.50 338 GLU A C 1
ATOM 2710 O O . GLU A 1 338 ? 22.376 -5.151 -13.218 1.00 96.50 338 GLU A O 1
ATOM 2715 N N . THR A 1 339 ? 23.610 -6.862 -12.433 1.00 96.62 339 THR A N 1
ATOM 2716 C CA . THR A 1 339 ? 23.126 -7.856 -13.400 1.00 96.62 339 THR A CA 1
ATOM 2717 C C . THR A 1 339 ? 21.616 -8.038 -13.282 1.00 96.62 339 THR A C 1
ATOM 2719 O O . THR A 1 339 ? 20.900 -7.875 -14.265 1.00 96.62 339 THR A O 1
ATOM 2722 N N . MET A 1 340 ? 21.117 -8.270 -12.064 1.00 96.56 340 MET A N 1
ATOM 2723 C CA . MET A 1 340 ? 19.682 -8.414 -11.804 1.00 96.56 340 MET A CA 1
ATOM 2724 C C . MET A 1 340 ? 18.910 -7.149 -12.175 1.00 96.56 340 MET A C 1
ATOM 2726 O O . MET A 1 340 ? 17.878 -7.239 -12.831 1.00 96.56 340 MET A O 1
ATOM 2730 N N . LEU A 1 341 ? 19.395 -5.967 -11.781 1.00 97.38 341 LEU A N 1
ATOM 2731 C CA . LEU A 1 341 ? 18.710 -4.711 -12.085 1.00 97.38 341 LEU A CA 1
ATOM 2732 C C . LEU A 1 341 ? 18.640 -4.463 -13.599 1.00 97.38 341 LEU A C 1
ATOM 2734 O O . LEU A 1 341 ? 17.594 -4.049 -14.093 1.00 97.38 341 LEU A O 1
ATOM 2738 N N . SER A 1 342 ? 19.714 -4.764 -14.329 1.00 95.94 342 SER A N 1
ATOM 2739 C CA . SER A 1 342 ? 19.783 -4.593 -15.786 1.00 95.94 342 SER A CA 1
ATOM 2740 C C . SER A 1 342 ? 18.889 -5.581 -16.543 1.00 95.94 342 SER A C 1
ATOM 2742 O O . SER A 1 342 ? 18.317 -5.218 -17.568 1.00 95.94 342 SER A O 1
ATOM 2744 N N . GLU A 1 343 ? 18.732 -6.809 -16.040 1.00 96.06 343 GLU A N 1
ATOM 2745 C CA . GLU A 1 343 ? 17.797 -7.803 -16.589 1.00 96.06 343 GLU A CA 1
ATOM 2746 C C . GLU A 1 343 ? 16.330 -7.448 -16.297 1.00 96.06 343 GLU A C 1
ATOM 2748 O O . GLU A 1 343 ? 15.484 -7.507 -17.190 1.00 96.06 343 GLU A O 1
ATOM 2753 N N . ILE A 1 344 ? 16.024 -7.072 -15.051 1.00 96.50 344 ILE A N 1
ATOM 2754 C CA . ILE A 1 344 ? 14.658 -6.787 -14.584 1.00 96.50 344 ILE A CA 1
ATOM 2755 C C . ILE A 1 344 ? 14.142 -5.457 -15.156 1.00 96.50 344 ILE A C 1
ATOM 2757 O O . ILE A 1 344 ? 12.986 -5.358 -15.574 1.00 96.50 344 ILE A O 1
ATOM 2761 N N . ALA A 1 345 ? 14.992 -4.429 -15.155 1.00 97.19 345 ALA A N 1
ATOM 2762 C CA . ALA A 1 345 ? 14.662 -3.052 -15.498 1.00 97.19 345 ALA A CA 1
ATOM 2763 C C . ALA A 1 345 ? 15.739 -2.437 -16.414 1.00 97.19 345 ALA A C 1
ATOM 2765 O O . ALA A 1 345 ? 16.439 -1.517 -15.997 1.00 97.19 345 ALA A O 1
ATOM 2766 N N . PRO A 1 346 ? 15.877 -2.877 -17.679 1.00 96.81 346 PRO A N 1
ATOM 2767 C CA . PRO A 1 346 ? 16.889 -2.336 -18.595 1.00 96.81 346 PRO A CA 1
ATOM 2768 C C . PRO A 1 346 ? 16.747 -0.823 -18.841 1.00 96.81 346 PRO A C 1
ATOM 2770 O O . PRO A 1 346 ? 17.731 -0.151 -19.137 1.00 96.81 346 PRO A O 1
ATOM 2773 N N . ASP A 1 347 ? 15.543 -0.265 -18.670 1.00 97.19 347 ASP A N 1
ATOM 2774 C CA . ASP A 1 347 ? 15.259 1.171 -18.756 1.00 97.19 347 ASP A CA 1
ATOM 2775 C C . ASP A 1 347 ? 15.302 1.894 -17.393 1.00 97.19 347 ASP A C 1
ATOM 2777 O O . ASP A 1 347 ? 14.756 2.989 -17.277 1.00 97.19 347 ASP A O 1
ATOM 2781 N N . PHE A 1 348 ? 15.936 1.322 -16.353 1.00 97.38 348 PHE A N 1
ATOM 2782 C CA . PHE A 1 348 ? 15.894 1.849 -14.976 1.00 97.38 348 PHE A CA 1
ATOM 2783 C C . PHE A 1 348 ? 16.243 3.339 -14.864 1.00 97.38 348 PHE A C 1
ATOM 2785 O O . PHE A 1 348 ? 15.609 4.047 -14.090 1.00 97.38 348 PHE A O 1
ATOM 2792 N N . LYS A 1 349 ? 17.189 3.842 -15.668 1.00 97.19 349 LYS A N 1
ATOM 2793 C CA . LYS A 1 349 ? 17.610 5.257 -15.669 1.00 97.19 349 LYS A CA 1
ATOM 2794 C C . LYS A 1 349 ? 16.531 6.241 -16.136 1.00 97.19 349 LYS A C 1
ATOM 2796 O O . LYS A 1 349 ? 16.647 7.428 -15.860 1.00 97.19 349 LYS A O 1
ATOM 2801 N N . GLU A 1 350 ? 15.496 5.762 -16.821 1.00 96.62 350 GLU A N 1
ATOM 2802 C CA . GLU A 1 350 ? 14.342 6.554 -17.270 1.00 96.62 350 GLU A CA 1
ATOM 2803 C C . GLU A 1 350 ? 13.176 6.522 -16.263 1.00 96.62 350 GLU A C 1
ATOM 2805 O O . GLU A 1 350 ? 12.091 7.031 -16.550 1.00 96.62 350 GLU A O 1
ATOM 2810 N N . ARG A 1 351 ? 13.355 5.872 -15.106 1.00 97.75 351 ARG A N 1
ATOM 2811 C CA . ARG A 1 351 ? 12.303 5.658 -14.104 1.00 97.75 351 ARG A CA 1
ATOM 2812 C C . ARG A 1 351 ? 12.471 6.590 -12.910 1.00 97.75 351 ARG A C 1
ATOM 2814 O O . ARG A 1 351 ? 13.581 7.004 -12.581 1.00 97.75 351 ARG A O 1
ATOM 2821 N N . VAL A 1 352 ? 11.361 6.860 -12.228 1.00 98.06 352 VAL A N 1
ATOM 2822 C CA . VAL A 1 352 ? 11.374 7.402 -10.866 1.00 98.06 352 VAL A CA 1
ATOM 2823 C C . VAL A 1 352 ? 11.414 6.234 -9.888 1.00 98.06 352 VAL A C 1
ATOM 2825 O O . VAL A 1 352 ? 10.573 5.334 -9.950 1.00 98.06 352 VAL A O 1
ATOM 2828 N N . ALA A 1 353 ? 12.437 6.216 -9.038 1.00 98.25 353 ALA A N 1
ATOM 2829 C CA . ALA A 1 353 ? 12.726 5.137 -8.110 1.00 98.25 353 ALA A CA 1
ATOM 2830 C C . ALA A 1 353 ? 12.196 5.465 -6.711 1.00 98.25 353 ALA A C 1
ATOM 2832 O O . ALA A 1 353 ? 12.583 6.470 -6.120 1.00 98.25 353 ALA A O 1
ATOM 2833 N N . TYR A 1 354 ? 11.356 4.583 -6.173 1.00 98.12 354 TYR A N 1
ATOM 2834 C CA . TYR A 1 354 ? 10.887 4.628 -4.790 1.00 98.12 354 TYR A CA 1
ATOM 2835 C C . TYR A 1 354 ? 11.463 3.428 -4.035 1.00 98.12 354 TYR A C 1
ATOM 2837 O O . TYR A 1 354 ? 11.185 2.277 -4.388 1.00 98.12 354 TYR A O 1
ATOM 2845 N N . VAL A 1 355 ? 12.280 3.689 -3.011 1.00 97.69 355 VAL A N 1
ATOM 2846 C CA . VAL A 1 355 ? 13.042 2.658 -2.291 1.00 97.69 355 VAL A CA 1
ATOM 2847 C C . VAL A 1 355 ? 12.700 2.656 -0.801 1.00 97.69 355 VAL A C 1
ATOM 2849 O O . VAL A 1 355 ? 12.902 3.656 -0.118 1.00 97.69 355 VAL A O 1
ATOM 2852 N N . CYS A 1 356 ? 12.203 1.538 -0.264 1.00 93.81 356 CYS A N 1
ATOM 2853 C CA . CYS A 1 356 ? 11.813 1.460 1.150 1.00 93.81 356 CYS A CA 1
ATOM 2854 C C . CYS A 1 356 ? 12.196 0.125 1.810 1.00 93.81 356 CYS A C 1
ATOM 2856 O O . CYS A 1 356 ? 11.993 -0.958 1.260 1.00 93.81 356 CYS A O 1
ATOM 2858 N N . GLY A 1 357 ? 12.775 0.188 3.010 1.00 89.50 357 GLY A N 1
ATOM 2859 C CA . GLY A 1 357 ? 13.245 -0.991 3.736 1.00 89.50 357 GLY A CA 1
ATOM 2860 C C . GLY A 1 357 ? 14.091 -0.644 4.959 1.00 89.50 357 GLY A C 1
ATOM 2861 O O . GLY A 1 357 ? 13.994 0.448 5.521 1.00 89.50 357 GLY A O 1
ATOM 2862 N N . SER A 1 358 ? 14.938 -1.586 5.379 1.00 85.44 358 SER A N 1
ATOM 2863 C CA . SER A 1 358 ? 15.924 -1.338 6.434 1.00 85.44 358 SER A CA 1
ATOM 2864 C C . SER A 1 358 ? 17.058 -0.431 5.944 1.00 85.44 358 SER A C 1
ATOM 2866 O O . SER A 1 358 ? 17.381 -0.394 4.762 1.00 85.44 358 SER A O 1
ATOM 2868 N N . GLU A 1 359 ? 17.706 0.274 6.866 1.00 82.81 359 GLU A N 1
ATOM 2869 C CA . GLU A 1 359 ? 18.822 1.195 6.600 1.00 82.81 359 GLU A CA 1
ATOM 2870 C C . GLU A 1 359 ? 19.916 0.572 5.712 1.00 82.81 359 GLU A C 1
ATOM 2872 O O . GLU A 1 359 ? 20.145 1.032 4.597 1.00 82.81 359 GLU A O 1
ATOM 2877 N N . GLY A 1 360 ? 20.472 -0.577 6.112 1.00 87.44 360 GLY A N 1
ATOM 2878 C CA . GLY A 1 360 ? 21.464 -1.310 5.313 1.00 87.44 360 GLY A CA 1
ATOM 2879 C C . GLY A 1 360 ? 20.932 -1.961 4.022 1.00 87.44 360 GLY A C 1
ATOM 2880 O O . GLY A 1 360 ? 21.706 -2.602 3.305 1.00 87.44 360 GLY A O 1
ATOM 2881 N N . PHE A 1 361 ? 19.629 -1.854 3.727 1.00 91.12 361 PHE A N 1
ATOM 2882 C CA . PHE A 1 361 ? 19.047 -2.110 2.403 1.00 91.12 361 PHE A CA 1
ATOM 2883 C C . PHE A 1 361 ? 18.990 -0.815 1.581 1.00 91.12 361 PHE A C 1
ATOM 2885 O O . PHE A 1 361 ? 19.413 -0.830 0.425 1.00 91.12 361 PHE A O 1
ATOM 2892 N N . LEU A 1 362 ? 18.554 0.304 2.170 1.00 91.00 362 LEU A N 1
ATOM 2893 C CA . LEU A 1 362 ? 18.556 1.621 1.522 1.00 91.00 362 LEU A CA 1
ATOM 2894 C C . LEU A 1 362 ? 19.968 2.032 1.084 1.00 91.00 362 LEU A C 1
ATOM 2896 O O . LEU A 1 362 ? 20.181 2.302 -0.093 1.00 91.00 362 LEU A O 1
ATOM 2900 N N . GLU A 1 363 ? 20.951 1.983 1.986 1.00 93.31 363 GLU A N 1
ATOM 2901 C CA . GLU A 1 363 ? 22.356 2.337 1.712 1.00 93.31 363 GLU A CA 1
ATOM 2902 C C . GLU A 1 363 ? 22.947 1.564 0.525 1.00 93.31 363 GLU A C 1
ATOM 2904 O O . GLU A 1 363 ? 23.686 2.121 -0.291 1.00 93.31 363 GLU A O 1
ATOM 2909 N N . LYS A 1 364 ? 22.605 0.274 0.409 1.00 94.88 364 LYS A N 1
ATOM 2910 C CA . LYS A 1 364 ? 23.110 -0.608 -0.653 1.00 94.88 364 LYS A CA 1
ATOM 2911 C C . LYS A 1 364 ? 22.445 -0.332 -1.988 1.00 94.88 364 LYS A C 1
ATOM 2913 O O . LYS A 1 364 ? 23.146 -0.261 -2.990 1.00 94.88 364 LYS A O 1
ATOM 2918 N N . ASN A 1 365 ? 21.127 -0.139 -2.009 1.00 97.06 365 ASN A N 1
ATOM 2919 C CA . ASN A 1 365 ? 20.421 0.214 -3.240 1.00 97.06 365 ASN A CA 1
ATOM 2920 C C . ASN A 1 365 ? 20.782 1.632 -3.705 1.00 97.06 365 ASN A C 1
ATOM 2922 O O . ASN A 1 365 ? 20.961 1.848 -4.900 1.00 97.06 365 ASN A O 1
ATOM 2926 N N . GLN A 1 366 ? 20.973 2.579 -2.781 1.00 96.56 366 GLN A N 1
ATOM 2927 C CA . GLN A 1 366 ? 21.438 3.922 -3.115 1.00 96.56 366 GLN A CA 1
ATOM 2928 C C . GLN A 1 366 ? 22.865 3.898 -3.682 1.00 96.56 366 GLN A C 1
ATOM 2930 O O . GLN A 1 366 ? 23.123 4.556 -4.687 1.00 96.56 366 GLN A O 1
ATOM 2935 N N . SER A 1 367 ? 23.781 3.139 -3.069 1.00 97.44 367 SER A N 1
ATOM 2936 C CA . SER A 1 367 ? 25.149 2.965 -3.585 1.00 97.44 367 SER A CA 1
ATOM 2937 C C . SER A 1 367 ? 25.145 2.307 -4.967 1.00 97.44 367 SER A C 1
ATOM 2939 O O . SER A 1 367 ? 25.723 2.867 -5.891 1.00 97.44 367 SER A O 1
ATOM 2941 N N . LEU A 1 368 ? 24.395 1.212 -5.147 1.00 97.62 368 LEU A N 1
ATOM 2942 C CA . LEU A 1 368 ? 24.230 0.533 -6.437 1.00 97.62 368 LEU A CA 1
ATOM 2943 C C . LEU A 1 368 ? 23.715 1.487 -7.528 1.00 97.62 368 LEU A C 1
ATOM 2945 O O . LEU A 1 368 ? 24.287 1.564 -8.610 1.00 97.62 368 LEU A O 1
ATOM 2949 N N . LEU A 1 369 ? 22.657 2.254 -7.254 1.00 97.81 369 LEU A N 1
ATOM 2950 C CA . LE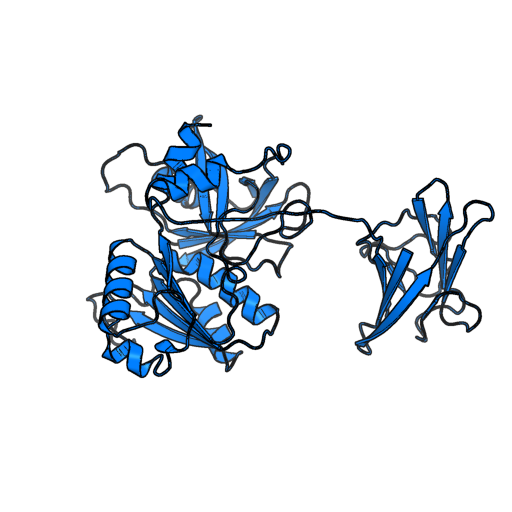U A 1 369 ? 22.105 3.198 -8.230 1.00 97.81 369 LEU A CA 1
ATOM 2951 C C . LEU A 1 369 ? 23.077 4.353 -8.538 1.00 97.81 369 LEU A C 1
ATOM 2953 O O . LEU A 1 369 ? 23.188 4.754 -9.698 1.00 97.81 369 LEU A O 1
ATOM 2957 N N . LYS A 1 370 ? 23.834 4.841 -7.545 1.00 97.56 370 LYS A N 1
ATOM 2958 C CA . LYS A 1 370 ? 24.907 5.833 -7.749 1.00 97.56 370 LYS A CA 1
ATOM 2959 C C . LYS A 1 370 ? 26.034 5.287 -8.631 1.00 97.56 370 LYS A C 1
ATOM 2961 O O . LYS A 1 370 ? 26.396 5.942 -9.605 1.00 97.56 370 LYS A O 1
ATOM 2966 N N . GLU A 1 371 ? 26.550 4.096 -8.330 1.00 97.69 371 GLU A N 1
ATOM 2967 C CA . GLU A 1 371 ? 27.599 3.409 -9.106 1.00 97.69 371 GLU A CA 1
ATOM 2968 C C . GLU A 1 371 ? 27.172 3.202 -10.567 1.00 97.69 371 GLU A C 1
ATOM 2970 O O . GLU A 1 371 ? 27.936 3.461 -11.499 1.00 97.69 371 GLU A O 1
ATOM 2975 N N . LEU A 1 372 ? 25.905 2.847 -10.780 1.00 97.31 372 LEU A N 1
ATOM 2976 C CA . LEU A 1 372 ? 25.323 2.672 -12.108 1.00 97.31 372 LEU A CA 1
ATOM 2977 C C . LEU A 1 372 ? 24.957 3.984 -12.816 1.00 97.31 372 LEU A C 1
ATOM 2979 O O . LEU A 1 372 ? 24.458 3.940 -13.941 1.00 97.31 372 LEU A O 1
ATOM 2983 N N . ASN A 1 373 ? 25.246 5.150 -12.229 1.00 97.31 373 ASN A N 1
ATOM 2984 C CA . ASN A 1 373 ? 24.922 6.474 -12.768 1.00 97.31 373 ASN A CA 1
ATOM 2985 C C . ASN A 1 373 ? 23.410 6.654 -13.029 1.00 97.31 373 ASN A C 1
ATOM 2987 O O . ASN A 1 373 ? 22.992 7.035 -14.128 1.00 97.31 373 ASN A O 1
ATOM 2991 N N . PHE A 1 374 ? 22.583 6.327 -12.034 1.00 98.12 374 PHE A N 1
ATOM 2992 C CA . PHE A 1 374 ? 21.159 6.673 -11.993 1.00 98.12 374 PHE A CA 1
ATOM 2993 C C . PHE A 1 374 ? 20.970 8.180 -11.699 1.00 98.12 374 PHE A C 1
ATOM 2995 O O . PHE A 1 374 ? 21.711 8.735 -10.881 1.00 98.12 374 PHE A O 1
ATOM 3002 N N . PRO A 1 375 ? 19.986 8.866 -12.314 1.00 96.94 375 PRO A N 1
ATOM 3003 C CA . PRO A 1 375 ? 19.697 10.269 -12.016 1.00 96.94 375 PRO A CA 1
ATOM 3004 C C . PRO A 1 375 ? 19.092 10.423 -10.612 1.00 96.94 375 PRO A C 1
ATOM 3006 O O . PRO A 1 375 ? 17.888 10.297 -10.423 1.00 96.94 375 PRO A O 1
ATOM 3009 N N . MET A 1 376 ? 19.922 10.732 -9.612 1.00 96.12 376 MET A N 1
ATOM 3010 C CA . MET A 1 376 ? 19.514 10.761 -8.195 1.00 96.12 376 MET A CA 1
ATOM 3011 C C . MET A 1 376 ? 18.412 11.779 -7.839 1.00 96.12 376 MET A C 1
ATOM 3013 O O . MET A 1 376 ? 17.817 11.651 -6.777 1.00 96.12 376 MET A O 1
ATOM 3017 N N . ASN A 1 377 ? 18.080 12.734 -8.714 1.00 95.88 377 ASN A N 1
ATOM 3018 C CA . ASN A 1 377 ? 16.892 13.587 -8.547 1.00 95.88 377 ASN A CA 1
ATOM 3019 C C . ASN A 1 377 ? 15.577 12.788 -8.650 1.00 95.88 377 ASN A C 1
ATOM 3021 O O . ASN A 1 377 ? 14.574 13.190 -8.075 1.00 95.88 377 ASN A O 1
ATOM 3025 N N . ASN A 1 378 ? 15.605 11.648 -9.345 1.00 96.62 378 ASN A N 1
ATOM 3026 C CA . ASN A 1 378 ? 14.496 10.707 -9.491 1.00 96.62 378 ASN A CA 1
ATOM 3027 C C . ASN A 1 378 ? 14.546 9.590 -8.426 1.00 96.62 378 ASN A C 1
ATOM 3029 O O . ASN A 1 378 ? 13.883 8.567 -8.587 1.00 96.62 378 ASN A O 1
ATOM 3033 N N . TYR A 1 379 ? 15.404 9.708 -7.403 1.00 96.75 379 TYR A N 1
ATOM 3034 C CA . TYR A 1 379 ? 15.542 8.725 -6.327 1.00 96.75 379 TYR A CA 1
ATOM 3035 C C . TYR A 1 379 ? 14.865 9.248 -5.063 1.00 96.75 379 TYR A C 1
ATOM 3037 O O . TYR A 1 379 ? 15.307 10.230 -4.463 1.00 96.75 379 TYR A O 1
ATOM 3045 N N . HIS A 1 380 ? 13.838 8.538 -4.616 1.00 95.38 380 HIS A N 1
ATOM 3046 C CA . HIS A 1 380 ? 13.118 8.823 -3.384 1.00 95.38 380 HIS A CA 1
ATOM 3047 C C . HIS A 1 380 ? 13.228 7.600 -2.480 1.00 95.38 380 HIS A C 1
ATOM 3049 O O . HIS A 1 380 ? 13.031 6.466 -2.920 1.00 95.38 380 HIS A O 1
ATOM 3055 N N . GLN A 1 381 ? 13.549 7.817 -1.208 1.00 92.69 381 GLN A N 1
ATOM 3056 C CA . GLN A 1 381 ? 13.637 6.738 -0.232 1.00 92.69 381 GLN A CA 1
ATOM 3057 C C . GLN A 1 381 ? 12.870 7.066 1.034 1.00 92.69 381 GLN A C 1
ATOM 3059 O O . GLN A 1 381 ? 12.735 8.236 1.385 1.00 92.69 381 GLN A O 1
ATOM 3064 N N . GLU A 1 382 ? 12.461 6.020 1.740 1.00 82.94 382 GLU A N 1
ATOM 3065 C CA . GLU A 1 382 ? 11.860 6.138 3.060 1.00 82.94 382 GLU A CA 1
ATOM 3066 C C . GLU A 1 382 ? 12.366 5.031 3.984 1.00 82.94 382 GLU A C 1
ATOM 3068 O O . GLU A 1 382 ? 12.519 3.874 3.570 1.00 82.94 382 GLU A O 1
ATOM 3073 N N . SER A 1 383 ? 12.664 5.387 5.233 1.00 71.75 383 SER A N 1
ATOM 3074 C CA . SER A 1 383 ? 13.308 4.492 6.194 1.00 71.75 383 SER A CA 1
ATOM 3075 C C . SER A 1 383 ? 12.351 4.045 7.290 1.00 71.75 383 SER A C 1
ATOM 3077 O O . SER A 1 383 ? 11.597 4.833 7.854 1.00 71.75 383 SER A O 1
ATOM 3079 N N . PHE A 1 384 ? 12.445 2.773 7.677 1.00 58.88 384 PHE A N 1
ATOM 3080 C CA . PHE A 1 384 ? 11.648 2.236 8.784 1.00 58.88 384 PHE A CA 1
ATOM 3081 C C . PHE A 1 384 ? 12.173 2.656 10.181 1.00 58.88 384 PHE A C 1
ATOM 3083 O O . PHE A 1 384 ? 11.677 2.179 11.202 1.00 58.88 384 PHE A O 1
ATOM 3090 N N . ARG A 1 385 ? 13.182 3.544 10.268 1.00 50.25 385 ARG A N 1
ATOM 3091 C CA . ARG A 1 385 ? 13.641 4.134 11.540 1.00 50.25 385 ARG A CA 1
ATOM 3092 C C . ARG A 1 385 ? 12.704 5.271 11.955 1.00 50.25 385 ARG A C 1
ATOM 3094 O O . ARG A 1 385 ? 13.005 6.448 11.804 1.00 50.25 385 ARG A O 1
ATOM 3101 N N . LEU A 1 386 ? 11.594 4.898 12.579 1.00 45.50 386 LEU A N 1
ATOM 3102 C CA . LEU A 1 386 ? 10.595 5.823 13.129 1.00 45.50 386 LEU A CA 1
ATOM 3103 C C . LEU A 1 386 ? 11.086 6.581 14.389 1.00 45.50 386 LEU A C 1
ATOM 3105 O O . LEU A 1 386 ? 10.341 7.350 14.993 1.00 45.50 386 LEU A O 1
ATOM 3109 N N . SER A 1 387 ? 12.360 6.416 14.767 1.00 34.25 387 SER A N 1
ATOM 3110 C CA . SER A 1 387 ? 13.028 7.137 15.858 1.00 34.25 387 SER A CA 1
ATOM 3111 C C . SER A 1 387 ? 13.047 8.658 15.665 1.00 34.25 387 SER A C 1
ATOM 3113 O O . SER A 1 387 ? 12.990 9.388 16.649 1.00 34.25 387 SER A O 1
ATOM 3115 N N . SER A 1 388 ? 13.086 9.146 14.420 1.00 32.41 388 SER A N 1
ATOM 3116 C CA . SER A 1 388 ? 12.995 10.581 14.107 1.00 32.41 388 SER A CA 1
ATOM 3117 C C . SER A 1 388 ? 11.597 11.160 14.363 1.00 32.41 388 SER A C 1
ATOM 3119 O O . SER A 1 388 ? 11.485 12.300 14.802 1.00 32.41 388 SER A O 1
ATOM 3121 N N . ALA A 1 389 ? 10.536 10.371 14.163 1.00 33.03 389 ALA A N 1
ATOM 3122 C CA . ALA A 1 389 ? 9.164 10.775 14.476 1.00 33.03 389 ALA A CA 1
ATOM 3123 C C . ALA A 1 389 ? 8.882 10.746 15.991 1.00 33.03 389 ALA A C 1
ATOM 3125 O O . ALA A 1 389 ? 8.231 11.646 16.518 1.00 33.03 389 ALA A O 1
ATOM 3126 N N . ILE A 1 390 ? 9.414 9.749 16.707 1.00 33.88 390 ILE A N 1
ATOM 3127 C CA . ILE A 1 390 ? 9.256 9.621 18.168 1.00 33.88 390 ILE A CA 1
ATOM 3128 C C . ILE A 1 390 ? 9.993 10.746 18.913 1.00 33.88 390 ILE A C 1
ATOM 3130 O O . ILE A 1 390 ? 9.448 11.307 19.860 1.00 33.88 390 ILE A O 1
ATOM 3134 N N . ALA A 1 391 ? 11.193 11.134 18.461 1.00 30.45 391 ALA A N 1
ATOM 3135 C CA . ALA A 1 391 ? 11.931 12.252 19.054 1.00 30.45 391 ALA A CA 1
ATOM 3136 C C . ALA A 1 391 ? 11.154 13.582 18.989 1.00 30.45 391 ALA A C 1
ATOM 3138 O O . ALA A 1 391 ? 11.249 14.389 19.909 1.00 30.45 391 ALA A O 1
ATOM 3139 N N . PHE A 1 392 ? 10.356 13.794 17.937 1.00 32.97 392 PHE A N 1
ATOM 3140 C CA . PHE A 1 392 ? 9.496 14.970 17.821 1.00 32.97 392 PHE A CA 1
ATOM 3141 C C . PHE A 1 392 ? 8.244 14.886 18.714 1.00 32.97 392 PHE A C 1
ATOM 3143 O O . PHE A 1 392 ? 7.875 15.872 19.345 1.00 32.97 392 PHE A O 1
ATOM 3150 N N . LEU A 1 393 ? 7.626 13.705 18.834 1.00 35.78 393 LEU A N 1
ATOM 3151 C CA . LEU A 1 393 ? 6.444 13.489 19.683 1.00 35.78 393 LEU A CA 1
ATOM 3152 C C . LEU A 1 393 ? 6.713 13.671 21.187 1.00 35.78 393 LEU A C 1
ATOM 3154 O O . LEU A 1 393 ? 5.781 13.956 21.927 1.00 35.78 393 LEU A O 1
ATOM 3158 N N . ASN A 1 394 ? 7.968 13.554 21.631 1.00 31.25 394 ASN A N 1
ATOM 3159 C CA . ASN A 1 394 ? 8.388 13.861 23.006 1.00 31.25 394 ASN A CA 1
ATOM 3160 C C . ASN A 1 394 ? 8.686 15.364 23.241 1.00 31.25 394 ASN A C 1
ATOM 3162 O O . ASN A 1 394 ? 9.130 15.742 24.328 1.00 31.25 394 ASN A O 1
ATOM 3166 N N . HIS A 1 395 ? 8.492 16.215 22.227 1.00 29.83 395 HIS A N 1
ATOM 3167 C CA . HIS A 1 395 ? 8.710 17.667 22.274 1.00 29.83 395 HIS A CA 1
ATOM 3168 C C . HIS A 1 395 ? 7.443 18.496 21.967 1.00 29.83 395 HIS A C 1
ATOM 3170 O O . HIS A 1 395 ? 7.533 19.725 21.901 1.00 29.83 395 HIS A O 1
ATOM 3176 N N . LEU A 1 396 ? 6.286 17.837 21.826 1.00 29.48 396 LEU A N 1
ATOM 3177 C CA . LEU A 1 396 ? 4.939 18.426 21.836 1.00 29.48 396 LEU A CA 1
ATOM 3178 C C . LEU A 1 396 ? 4.211 18.094 23.148 1.00 29.48 396 LEU A C 1
ATOM 3180 O O . LEU A 1 396 ? 3.393 18.942 23.566 1.00 29.48 396 LEU A O 1
#

Organism: NCBI:txid1973488

Secondary structure (DSSP, 8-state):
-EEEEEETTT--EEEEE----TTTT-EEEEESSTTSSEE---TTS-SS-EEEEEETTEEEEEE-S-SS-EEETTEEPPBT-EEEE-TT-EEEETTEEEEEE---------------TTHHHHHHHHT-------PPEEEEEEEEEEEETTEEEEEEEESS---TTSTT----TT-EEEEEEEETTEEEEEEEEB-S-TTSTT-EEEEEEPPPTTS---S-HHHHHHHHHHHT--TT-EEEEPPPB-S-STGGG--SEEEEEEEGGGHHHHHHHHHHHHHHT-S-EEEEEEEESSGGG-TTHHHHHHHHHH-TTEEEEEEE--SS--TT--SEESS--HHHHHHH-TTGGGSEEEEEE-HHHHHHHHHHHHHTT--GGGEEEEES-THHHHHHHTT-